Protein AF-0000000068092612 (afdb_homodimer)

Sequence (770 aa):
MIQERFPRGKTAIVACATYGIGESPGLSSLDLAVRASVQALDSVGLTPADVDGLFIGLPDDFVSGLSFTEYLGISPRLTDNNRTGGSSFLTHAIHAALALEAGLCDVALIAYGSNQRSGAGKLVSSMRPSPYEGAYKLARPVGAYALAASRYAAQYGLQKEQLGAVALAARQWAQKNPEAYMRAPLTMDECLASRLVCDPFSVRDCCLVTDGAAAVVMVRADRARDLAARPAYLLGGAAAAWHKDITNMPDLTVTAASLSGPRAMAQAGVTPADIDVLELYDAFTLNTILFLEDLGFCAKGEGGAFVEDGRIAPGGALPVNTNGGGLSCVHPGMYGLFTMVEAAQQLAGAAGERQVAQARLALAHGNGGELSSQATLILGTEETIMIQERFPRGKTAIVACATYGIGESPGLSSLDLAVRASVQALDSVGLTPADVDGLFIGLPDDFVSGLSFTEYLGISPRLTDNNRTGGSSFLTHAIHAALALEAGLCDVALIAYGSNQRSGAGKLVSSMRPSPYEGAYKLARPVGAYALAASRYAAQYGLQKEQLGAVALAARQWAQKNPEAYMRAPLTMDECLASRLVCDPFSVRDCCLVTDGAAAVVMVRADRARDLAARPAYLLGGAAAAWHKDITNMPDLTVTAASLSGPRAMAQAGVTPADIDVLELYDAFTLNTILFLEDLGFCAKGEGGAFVEDGRIAPGGALPVNTNGGGLSCVHPGMYGLFTMVEAAQQLAGAAGERQVAQARLALAHGNGGELSSQATLILGTEETI

pLDDT: mean 92.72, std 13.38, range [34.25, 98.94]

InterPro domains:
  IPR002155 Thiolase [PIRSF000429] (10-374)
  IPR016039 Thiolase-like [G3DSA:3.40.47.10] (7-381)
  IPR016039 Thiolase-like [SSF53901] (10-226)
  IPR016039 Thiolase-like [SSF53901] (232-370)
  IPR055140 Thiolase, C-terminal domain 2 [PF22691] (238-381)

Secondary structure (DSSP, 8-state):
-------TTSEEEEEEEEEEEE--TT--HHHHHHHHHHHHHHHTT--GGG--EEEEEBTTBTTHHHHHHHHHT---SEEE---BTBTHHHHHHHHHHHHHHHTS-SSEEEEEEE-IIIIISS----S---TTTGGGT--TTHHHHHHHHHHHHHHH---HHHHHHHHHHHHHHHTT-TT-S--S---HHHHHHSPEEETTEEGGGB----EEEEEEEEEEHHHHHHH-SS-EEEEEEEEEE--SSGGG-S-TT--THHHHHHHHHHHHT--GGG--EEEE--SBHHHHHHHHHHTTSS-TT-HHHHTGGGTTSTTSSS-B-TT-IIIII--SS--HHHHHHHHHHHHHT--GGGPPTT--EEEEEEEETTTTEEEEEEEE-GGG-/-------TTSEEEEEEEEEEEE--TT--HHHHHHHHHHHHHHHTT--GGG--EEEEEBTTBTTHHHHHHHHHT---SEEE---BTBTHHHHHHHHHHHHHHHTS-SSEEEEEEE-IIIIISS----SPP-TTTGGGT--TTHHHHHHHHHHHHHHH---HHHHHHHHHHHHHHHTT-TT-S--S---HHHHHHSPEEETTEEGGGB----EEEEEEEEEEHHHHHHH-SS-EEEEEEEEEE--SSGGG-S-TT--THHHHHHHHHHHHT--GGG--EEEE--SBHHHHHHHHHHTTSS-TT-HHHHTGGGTTSTTSSS-B-TT-IIIII--SS--HHHHHHHHHHHHHT--GGGPPTT--EEEEEEEETTTTEEEEEEEE-GGG-

Foldseek 3Di:
DPDDPQPFLFKFWQWKFKFFFFADAPAAFLRRFVVRQQVRQVLLPHAPQQAQAEEEEEQPDQVVQVVNCVVRVYHHLYYHHDDQFQQRQLVVVSVVSVCQVVVSHFKHKYKTWFNQCNPVVHQDDPDDPDPVCVVVVQPPPVSLLLVLVVVLCVVQNFDQLLLLLLLQQLLQLQLQAPQANFNPHDDSVCCCPADDDDPPDHLLQAFDAGTMMMMTMMGTSVCSVSRHVWIWGWRFKFKDFDDAGSVRPPHSLAFCLLVQLVRRCVSNVHALVLAAAEEFARRGSSRQLSNCCSNPVDHRSCSSVCSPPSQCHVVHVYPYNSNSHRSIGHDNRHRQVVLVNCQRCLRSVNRGSSRRPPGFKYKGKGAGHSSGMIMITIIGTPVSD/DDDDPQPFLFKFWQWKFKFFFFADAPAAFLRRFVVRQQVRQVLLPHGPQQAQAEEEEEQPDQVVQVVNCVVRVYHHLYYHHDDQFQQRQLVVVSVVSVCQVVVSHFKHKYKTWFNQCNPVVHQDDPDDPDPVCVVVVQPPPVSLLLVLVVVLCVVQNFDQLLLLLLLQQLLQLQLQAPQFNFNPHDDSVCCCPADDDDPPDHLLFAFDAGTMMMMTMMGTSVCSVSRHVWIWGWRFKFKDFDDAGSVRPPHSLAFCLLPQLVRRCVSNVHALVLAAAEEFARRGSSRQLSNCCSNPVDHRSCSSVCSPPSQCHVVHVYPYNSNSHRSIGHDNRHRQVVLVNCQRCLRSVNRGRSRRPPGFKYKGKGAGHSSGMIMITIIGTPVSD

Radius of gyration: 25.8 Å; Cα contacts (8 Å, |Δi|>4): 2133; chains: 2; bounding box: 49×80×62 Å

Organism: Bordetella pertussis (strain Tohama I / ATCC BAA-589 / NCTC 13251) (NCBI:txid257313)

Solvent-accessible surface area (backbone atoms only — not comparable to full-atom values): 36090 Å² total; per-residue (Å²): 128,78,71,65,49,62,69,53,40,46,21,18,39,45,33,50,28,67,27,52,54,33,69,38,75,93,45,49,30,66,52,31,16,48,53,5,37,52,54,15,33,47,74,45,76,43,52,69,80,60,37,21,20,38,28,31,50,41,80,87,38,75,44,34,39,30,50,49,27,39,73,68,68,25,59,24,33,36,67,35,29,39,39,45,56,16,12,23,47,48,50,43,50,45,52,44,45,49,35,35,72,24,36,60,27,66,26,31,40,39,35,27,14,20,24,31,33,56,66,67,66,42,93,81,74,82,68,76,78,51,81,80,56,53,77,68,68,61,56,77,68,61,43,57,54,19,52,27,47,51,52,36,26,73,74,52,60,58,48,71,65,34,39,33,33,45,38,40,22,17,27,56,17,3,55,39,26,93,68,24,57,41,43,71,87,70,51,66,67,55,42,73,66,34,60,78,72,43,76,82,36,24,57,61,34,35,36,43,77,12,4,22,17,26,14,38,33,33,31,35,38,93,54,25,67,83,48,16,95,46,32,23,22,38,24,19,57,28,32,20,34,53,18,46,51,53,90,62,44,92,43,71,71,58,52,40,33,51,54,6,28,55,50,7,29,55,58,46,69,52,54,58,87,64,51,48,35,38,20,55,45,25,59,28,34,62,39,49,33,47,46,40,19,34,46,54,70,38,55,82,68,38,27,48,70,58,34,40,92,46,24,33,11,84,91,33,86,42,43,39,20,52,52,1,31,19,55,18,14,43,17,28,84,51,45,17,54,54,21,46,41,50,40,39,30,36,41,45,71,65,39,68,77,42,45,56,83,86,38,44,28,25,35,26,29,15,43,2,74,58,67,14,24,18,15,23,36,30,33,20,26,77,88,67,98,129,77,71,63,50,64,67,53,40,47,24,20,39,44,31,50,29,67,28,51,54,32,70,39,75,93,45,51,30,66,52,32,15,49,51,5,37,52,53,14,32,47,76,46,76,43,53,70,79,61,39,21,21,39,28,30,50,42,81,87,38,76,46,34,38,30,49,49,26,36,72,68,67,25,59,25,34,37,68,35,29,38,38,45,54,16,13,24,49,49,50,43,49,45,52,44,44,49,35,34,71,24,38,61,27,68,26,29,37,40,34,27,15,21,25,31,34,55,68,66,68,42,92,81,73,79,69,76,77,51,79,80,57,53,78,68,67,60,56,77,69,61,42,55,54,19,51,26,47,50,51,35,26,73,75,53,60,59,49,72,65,33,40,35,32,43,37,40,21,18,27,56,17,2,55,38,26,94,66,23,57,40,41,71,87,71,52,67,67,55,42,74,66,35,57,77,71,43,76,83,33,24,57,62,33,35,36,45,77,12,5,22,16,27,14,38,34,35,32,36,39,92,54,25,66,82,47,15,96,45,32,22,22,38,24,20,58,28,32,20,33,54,16,47,52,53,89,63,43,91,44,70,72,59,52,40,32,52,53,6,28,55,50,7,30,56,57,45,71,52,55,58,88,64,52,50,35,38,19,53,45,24,58,30,33,60,39,47,32,46,46,40,20,34,48,55,71,39,55,83,70,38,27,47,70,57,35,38,93,44,24,33,12,83,90,33,87,42,41,40,19,51,52,1,31,19,54,16,15,42,17,27,84,52,45,18,53,55,20,46,39,51,38,39,28,35,41,45,69,64,38,69,79,43,47,57,84,85,39,45,28,24,34,25,30,14,44,3,73,59,68,15,24,17,13,22,36,30,33,21,26,79,87,67,101

Structure (mmCIF, N/CA/C/O backbone):
data_AF-0000000068092612-model_v1
#
loop_
_entity.id
_entity.type
_entity.pdbx_description
1 polymer Thiolase
#
loop_
_atom_site.group_PDB
_atom_site.id
_atom_site.type_symbol
_atom_site.label_atom_id
_atom_site.label_alt_id
_atom_site.label_comp_id
_atom_site.label_asym_id
_atom_site.label_entity_id
_atom_site.label_seq_id
_atom_site.pdbx_PDB_ins_code
_atom_site.Cartn_x
_atom_site.Cartn_y
_atom_site.Cartn_z
_atom_site.occupancy
_atom_site.B_iso_or_equiv
_atom_site.auth_seq_id
_atom_site.auth_comp_id
_atom_site.auth_asym_id
_atom_site.auth_atom_id
_atom_site.pdbx_PDB_model_num
ATOM 1 N N . MET A 1 1 ? 20.969 -9.711 14.039 1 36.19 1 MET A N 1
ATOM 2 C CA . MET A 1 1 ? 19.906 -9.812 13.031 1 36.19 1 MET A CA 1
ATOM 3 C C . MET A 1 1 ? 18.594 -10.227 13.656 1 36.19 1 MET A C 1
ATOM 5 O O . MET A 1 1 ? 18.5 -11.266 14.305 1 36.19 1 MET A O 1
ATOM 9 N N . ILE A 1 2 ? 17.766 -9.391 14.164 1 48.59 2 ILE A N 1
ATOM 10 C CA . ILE A 1 2 ? 16.594 -9.773 14.953 1 48.59 2 ILE A CA 1
ATOM 11 C C . ILE A 1 2 ? 15.734 -10.742 14.156 1 48.59 2 ILE A C 1
ATOM 13 O O . ILE A 1 2 ? 15.688 -10.672 12.922 1 48.59 2 ILE A O 1
ATOM 17 N N . GLN A 1 3 ? 15.461 -11.781 14.742 1 58.62 3 GLN A N 1
ATOM 18 C CA . GLN A 1 3 ? 14.648 -12.898 14.266 1 58.62 3 GLN A CA 1
ATOM 19 C C . GLN A 1 3 ? 13.305 -12.414 13.734 1 58.62 3 GLN A C 1
ATOM 21 O O . GLN A 1 3 ? 12.625 -11.617 14.383 1 58.62 3 GLN A O 1
ATOM 26 N N . GLU A 1 4 ? 13.055 -12.57 12.516 1 75.38 4 GLU A N 1
ATOM 27 C CA . GLU A 1 4 ? 11.758 -12.32 11.891 1 75.38 4 GLU A CA 1
ATOM 28 C C . GLU A 1 4 ? 10.625 -12.906 12.727 1 75.38 4 GLU A C 1
ATOM 30 O O . GLU A 1 4 ? 10.688 -14.07 13.148 1 75.38 4 GLU A O 1
ATOM 35 N N . ARG A 1 5 ? 9.844 -11.992 13.203 1 85.56 5 ARG A N 1
ATOM 36 C CA . ARG A 1 5 ? 8.695 -12.344 14.031 1 85.56 5 ARG A CA 1
ATOM 37 C C . ARG A 1 5 ? 7.395 -12.234 13.25 1 85.56 5 ARG A C 1
ATOM 39 O O . ARG A 1 5 ? 6.434 -11.617 13.719 1 85.56 5 ARG A O 1
ATOM 46 N N . PHE A 1 6 ? 7.41 -12.805 12.031 1 91.94 6 PHE A N 1
ATOM 47 C CA . PHE A 1 6 ? 6.152 -12.883 11.297 1 91.94 6 PHE A CA 1
ATOM 48 C C . PHE A 1 6 ? 5.078 -13.555 12.141 1 91.94 6 PHE A C 1
ATOM 50 O O . PHE A 1 6 ? 5.359 -14.508 12.875 1 91.94 6 PHE A O 1
ATOM 57 N N . PRO A 1 7 ? 3.855 -13.047 12.133 1 94.81 7 PRO A N 1
ATOM 58 C CA . PRO A 1 7 ? 2.799 -13.617 12.969 1 94.81 7 PRO A CA 1
ATOM 59 C C . PRO A 1 7 ? 2.271 -14.945 12.422 1 94.81 7 PRO A C 1
ATOM 61 O O . PRO A 1 7 ? 1.108 -15.039 12.023 1 94.81 7 PRO A O 1
ATOM 64 N N . ARG A 1 8 ? 3.066 -15.961 12.539 1 97.19 8 ARG A N 1
ATOM 65 C CA . ARG A 1 8 ? 2.801 -17.281 11.977 1 97.19 8 ARG A CA 1
ATOM 66 C C . ARG A 1 8 ? 1.505 -17.859 12.539 1 97.19 8 ARG A C 1
ATOM 68 O O . ARG A 1 8 ? 1.373 -18.047 13.75 1 97.19 8 ARG A O 1
ATOM 75 N N . GLY A 1 9 ? 0.597 -18.109 11.688 1 97.88 9 GLY A N 1
ATOM 76 C CA . GLY A 1 9 ? -0.622 -18.812 12.055 1 97.88 9 GLY A CA 1
ATOM 77 C C . GLY A 1 9 ? -1.578 -17.953 12.867 1 97.88 9 GLY A C 1
ATOM 78 O O . GLY A 1 9 ? -2.566 -18.469 13.406 1 97.88 9 GLY A O 1
ATOM 79 N N . LYS A 1 10 ? -1.34 -16.672 12.93 1 97.44 10 LYS A N 1
ATOM 80 C CA . LYS A 1 10 ? -2.16 -15.789 13.766 1 97.44 10 LYS A CA 1
ATOM 81 C C . LYS A 1 10 ? -3.324 -15.203 12.969 1 97.44 10 LYS A C 1
ATOM 83 O O . LYS A 1 10 ? -4.25 -14.625 13.539 1 97.44 10 LYS A O 1
ATOM 88 N N . THR A 1 11 ? -3.314 -15.352 11.672 1 98.5 11 THR A N 1
ATOM 89 C CA . THR A 1 11 ? -4.398 -14.93 10.797 1 98.5 11 THR A CA 1
ATOM 90 C C . THR A 1 11 ? -4.734 -16.016 9.781 1 98.5 11 THR A C 1
ATOM 92 O O . THR A 1 11 ? -3.955 -16.953 9.594 1 98.5 11 THR A O 1
ATOM 95 N N . ALA A 1 12 ? -5.934 -15.914 9.172 1 98.88 12 ALA A N 1
ATOM 96 C CA . ALA A 1 12 ? -6.359 -16.953 8.234 1 98.88 12 ALA A CA 1
ATOM 97 C C . ALA A 1 12 ? -7.309 -16.391 7.184 1 98.88 12 ALA A C 1
ATOM 99 O O . ALA A 1 12 ? -8.031 -15.422 7.445 1 98.88 12 ALA A O 1
ATOM 100 N N . ILE A 1 13 ? -7.203 -16.984 6.043 1 98.94 13 ILE A N 1
ATOM 101 C CA . ILE A 1 13 ? -8.242 -16.797 5.035 1 98.94 13 ILE A CA 1
ATOM 102 C C . ILE A 1 13 ? -9.461 -17.641 5.383 1 98.94 13 ILE A C 1
ATOM 104 O O . ILE A 1 13 ? -9.352 -18.859 5.516 1 98.94 13 ILE A O 1
ATOM 108 N N . VAL A 1 14 ? -10.625 -16.984 5.484 1 98.88 14 VAL A N 1
ATOM 109 C CA . VAL A 1 14 ? -11.805 -17.734 5.922 1 98.88 14 VAL A CA 1
ATOM 110 C C . VAL A 1 14 ? -12.797 -17.844 4.766 1 98.88 14 VAL A C 1
ATOM 112 O O . VAL A 1 14 ? -13.711 -18.672 4.809 1 98.88 14 VAL A O 1
ATOM 115 N N . ALA A 1 15 ? -12.57 -17.031 3.797 1 98.69 15 ALA A N 1
ATOM 116 C CA . ALA A 1 15 ? -13.445 -17.094 2.629 1 98.69 15 ALA A CA 1
ATOM 117 C C . ALA A 1 15 ? -12.734 -16.562 1.387 1 98.69 15 ALA A C 1
ATOM 119 O O . ALA A 1 15 ? -11.828 -15.734 1.49 1 98.69 15 ALA A O 1
ATOM 120 N N . CYS A 1 16 ? -13.117 -17.031 0.252 1 98.69 16 CYS A N 1
ATOM 121 C CA . CYS A 1 16 ? -12.656 -16.516 -1.035 1 98.69 16 CYS A CA 1
ATOM 122 C C . CYS A 1 16 ? -13.695 -16.766 -2.121 1 98.69 16 CYS A C 1
ATOM 124 O O . CYS A 1 16 ? -14.57 -17.609 -1.966 1 98.69 16 CYS A O 1
ATOM 126 N N . ALA A 1 17 ? -13.578 -15.984 -3.156 1 98.62 17 ALA A N 1
ATOM 127 C CA . ALA A 1 17 ? -14.477 -16.141 -4.297 1 98.62 17 ALA A CA 1
ATOM 128 C C . ALA A 1 17 ? -13.852 -15.594 -5.574 1 98.62 17 ALA A C 1
ATOM 130 O O . ALA A 1 17 ? -12.977 -14.727 -5.52 1 98.62 17 ALA A O 1
ATOM 131 N N . THR A 1 18 ? -14.234 -16.172 -6.645 1 98.62 18 THR A N 1
ATOM 132 C CA . THR A 1 18 ? -13.992 -15.602 -7.961 1 98.62 18 THR A CA 1
ATOM 133 C C . THR A 1 18 ? -15.305 -15.156 -8.609 1 98.62 18 THR A C 1
ATOM 135 O O . THR A 1 18 ? -16.391 -15.547 -8.156 1 98.62 18 THR A O 1
ATOM 138 N N . TYR A 1 19 ? -15.109 -14.297 -9.531 1 98.38 19 TYR A N 1
ATOM 139 C CA . TYR A 1 19 ? -16.297 -13.836 -10.242 1 98.38 19 TYR A CA 1
ATOM 140 C C . TYR A 1 19 ? -15.945 -13.383 -11.656 1 98.38 19 TYR A C 1
ATOM 142 O O . TYR A 1 19 ? -14.891 -12.781 -11.883 1 98.38 19 TYR A O 1
ATOM 150 N N . GLY A 1 20 ? -16.812 -13.727 -12.539 1 97.56 20 GLY A N 1
ATOM 151 C CA . GLY A 1 20 ? -16.766 -13.188 -13.883 1 97.56 20 GLY A CA 1
ATOM 152 C C . GLY A 1 20 ? -15.562 -13.68 -14.68 1 97.56 20 GLY A C 1
ATOM 153 O O . GLY A 1 20 ? -15.031 -12.961 -15.523 1 97.56 20 GLY A O 1
ATOM 154 N N . ILE A 1 21 ? -15.086 -14.867 -14.461 1 97.12 21 ILE A N 1
ATOM 155 C CA . ILE A 1 21 ? -13.945 -15.43 -15.172 1 97.12 21 ILE A CA 1
ATOM 156 C C . ILE A 1 21 ? -14.297 -15.641 -16.641 1 97.12 21 ILE A C 1
ATOM 158 O O . ILE A 1 21 ? -15.328 -16.234 -16.953 1 97.12 21 ILE A O 1
ATOM 162 N N . GLY A 1 22 ? -13.453 -15.203 -17.438 1 96.06 22 GLY A N 1
ATOM 163 C CA . GLY A 1 22 ? -13.688 -15.312 -18.875 1 96.06 22 GLY A CA 1
ATOM 164 C C . GLY A 1 22 ? -14.047 -13.992 -19.516 1 96.06 22 GLY A C 1
ATOM 165 O O . GLY A 1 22 ? -13.164 -13.195 -19.859 1 96.06 22 GLY A O 1
ATOM 166 N N . GLU A 1 23 ? -15.367 -13.758 -19.75 1 95.06 23 GLU A N 1
ATOM 167 C CA . GLU A 1 23 ? -15.875 -12.523 -20.344 1 95.06 23 GLU A CA 1
ATOM 168 C C . GLU A 1 23 ? -17.062 -11.977 -19.547 1 95.06 23 GLU A C 1
ATOM 170 O O . GLU A 1 23 ? -17.984 -12.719 -19.203 1 95.06 23 GLU A O 1
ATOM 175 N N . SER A 1 24 ? -16.906 -10.695 -19.188 1 95.12 24 SER A N 1
ATOM 176 C CA . SER A 1 24 ? -17.953 -10.047 -18.406 1 95.12 24 SER A CA 1
ATOM 177 C C . SER A 1 24 ? -18.328 -8.688 -19.016 1 95.12 24 SER A C 1
ATOM 179 O O . SER A 1 24 ? -18.172 -7.656 -18.344 1 95.12 24 SER A O 1
ATOM 181 N N . PRO A 1 25 ? -18.953 -8.734 -20.203 1 93.94 25 PRO A N 1
ATOM 182 C CA . PRO A 1 25 ? -19.297 -7.465 -20.844 1 93.94 25 PRO A CA 1
ATOM 183 C C . PRO A 1 25 ? -20.25 -6.629 -20 1 93.94 25 PRO A C 1
ATOM 185 O O . PRO A 1 25 ? -21.172 -7.172 -19.391 1 93.94 25 PRO A O 1
ATOM 188 N N . GLY A 1 26 ? -20.047 -5.352 -19.891 1 93.62 26 GLY A N 1
ATOM 189 C CA . GLY A 1 26 ? -20.938 -4.441 -19.203 1 93.62 26 GLY A CA 1
ATOM 190 C C . GLY A 1 26 ? -20.547 -4.191 -17.766 1 93.62 26 GLY A C 1
ATOM 191 O O . GLY A 1 26 ? -21.062 -3.27 -17.125 1 93.62 26 GLY A O 1
ATOM 192 N N . LEU A 1 27 ? -19.688 -4.938 -17.312 1 94.88 27 LEU A N 1
ATOM 193 C CA . LEU A 1 27 ? -19.234 -4.754 -15.945 1 94.88 27 LEU A CA 1
ATOM 194 C C . LEU A 1 27 ? -17.859 -4.102 -15.898 1 94.88 27 LEU A C 1
ATOM 196 O O . LEU A 1 27 ? -16.969 -4.449 -16.688 1 94.88 27 LEU A O 1
ATOM 200 N N . SER A 1 28 ? -17.703 -3.045 -15.039 1 94.44 28 SER A N 1
ATOM 201 C CA . SER A 1 28 ? -16.406 -2.414 -14.82 1 94.44 28 SER A CA 1
ATOM 202 C C . SER A 1 28 ? -15.516 -3.262 -13.906 1 94.44 28 SER A C 1
ATOM 204 O O . SER A 1 28 ? -15.992 -4.215 -13.289 1 94.44 28 SER A O 1
ATOM 206 N N . SER A 1 29 ? -14.219 -2.951 -13.953 1 95.69 29 SER A N 1
ATOM 207 C CA . SER A 1 29 ? -13.305 -3.6 -13.023 1 95.69 29 SER A CA 1
ATOM 208 C C . SER A 1 29 ? -13.812 -3.508 -11.586 1 95.69 29 SER A C 1
ATOM 210 O O . SER A 1 29 ? -13.734 -4.48 -10.828 1 95.69 29 SER A O 1
ATOM 212 N N . LEU A 1 30 ? -14.344 -2.359 -11.219 1 95.56 30 LEU A N 1
ATOM 213 C CA . LEU A 1 30 ? -14.875 -2.137 -9.875 1 95.56 30 LEU A CA 1
ATOM 214 C C . LEU A 1 30 ? -16.094 -3.018 -9.625 1 95.56 30 LEU A C 1
ATOM 216 O O . LEU A 1 30 ? -16.219 -3.619 -8.555 1 95.56 30 LEU A O 1
ATOM 220 N N . ASP A 1 31 ? -16.984 -3.129 -10.586 1 96.56 31 ASP A N 1
ATOM 221 C CA . ASP A 1 31 ? -18.156 -3.996 -10.461 1 96.56 31 ASP A CA 1
ATOM 222 C C . ASP A 1 31 ? -17.75 -5.441 -10.195 1 96.56 31 ASP A C 1
ATOM 224 O O . ASP A 1 31 ? -18.328 -6.105 -9.336 1 96.56 31 ASP A O 1
ATOM 228 N N . LEU A 1 32 ? -16.844 -5.859 -10.961 1 97.81 32 LEU A N 1
ATOM 229 C CA . LEU A 1 32 ? -16.375 -7.238 -10.844 1 97.81 32 LEU A CA 1
ATOM 230 C C . LEU A 1 32 ? -15.773 -7.496 -9.469 1 97.81 32 LEU A C 1
ATOM 232 O O . LEU A 1 32 ? -16.094 -8.5 -8.828 1 97.81 32 LEU A O 1
ATOM 236 N N . ALA A 1 33 ? -14.891 -6.586 -9.031 1 98 33 ALA A N 1
ATOM 237 C CA . ALA A 1 33 ? -14.25 -6.73 -7.723 1 98 33 ALA A CA 1
ATOM 238 C C . ALA A 1 33 ? -15.297 -6.758 -6.609 1 98 33 ALA A C 1
ATOM 240 O O . ALA A 1 33 ? -15.18 -7.539 -5.66 1 98 33 ALA A O 1
ATOM 241 N N . VAL A 1 34 ? -16.297 -5.934 -6.707 1 97.94 34 VAL A N 1
ATOM 242 C CA . VAL A 1 34 ? -17.344 -5.84 -5.691 1 97.94 34 VAL A CA 1
ATOM 243 C C . VAL A 1 34 ? -18.141 -7.137 -5.656 1 97.94 34 VAL A C 1
ATOM 245 O O . VAL A 1 34 ? -18.469 -7.648 -4.578 1 97.94 34 VAL A O 1
ATOM 248 N N . ARG A 1 35 ? -18.469 -7.645 -6.777 1 98.25 35 ARG A N 1
ATOM 249 C CA . ARG A 1 35 ? -19.266 -8.867 -6.836 1 98.25 35 ARG A CA 1
ATOM 250 C C . ARG A 1 35 ? -18.5 -10.031 -6.207 1 98.25 35 ARG A C 1
ATOM 252 O O . ARG A 1 35 ? -19.078 -10.805 -5.438 1 98.25 35 ARG A O 1
ATOM 259 N N . ALA A 1 36 ? -17.234 -10.188 -6.547 1 98.69 36 ALA A N 1
ATOM 260 C CA . ALA A 1 36 ? -16.422 -11.227 -5.918 1 98.69 36 ALA A CA 1
ATOM 261 C C . ALA A 1 36 ? -16.359 -11.039 -4.402 1 98.69 36 ALA A C 1
ATOM 263 O O . ALA A 1 36 ? -16.422 -12.008 -3.645 1 98.69 36 ALA A O 1
ATOM 264 N N . SER A 1 37 ? -16.25 -9.789 -3.953 1 98.75 37 SER A N 1
ATOM 265 C CA . SER A 1 37 ? -16.141 -9.453 -2.537 1 98.75 37 SER A CA 1
ATOM 266 C C . SER A 1 37 ? -17.406 -9.82 -1.779 1 98.75 37 SER A C 1
ATOM 268 O O . SER A 1 37 ? -17.344 -10.445 -0.719 1 98.75 37 SER A O 1
ATOM 270 N N . VAL A 1 38 ? -18.516 -9.422 -2.338 1 98.69 38 VAL A N 1
ATOM 271 C CA . VAL A 1 38 ? -19.797 -9.688 -1.692 1 98.69 38 VAL A CA 1
ATOM 272 C C . VAL A 1 38 ? -20.031 -11.195 -1.608 1 98.69 38 VAL A C 1
ATOM 274 O O . VAL A 1 38 ? -20.516 -11.695 -0.59 1 98.69 38 VAL A O 1
ATOM 277 N N . GLN A 1 39 ? -19.703 -11.883 -2.656 1 98.69 39 GLN A N 1
ATOM 278 C CA . GLN A 1 39 ? -19.859 -13.336 -2.666 1 98.69 39 GLN A CA 1
ATOM 279 C C . GLN A 1 39 ? -18.984 -13.992 -1.601 1 98.69 39 GLN A C 1
ATOM 281 O O . GLN A 1 39 ? -19.438 -14.891 -0.891 1 98.69 39 GLN A O 1
ATOM 286 N N . ALA A 1 40 ? -17.734 -13.57 -1.487 1 98.69 40 ALA A N 1
ATOM 287 C CA . ALA A 1 40 ? -16.828 -14.125 -0.481 1 98.69 40 ALA A CA 1
ATOM 288 C C . ALA A 1 40 ? -17.344 -13.852 0.929 1 98.69 40 ALA A C 1
ATOM 290 O O . ALA A 1 40 ? -17.391 -14.758 1.764 1 98.69 40 ALA A O 1
ATOM 291 N N . LEU A 1 41 ? -17.719 -12.617 1.189 1 98.75 41 LEU A N 1
ATOM 292 C CA . LEU A 1 41 ? -18.219 -12.242 2.508 1 98.75 41 LEU A CA 1
ATOM 293 C C . LEU A 1 41 ? -19.469 -13.031 2.861 1 98.75 41 LEU A C 1
ATOM 295 O O . LEU A 1 41 ? -19.578 -13.578 3.959 1 98.75 41 LEU A O 1
ATOM 299 N N . ASP A 1 42 ? -20.375 -13.141 1.918 1 98.5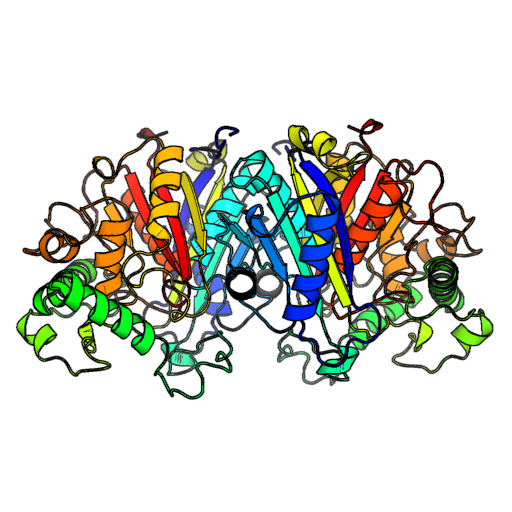6 42 ASP A N 1
ATOM 300 C CA . ASP A 1 42 ? -21.641 -13.828 2.133 1 98.56 42 ASP A CA 1
ATOM 301 C C . ASP A 1 42 ? -21.422 -15.297 2.469 1 98.56 42 ASP A C 1
ATOM 303 O O . ASP A 1 42 ? -22.188 -15.883 3.254 1 98.56 42 ASP A O 1
ATOM 307 N N . SER A 1 43 ? -20.484 -15.914 1.926 1 98.25 43 SER A N 1
ATOM 308 C CA . SER A 1 43 ? -20.234 -17.344 2.102 1 98.25 43 SER A CA 1
ATOM 309 C C . SER A 1 43 ? -19.922 -17.672 3.557 1 98.25 43 SER A C 1
ATOM 311 O O . SER A 1 43 ? -20.047 -18.828 3.979 1 98.25 43 SER A O 1
ATOM 313 N N . VAL A 1 44 ? -19.516 -16.672 4.316 1 98.19 44 VAL A N 1
ATOM 314 C CA . VAL A 1 44 ? -19.188 -16.938 5.715 1 98.19 44 VAL A CA 1
ATOM 315 C C . VAL A 1 44 ? -20.078 -16.078 6.617 1 98.19 44 VAL A C 1
ATOM 317 O O . VAL A 1 44 ? -19.719 -15.805 7.766 1 98.19 44 VAL A O 1
ATOM 320 N N . GLY A 1 45 ? -21.109 -15.5 6.082 1 98.06 45 GLY A N 1
ATOM 321 C CA . GLY A 1 45 ? -22.109 -14.789 6.859 1 98.06 45 GLY A CA 1
ATOM 322 C C . GLY A 1 45 ? -21.688 -13.367 7.203 1 98.06 45 GLY A C 1
ATOM 323 O O . GLY A 1 45 ? -22.203 -12.781 8.164 1 98.06 45 GLY A O 1
ATOM 324 N N . LEU A 1 46 ? -20.766 -12.852 6.555 1 98.38 46 LEU A N 1
ATOM 325 C CA . LEU A 1 46 ? -20.359 -11.461 6.742 1 98.38 46 LEU A CA 1
ATOM 326 C C . LEU A 1 46 ? -20.969 -10.562 5.664 1 98.38 46 LEU A C 1
ATOM 328 O O . LEU A 1 46 ? -21.453 -11.055 4.648 1 98.38 46 LEU A O 1
ATOM 332 N N . THR A 1 47 ? -21.031 -9.273 5.938 1 98.31 47 THR A N 1
ATOM 333 C CA . THR A 1 47 ? -21.469 -8.258 4.996 1 98.31 47 THR A CA 1
ATOM 334 C C . THR A 1 47 ? -20.391 -7.203 4.781 1 98.31 47 THR A C 1
ATOM 336 O O . THR A 1 47 ? -19.422 -7.145 5.539 1 98.31 47 THR A O 1
ATOM 339 N N . PRO A 1 48 ? -20.531 -6.445 3.734 1 98 48 PRO A N 1
ATOM 340 C CA . PRO A 1 48 ? -19.547 -5.375 3.529 1 98 48 PRO A CA 1
ATOM 341 C C . PRO A 1 48 ? -19.375 -4.488 4.762 1 98 48 PRO A C 1
ATOM 343 O O . PRO A 1 48 ? -18.281 -3.986 5.016 1 98 48 PRO A O 1
ATOM 346 N N . ALA A 1 49 ? -20.312 -4.289 5.551 1 97.25 49 ALA A N 1
ATOM 347 C CA . ALA A 1 49 ? -20.266 -3.436 6.734 1 97.25 49 ALA A CA 1
ATOM 348 C C . ALA A 1 49 ? -19.281 -3.973 7.762 1 97.25 49 ALA A C 1
ATOM 350 O O . ALA A 1 49 ? -18.797 -3.223 8.609 1 97.25 49 ALA A O 1
ATOM 351 N N . ASP A 1 50 ? -18.984 -5.254 7.691 1 98 50 ASP A N 1
ATOM 352 C CA . ASP A 1 50 ? -18.062 -5.875 8.633 1 98 50 ASP A CA 1
ATOM 353 C C . ASP A 1 50 ? -16.609 -5.586 8.242 1 98 50 ASP A C 1
ATOM 355 O O . ASP A 1 50 ? -15.703 -5.766 9.055 1 98 50 ASP A O 1
ATOM 359 N N . VAL A 1 51 ? -16.422 -5.172 7.008 1 98.44 51 VAL A N 1
ATOM 360 C CA . VAL A 1 51 ? -15.062 -4.965 6.5 1 98.44 51 VAL A CA 1
ATOM 361 C C . VAL A 1 51 ? -14.508 -3.65 7.039 1 98.44 51 VAL A C 1
ATOM 363 O O . VAL A 1 51 ? -15.07 -2.582 6.793 1 98.44 51 VAL A O 1
ATOM 366 N N . ASP A 1 52 ? -13.359 -3.734 7.766 1 98.06 52 ASP A N 1
ATOM 367 C CA . ASP A 1 52 ? -12.734 -2.52 8.281 1 98.06 52 ASP A CA 1
ATOM 368 C C . ASP A 1 52 ? -11.266 -2.445 7.883 1 98.06 52 ASP A C 1
ATOM 370 O O . ASP A 1 52 ? -10.57 -1.482 8.219 1 98.06 52 ASP A O 1
ATOM 374 N N . GLY A 1 53 ? -10.688 -3.428 7.297 1 98.25 53 GLY A N 1
ATOM 375 C CA . GLY A 1 53 ? -9.453 -3.41 6.523 1 98.25 53 GLY A CA 1
ATOM 376 C C . GLY A 1 53 ? -9.672 -3.717 5.055 1 98.25 53 GLY A C 1
ATOM 377 O O . GLY A 1 53 ? -10.109 -4.812 4.703 1 98.25 53 GLY A O 1
ATOM 378 N N . LEU A 1 54 ? -9.359 -2.752 4.164 1 98.38 54 LEU A N 1
ATOM 379 C CA . LEU A 1 54 ? -9.633 -2.912 2.74 1 98.38 54 LEU A CA 1
ATOM 380 C C . LEU A 1 54 ? -8.344 -2.857 1.932 1 98.38 54 LEU A C 1
ATOM 382 O O . LEU A 1 54 ? -7.637 -1.846 1.946 1 98.38 54 LEU A O 1
ATOM 386 N N . PHE A 1 55 ? -7.973 -3.93 1.291 1 98.12 55 PHE A N 1
ATOM 387 C CA . PHE A 1 55 ? -6.832 -4.078 0.397 1 98.12 55 PHE A CA 1
ATOM 388 C C . PHE A 1 55 ? -7.293 -4.355 -1.029 1 98.12 55 PHE A C 1
ATOM 390 O O . PHE A 1 55 ? -7.93 -5.375 -1.292 1 98.12 55 PHE A O 1
ATOM 397 N N . ILE A 1 56 ? -7 -3.439 -1.939 1 95.62 56 ILE A N 1
ATOM 398 C CA . ILE A 1 56 ? -7.641 -3.523 -3.248 1 95.62 56 ILE A CA 1
ATOM 399 C C . ILE A 1 56 ? -6.664 -3.072 -4.332 1 95.62 56 ILE A C 1
ATOM 401 O O . ILE A 1 56 ? -5.855 -2.17 -4.109 1 95.62 56 ILE A O 1
ATOM 405 N N . GLY A 1 57 ? -6.68 -3.77 -5.43 1 91.75 57 GLY A N 1
ATOM 406 C CA . GLY A 1 57 ? -5.957 -3.363 -6.625 1 91.75 57 GLY A CA 1
ATOM 407 C C . GLY A 1 57 ? -6.793 -3.461 -7.887 1 91.75 57 GLY A C 1
ATOM 408 O O . GLY A 1 57 ? -7.301 -4.531 -8.219 1 91.75 57 GLY A O 1
ATOM 409 N N . LEU A 1 58 ? -7.035 -2.336 -8.539 1 92.25 58 LEU A N 1
ATOM 410 C CA . LEU A 1 58 ? -7.703 -2.309 -9.836 1 92.25 58 LEU A CA 1
ATOM 411 C C . LEU A 1 58 ? -6.75 -1.829 -10.922 1 92.25 58 LEU A C 1
ATOM 413 O O . LEU A 1 58 ? -5.891 -0.98 -10.672 1 92.25 58 LEU A O 1
ATOM 417 N N . PRO A 1 59 ? -6.902 -2.393 -12.094 1 87.5 59 PRO A N 1
ATOM 418 C CA . PRO A 1 59 ? -5.957 -2.027 -13.148 1 87.5 59 PRO A CA 1
ATOM 419 C C . PRO A 1 59 ? -6.07 -0.562 -13.562 1 87.5 59 PRO A C 1
ATOM 421 O O . PRO A 1 59 ? -5.082 0.043 -13.984 1 87.5 59 PRO A O 1
ATOM 424 N N . ASP A 1 60 ? -7.176 0.084 -13.359 1 84.81 60 ASP A N 1
ATOM 425 C CA . ASP A 1 60 ? -7.43 1.383 -13.977 1 84.81 60 ASP A CA 1
ATOM 426 C C . ASP A 1 60 ? -7.723 2.445 -12.922 1 84.81 60 ASP A C 1
ATOM 428 O O . ASP A 1 60 ? -8.172 3.545 -13.242 1 84.81 60 ASP A O 1
ATOM 432 N N . ASP A 1 61 ? -7.578 2.115 -11.703 1 85.88 61 ASP A N 1
ATOM 433 C CA . ASP A 1 61 ? -7.922 3.037 -10.625 1 85.88 61 ASP A CA 1
ATOM 434 C C . ASP A 1 61 ? -6.836 3.051 -9.555 1 85.88 61 ASP A C 1
ATOM 436 O O . ASP A 1 61 ? -6.77 2.146 -8.719 1 85.88 61 ASP A O 1
ATOM 440 N N . PHE A 1 62 ? -6.191 4.172 -9.438 1 82.44 62 PHE A N 1
ATOM 441 C CA . PHE A 1 62 ? -5.02 4.262 -8.57 1 82.44 62 PHE A CA 1
ATOM 442 C C . PHE A 1 62 ? -5.434 4.609 -7.148 1 82.44 62 PHE A C 1
ATOM 444 O O . PHE A 1 62 ? -4.629 4.492 -6.219 1 82.44 62 PHE A O 1
ATOM 451 N N . VAL A 1 63 ? -6.586 5.031 -6.945 1 87.75 63 VAL A N 1
ATOM 452 C CA . VAL A 1 63 ? -7.105 5.297 -5.609 1 87.75 63 VAL A CA 1
ATOM 453 C C . VAL A 1 63 ? -8.281 4.367 -5.316 1 87.75 63 VAL A C 1
ATOM 455 O O . VAL A 1 63 ? -9.266 4.773 -4.695 1 87.75 63 VAL A O 1
ATOM 458 N N . SER A 1 64 ? -8.141 3.186 -5.746 1 90.31 64 SER A N 1
ATOM 459 C CA . SER A 1 64 ? -9.234 2.217 -5.66 1 90.31 64 SER A CA 1
ATOM 460 C C . SER A 1 64 ? -9.656 1.986 -4.215 1 90.31 64 SER A C 1
ATOM 462 O O . SER A 1 64 ? -10.805 1.624 -3.949 1 90.31 64 SER A O 1
ATOM 464 N N . GLY A 1 65 ? -8.773 2.193 -3.297 1 92.88 65 GLY A N 1
ATOM 465 C CA . GLY A 1 65 ? -9.164 2.092 -1.899 1 92.88 65 GLY A CA 1
ATOM 466 C C . GLY A 1 65 ? -10.305 3.029 -1.529 1 92.88 65 GLY A C 1
ATOM 467 O O . GLY A 1 65 ? -11.156 2.686 -0.707 1 92.88 65 GLY A O 1
ATOM 468 N N . LEU A 1 66 ? -10.305 4.219 -2.102 1 92.44 66 LEU A N 1
ATOM 469 C CA . LEU A 1 66 ? -11.359 5.191 -1.848 1 92.44 66 LEU A CA 1
ATOM 470 C C . LEU A 1 66 ? -12.602 4.879 -2.68 1 92.44 66 LEU A C 1
ATOM 472 O O . LEU A 1 66 ? -13.727 4.953 -2.18 1 92.44 66 LEU A O 1
ATOM 476 N N . SER A 1 67 ? -12.391 4.473 -3.945 1 92.44 67 SER A N 1
ATOM 477 C CA . SER A 1 67 ? -13.5 4.148 -4.836 1 92.44 67 SER A CA 1
ATOM 478 C C . SER A 1 67 ? -14.312 2.975 -4.305 1 92.44 67 SER A C 1
ATOM 480 O O . SER A 1 67 ? -15.547 3.002 -4.336 1 92.44 67 SER A O 1
ATOM 482 N N . PHE A 1 68 ? -13.594 2.004 -3.902 1 94.69 68 PHE A N 1
ATOM 483 C CA . PHE A 1 68 ? -14.25 0.806 -3.389 1 94.69 68 PHE A CA 1
ATOM 484 C C . PHE A 1 68 ? -14.977 1.104 -2.082 1 94.69 68 PHE A C 1
ATOM 486 O O . PHE A 1 68 ? -16.078 0.606 -1.853 1 94.69 68 PHE A O 1
ATOM 493 N N . THR A 1 69 ? -14.359 1.868 -1.168 1 94.44 69 THR A N 1
ATOM 494 C CA . THR A 1 69 ? -14.969 2.32 0.077 1 94.44 69 THR A CA 1
ATOM 495 C C . THR A 1 69 ? -16.312 3 -0.195 1 94.44 69 THR A C 1
ATOM 497 O O . THR A 1 69 ? -17.312 2.678 0.438 1 94.44 69 THR A O 1
ATOM 500 N N . GLU A 1 70 ? -16.297 3.887 -1.121 1 92.75 70 GLU A N 1
ATOM 501 C CA . GLU A 1 70 ? -17.5 4.617 -1.489 1 92.75 70 GLU A CA 1
ATOM 502 C C . GLU A 1 70 ? -18.547 3.686 -2.09 1 92.75 70 GLU A C 1
ATOM 504 O O . GLU A 1 70 ? -19.719 3.736 -1.714 1 92.75 70 GLU A O 1
ATOM 509 N N . TYR A 1 71 ? -18.078 2.828 -3.02 1 93.38 71 TYR A N 1
ATOM 510 C CA . TYR A 1 71 ? -18.984 1.923 -3.721 1 93.38 71 TYR A CA 1
ATOM 511 C C . TYR A 1 71 ? -19.703 0.996 -2.742 1 93.38 71 TYR A C 1
ATOM 513 O O . TYR A 1 71 ? -20.906 0.749 -2.873 1 93.38 71 TYR A O 1
ATOM 521 N N . LEU A 1 72 ? -18.938 0.486 -1.772 1 94.56 72 LEU A N 1
ATOM 522 C CA . LEU A 1 72 ? -19.5 -0.464 -0.817 1 94.56 72 LEU A CA 1
ATOM 523 C C . LEU A 1 72 ? -20.219 0.263 0.318 1 94.56 72 LEU A C 1
ATOM 525 O O . LEU A 1 72 ? -20.969 -0.351 1.077 1 94.56 72 LEU A O 1
ATOM 529 N N . GLY A 1 73 ? -19.984 1.537 0.478 1 93.38 73 GLY A N 1
ATOM 530 C CA . GLY A 1 73 ? -20.562 2.297 1.571 1 93.38 73 GLY A CA 1
ATOM 531 C C . GLY A 1 73 ? -19.984 1.933 2.926 1 93.38 73 GLY A C 1
ATOM 532 O O . GLY A 1 73 ? -20.719 1.822 3.91 1 93.38 73 GLY A O 1
ATOM 533 N N . ILE A 1 74 ? -18.688 1.671 2.916 1 95.31 74 ILE A N 1
ATOM 534 C CA . ILE A 1 74 ? -18.078 1.256 4.172 1 95.31 74 ILE A CA 1
ATOM 535 C C . ILE A 1 74 ? -17.078 2.316 4.629 1 95.31 74 ILE A C 1
ATOM 537 O O . ILE A 1 74 ? -16.797 3.277 3.902 1 95.31 74 ILE A O 1
ATOM 541 N N . SER A 1 75 ? -16.578 2.232 5.832 1 94.81 75 SER A N 1
ATOM 542 C CA . SER A 1 75 ? -15.602 3.127 6.43 1 94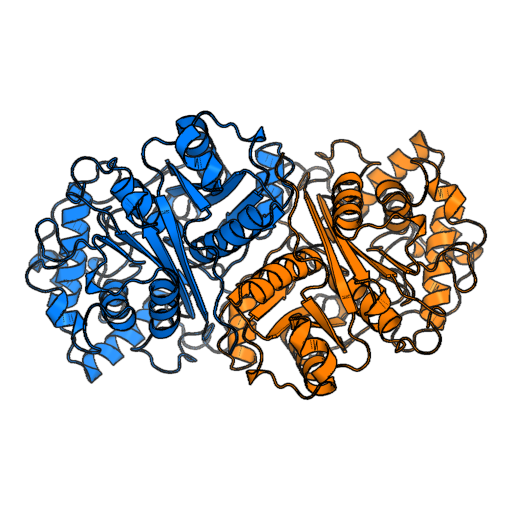.81 75 SER A CA 1
ATOM 543 C C . SER A 1 75 ? -14.414 2.348 6.988 1 94.81 75 SER A C 1
ATOM 545 O O . SER A 1 75 ? -14.258 2.24 8.211 1 94.81 75 SER A O 1
ATOM 547 N N . PRO A 1 76 ? -13.547 1.921 6.102 1 96.75 76 PRO A N 1
ATOM 548 C CA . PRO A 1 76 ? -12.422 1.116 6.586 1 96.75 76 PRO A CA 1
ATOM 549 C C . PRO A 1 76 ? -11.492 1.899 7.504 1 96.75 76 PRO A C 1
ATOM 551 O O . PRO A 1 76 ? -11.266 3.094 7.289 1 96.75 76 PRO A O 1
ATOM 554 N N . ARG A 1 77 ? -10.945 1.212 8.508 1 96.19 77 ARG A N 1
ATOM 555 C CA . ARG A 1 77 ? -9.945 1.757 9.422 1 96.19 77 ARG A CA 1
ATOM 556 C C . ARG A 1 77 ? -8.578 1.845 8.742 1 96.19 77 ARG A C 1
ATOM 558 O O . ARG A 1 77 ? -7.723 2.627 9.156 1 96.19 77 ARG A O 1
ATOM 565 N N . LEU A 1 78 ? -8.469 0.989 7.73 1 94.94 78 LEU A N 1
ATOM 566 C CA . LEU A 1 78 ? -7.23 0.931 6.965 1 94.94 78 LEU A CA 1
ATOM 567 C C . LEU A 1 78 ? -7.504 0.563 5.512 1 94.94 78 LEU A C 1
ATOM 569 O O . LEU A 1 78 ? -8.328 -0.313 5.234 1 94.94 78 LEU A O 1
ATOM 573 N N . THR A 1 79 ? -6.84 1.257 4.586 1 95.56 79 THR A N 1
ATOM 574 C CA . THR A 1 79 ? -6.879 0.888 3.176 1 95.56 79 THR A CA 1
ATOM 575 C C . THR A 1 79 ? -5.469 0.704 2.627 1 95.56 79 THR A C 1
ATOM 577 O O . THR A 1 79 ? -4.523 1.344 3.098 1 95.56 79 THR A O 1
ATOM 580 N N . ASP A 1 80 ? -5.305 -0.189 1.735 1 95.12 80 ASP A N 1
ATOM 581 C CA . ASP A 1 80 ? -4.043 -0.397 1.035 1 95.12 80 ASP A CA 1
ATOM 582 C C . ASP A 1 80 ? -4.277 -0.731 -0.436 1 95.12 80 ASP A C 1
ATOM 584 O O . ASP A 1 80 ? -5.059 -1.632 -0.757 1 95.12 80 ASP A O 1
ATOM 588 N N . ASN A 1 81 ? -3.637 0.04 -1.245 1 93.38 81 ASN A N 1
ATOM 589 C CA . ASN A 1 81 ? -3.707 -0.175 -2.688 1 93.38 81 ASN A CA 1
ATOM 590 C C . ASN A 1 81 ? -2.316 -0.291 -3.305 1 93.38 81 ASN A C 1
ATOM 592 O O . ASN A 1 81 ? -2.072 0.224 -4.395 1 93.38 81 ASN A O 1
ATOM 596 N N . ASN A 1 82 ? -1.419 -0.891 -2.568 1 91.06 82 ASN A N 1
ATOM 597 C CA . ASN A 1 82 ? -0.071 -1.115 -3.08 1 91.06 82 ASN A CA 1
ATOM 598 C C . ASN A 1 82 ? -0.096 -1.759 -4.465 1 91.06 82 ASN A C 1
ATOM 600 O O . ASN A 1 82 ? -0.929 -2.625 -4.734 1 91.06 82 ASN A O 1
ATOM 604 N N . ARG A 1 83 ? 0.919 -1.286 -5.285 1 90.44 83 ARG A N 1
ATOM 605 C CA . ARG A 1 83 ? 0.98 -1.777 -6.66 1 90.44 83 ARG A CA 1
ATOM 606 C C . ARG A 1 83 ? 2.393 -2.227 -7.016 1 90.44 83 ARG A C 1
ATOM 608 O O . ARG A 1 83 ? 3.285 -1.397 -7.199 1 90.44 83 ARG A O 1
ATOM 615 N N . THR A 1 84 ? 2.529 -3.48 -7.156 1 90.44 84 THR A N 1
ATOM 616 C CA . THR A 1 84 ? 3.766 -4.086 -7.637 1 90.44 84 THR A CA 1
ATOM 617 C C . THR A 1 84 ? 3.486 -5.027 -8.805 1 90.44 84 THR A C 1
ATOM 619 O O . THR A 1 84 ? 4.266 -5.945 -9.07 1 90.44 84 THR A O 1
ATOM 622 N N . GLY A 1 85 ? 2.332 -4.824 -9.453 1 89.5 85 GLY A N 1
ATOM 623 C CA . GLY A 1 85 ? 1.871 -5.77 -10.461 1 89.5 85 GLY A CA 1
ATOM 624 C C . GLY A 1 85 ? 1.137 -6.957 -9.867 1 89.5 85 GLY A C 1
ATOM 625 O O . GLY A 1 85 ? 0.36 -6.805 -8.922 1 89.5 85 GLY A O 1
ATOM 626 N N . GLY A 1 86 ? 1.327 -8.102 -10.453 1 92.25 86 GLY A N 1
ATOM 627 C CA . GLY A 1 86 ? 0.585 -9.273 -10.031 1 92.25 86 GLY A CA 1
ATOM 628 C C . GLY A 1 86 ? 0.944 -9.742 -8.633 1 92.25 86 GLY A C 1
ATOM 629 O O . GLY A 1 86 ? 0.201 -10.508 -8.023 1 92.25 86 GLY A O 1
ATOM 630 N N . SER A 1 87 ? 2.049 -9.32 -8.109 1 95.12 87 SER A N 1
ATOM 631 C CA . SER A 1 87 ? 2.467 -9.75 -6.777 1 95.12 87 SER A CA 1
ATOM 632 C C . SER A 1 87 ? 1.807 -8.914 -5.688 1 95.12 87 SER A C 1
ATOM 634 O O . SER A 1 87 ? 1.958 -9.203 -4.5 1 95.12 87 SER A O 1
ATOM 636 N N . SER A 1 88 ? 1.092 -7.918 -6.047 1 95.5 88 SER A N 1
ATOM 637 C CA . SER A 1 88 ? 0.512 -6.949 -5.121 1 95.5 88 SER A CA 1
ATOM 638 C C . SER A 1 88 ? -0.342 -7.641 -4.062 1 95.5 88 SER A C 1
ATOM 640 O O . SER A 1 88 ? -0.276 -7.297 -2.883 1 95.5 88 SER A O 1
ATOM 642 N N . PHE A 1 89 ? -1.063 -8.602 -4.422 1 97.88 89 PHE A N 1
ATOM 643 C CA . PHE A 1 89 ? -2.1 -9.156 -3.561 1 97.88 89 PHE A CA 1
ATOM 644 C C . PHE A 1 89 ? -1.486 -10.023 -2.469 1 97.88 89 PHE A C 1
ATOM 646 O O . PHE A 1 89 ? -2.014 -10.094 -1.356 1 97.88 89 PHE A O 1
ATOM 653 N N . LEU A 1 90 ? -0.404 -10.656 -2.822 1 98.56 90 LEU A N 1
ATOM 654 C CA . LEU A 1 90 ? 0.315 -11.391 -1.788 1 98.56 90 LEU A CA 1
ATOM 655 C C . LEU A 1 90 ? 0.914 -10.438 -0.759 1 98.56 90 LEU A C 1
ATOM 657 O O . LEU A 1 90 ? 0.891 -10.719 0.441 1 98.56 90 LEU A O 1
ATOM 661 N N . THR A 1 91 ? 1.434 -9.32 -1.238 1 97.44 91 THR A N 1
ATOM 662 C CA . THR A 1 91 ? 1.934 -8.312 -0.309 1 97.44 91 THR A CA 1
ATOM 663 C C . THR A 1 91 ? 0.793 -7.723 0.516 1 97.44 91 THR A C 1
ATOM 665 O O . THR A 1 91 ? 0.974 -7.395 1.69 1 97.44 91 THR A O 1
ATOM 668 N N . HIS A 1 92 ? -0.399 -7.555 -0.117 1 98.25 92 HIS A N 1
ATOM 669 C CA . HIS A 1 92 ? -1.582 -7.121 0.619 1 98.25 92 HIS A CA 1
ATOM 670 C C . HIS A 1 92 ? -1.896 -8.078 1.766 1 98.25 92 HIS A C 1
ATOM 672 O O . HIS A 1 92 ? -2.258 -7.641 2.861 1 98.25 92 HIS A O 1
ATOM 678 N N . ALA A 1 93 ? -1.771 -9.344 1.508 1 98.69 93 ALA A N 1
ATOM 679 C CA . ALA A 1 93 ? -2.047 -10.344 2.539 1 98.69 93 ALA A CA 1
ATOM 680 C C . ALA A 1 93 ? -1.056 -10.219 3.693 1 98.69 93 ALA A C 1
ATOM 682 O O . ALA A 1 93 ? -1.424 -10.406 4.855 1 98.69 93 ALA A O 1
ATOM 683 N N . ILE A 1 94 ? 0.21 -9.969 3.363 1 98.25 94 ILE A N 1
ATOM 684 C CA . ILE A 1 94 ? 1.229 -9.773 4.387 1 98.25 94 ILE A CA 1
ATOM 685 C C . ILE A 1 94 ? 0.856 -8.578 5.262 1 98.25 94 ILE A C 1
ATOM 687 O O . ILE A 1 94 ? 0.834 -8.68 6.488 1 98.25 94 ILE A O 1
ATOM 691 N N . HIS A 1 95 ? 0.499 -7.465 4.625 1 97.62 95 HIS A N 1
ATOM 692 C CA . HIS A 1 95 ? 0.107 -6.27 5.359 1 97.62 95 HIS A CA 1
ATOM 693 C C . HIS A 1 95 ? -1.162 -6.512 6.172 1 97.62 95 HIS A C 1
ATOM 695 O O . HIS A 1 95 ? -1.278 -6.043 7.305 1 97.62 95 HIS A O 1
ATOM 701 N N . ALA A 1 96 ? -2.094 -7.199 5.574 1 98.38 96 ALA A N 1
ATOM 702 C CA . ALA A 1 96 ? -3.336 -7.52 6.273 1 98.38 96 ALA A CA 1
ATOM 703 C C . ALA A 1 96 ? -3.062 -8.344 7.527 1 98.38 96 ALA A C 1
ATOM 705 O O . ALA A 1 96 ? -3.668 -8.117 8.578 1 98.38 96 ALA A O 1
ATOM 706 N N . ALA A 1 97 ? -2.158 -9.289 7.402 1 98.25 97 ALA A N 1
ATOM 707 C CA . ALA A 1 97 ? -1.824 -10.141 8.547 1 98.25 97 ALA A CA 1
ATOM 708 C C . ALA A 1 97 ? -1.249 -9.312 9.688 1 98.25 97 ALA A C 1
ATOM 710 O O . ALA A 1 97 ? -1.602 -9.523 10.852 1 98.25 97 ALA A O 1
ATOM 711 N N . LEU A 1 98 ? -0.381 -8.414 9.367 1 97.06 98 LEU A N 1
ATOM 712 C CA . LEU A 1 98 ? 0.219 -7.555 10.375 1 97.06 98 LEU A CA 1
ATOM 713 C C . LEU A 1 98 ? -0.833 -6.656 11.023 1 97.06 98 LEU A C 1
ATOM 715 O O . LEU A 1 98 ? -0.854 -6.496 12.242 1 97.06 98 LEU A O 1
ATOM 719 N N . ALA A 1 99 ? -1.676 -6.059 10.227 1 97 99 ALA A N 1
ATOM 720 C CA . ALA A 1 99 ? -2.711 -5.156 10.719 1 97 99 ALA A CA 1
ATOM 721 C C . ALA A 1 99 ? -3.703 -5.898 11.609 1 97 99 ALA A C 1
ATOM 723 O O . ALA A 1 99 ? -4.113 -5.383 12.656 1 97 99 ALA A O 1
ATOM 724 N N . LEU A 1 100 ? -4.102 -7.066 11.148 1 97.31 100 LEU A N 1
ATOM 725 C CA . LEU A 1 100 ? -5.016 -7.898 11.93 1 97.31 100 LEU A CA 1
ATOM 726 C C . LEU A 1 100 ? -4.402 -8.266 13.273 1 97.31 100 LEU A C 1
ATOM 728 O O . LEU A 1 100 ? -5.059 -8.156 14.312 1 97.31 100 LEU A O 1
ATOM 732 N N . GLU A 1 101 ? -3.172 -8.695 13.211 1 95.5 101 GLU A N 1
ATOM 733 C CA . GLU A 1 101 ? -2.494 -9.086 14.445 1 95.5 101 GLU A CA 1
ATOM 734 C C . GLU A 1 101 ? -2.381 -7.914 15.414 1 95.5 101 GLU A C 1
ATOM 736 O O . GLU A 1 101 ? -2.488 -8.094 16.625 1 95.5 101 GLU A O 1
ATOM 741 N N . ALA A 1 102 ? -2.164 -6.711 14.867 1 94.31 102 ALA A N 1
ATOM 742 C CA . ALA A 1 102 ? -2.002 -5.512 15.688 1 94.31 102 ALA A CA 1
ATOM 743 C C . ALA A 1 102 ? -3.354 -4.961 16.141 1 94.31 102 ALA A C 1
ATOM 745 O O . ALA A 1 102 ? -3.42 -4.039 16.953 1 94.31 102 ALA A O 1
ATOM 746 N N . GLY A 1 103 ? -4.438 -5.531 15.625 1 94.06 103 GLY A N 1
ATOM 747 C CA . GLY A 1 103 ? -5.773 -5.082 15.992 1 94.06 103 GLY A CA 1
ATOM 748 C C . GLY A 1 103 ? -6.176 -3.797 15.289 1 94.06 103 GLY A C 1
ATOM 749 O O . GLY A 1 103 ? -7.102 -3.109 15.727 1 94.06 103 GLY A O 1
ATOM 750 N N . LEU A 1 104 ? -5.5 -3.42 14.242 1 95.62 104 LEU A N 1
ATOM 751 C CA . LEU A 1 104 ? -5.812 -2.207 13.5 1 95.62 104 LEU A CA 1
ATOM 752 C C . LEU A 1 104 ? -7.039 -2.416 12.617 1 95.62 104 LEU A C 1
ATOM 754 O O . LEU A 1 104 ? -7.629 -1.449 12.125 1 95.62 104 LEU A O 1
ATOM 758 N N . CYS A 1 105 ? -7.41 -3.623 12.375 1 96.25 105 CYS A N 1
ATOM 759 C CA . CYS A 1 105 ? -8.672 -4.027 11.766 1 96.25 105 CYS A CA 1
ATOM 760 C C . CYS A 1 105 ? -9.094 -5.41 12.25 1 96.25 105 CYS A C 1
ATOM 762 O O . CYS A 1 105 ? -8.312 -6.113 12.891 1 96.25 105 CYS A O 1
ATOM 764 N N . ASP A 1 106 ? -10.352 -5.781 11.938 1 97.19 106 ASP A N 1
ATOM 765 C CA . ASP A 1 106 ? -10.891 -7.055 12.406 1 97.19 106 ASP A CA 1
ATOM 766 C C . ASP A 1 106 ? -11.234 -7.969 11.227 1 97.19 106 ASP A C 1
ATOM 768 O O . ASP A 1 106 ? -11.172 -9.195 11.352 1 97.19 106 ASP A O 1
ATOM 772 N N . VAL A 1 107 ? -11.68 -7.43 10.18 1 98.56 107 VAL A N 1
ATOM 773 C CA . VAL A 1 107 ? -12.008 -8.141 8.953 1 98.56 107 VAL A CA 1
ATOM 774 C C . VAL A 1 107 ? -11.312 -7.477 7.766 1 98.56 107 VAL A C 1
ATOM 776 O O . VAL A 1 107 ? -11.656 -6.355 7.387 1 98.56 107 VAL A O 1
ATOM 779 N N . ALA A 1 108 ? -10.344 -8.172 7.215 1 98.75 108 ALA A N 1
ATOM 780 C CA . ALA A 1 108 ? -9.617 -7.66 6.059 1 98.75 108 ALA A CA 1
ATOM 781 C C . ALA A 1 108 ? -10.148 -8.266 4.762 1 98.75 108 ALA A C 1
ATOM 783 O O . ALA A 1 108 ? -10.273 -9.484 4.645 1 98.75 108 ALA A O 1
ATOM 784 N N . LEU A 1 109 ? -10.492 -7.426 3.838 1 98.88 109 LEU A N 1
ATOM 785 C CA . LEU A 1 109 ? -10.914 -7.828 2.5 1 98.88 109 LEU A CA 1
ATOM 786 C C . LEU A 1 109 ? -9.844 -7.484 1.469 1 98.88 109 LEU A C 1
ATOM 788 O O . LEU A 1 109 ? -9.406 -6.332 1.382 1 98.88 109 LEU A O 1
ATOM 792 N N . ILE A 1 110 ? -9.312 -8.461 0.771 1 98.81 110 ILE A N 1
ATOM 793 C CA . ILE A 1 110 ? -8.414 -8.273 -0.36 1 98.81 110 ILE A CA 1
ATOM 794 C C . ILE A 1 110 ? -9.156 -8.555 -1.664 1 98.81 110 ILE A C 1
ATOM 796 O O . ILE A 1 110 ? -9.695 -9.648 -1.852 1 98.81 110 ILE A O 1
ATOM 800 N N . ALA A 1 111 ? -9.141 -7.574 -2.609 1 98.56 111 ALA A N 1
ATOM 801 C CA . ALA A 1 111 ? -10.008 -7.73 -3.771 1 98.56 111 ALA A CA 1
ATOM 802 C C . ALA A 1 111 ? -9.328 -7.227 -5.043 1 98.56 111 ALA A C 1
ATOM 804 O O . ALA A 1 111 ? -8.461 -6.352 -4.98 1 98.56 111 ALA A O 1
ATOM 805 N N . TYR A 1 112 ? -9.727 -7.82 -6.109 1 98.19 112 TYR A N 1
ATOM 806 C CA . TYR A 1 112 ? -9.273 -7.461 -7.445 1 98.19 112 TYR A CA 1
ATOM 807 C C . TYR A 1 112 ? -10.359 -7.719 -8.484 1 98.19 112 TYR A C 1
ATOM 809 O O . TYR A 1 112 ? -11.156 -8.656 -8.336 1 98.19 112 TYR A O 1
ATOM 817 N N . GLY A 1 113 ? -10.406 -6.879 -9.508 1 97.31 113 GLY A N 1
ATOM 818 C CA . GLY A 1 113 ? -11.273 -7.051 -10.664 1 97.31 113 GLY A CA 1
ATOM 819 C C . GLY A 1 113 ? -10.75 -6.371 -11.914 1 97.31 113 GLY A C 1
ATOM 820 O O . GLY A 1 113 ? -10.156 -5.293 -11.836 1 97.31 113 GLY A O 1
ATOM 821 N N . SER A 1 114 ? -11.008 -7.043 -13.016 1 96.38 114 SER A N 1
ATOM 822 C CA . SER A 1 114 ? -10.555 -6.492 -14.289 1 96.38 114 SER A CA 1
ATOM 823 C C . SER A 1 114 ? -11.445 -6.953 -15.438 1 96.38 114 SER A C 1
ATOM 825 O O . SER A 1 114 ? -11.875 -8.109 -15.469 1 96.38 114 SER A O 1
ATOM 827 N N . ASN A 1 115 ? -11.773 -6.043 -16.281 1 94.56 115 ASN A N 1
ATOM 828 C CA . ASN A 1 115 ? -12.5 -6.344 -17.516 1 94.56 115 ASN A CA 1
ATOM 829 C C . ASN A 1 115 ? -11.609 -6.195 -18.734 1 94.56 115 ASN A C 1
ATOM 831 O O . ASN A 1 115 ? -12.039 -5.637 -19.75 1 94.56 115 ASN A O 1
ATOM 835 N N . GLN A 1 116 ? -10.469 -6.633 -18.609 1 89 116 GLN A N 1
ATOM 836 C CA . GLN A 1 116 ? -9.445 -6.402 -19.625 1 89 116 GLN A CA 1
ATOM 837 C C . GLN A 1 116 ? -9.891 -6.93 -20.984 1 89 116 GLN A C 1
ATOM 839 O O . GLN A 1 116 ? -9.633 -6.305 -22.016 1 89 116 GLN A O 1
ATOM 844 N N . ARG A 1 117 ? -10.477 -8.07 -21.016 1 89.5 117 ARG A N 1
ATOM 845 C CA . ARG A 1 117 ? -10.898 -8.664 -22.281 1 89.5 117 ARG A CA 1
ATOM 846 C C . ARG A 1 117 ? -12.07 -7.895 -22.875 1 89.5 117 ARG A C 1
ATOM 848 O O . ARG A 1 117 ? -12.008 -7.469 -24.031 1 89.5 117 ARG A O 1
ATOM 855 N N . SER A 1 118 ? -13.094 -7.633 -22.109 1 88.06 118 SER A N 1
ATOM 856 C CA . SER A 1 118 ? -14.32 -7.035 -22.625 1 88.06 118 SER A CA 1
ATOM 857 C C . SER A 1 118 ? -14.211 -5.516 -22.688 1 88.06 118 SER A C 1
ATOM 859 O O . SER A 1 118 ? -14.93 -4.867 -23.453 1 88.06 118 SER A O 1
ATOM 861 N N . GLY A 1 119 ? -13.586 -4.984 -21.812 1 75.5 119 GLY A N 1
ATOM 862 C CA . GLY A 1 119 ? -13.453 -3.535 -21.75 1 75.5 119 GLY A CA 1
ATOM 863 C C . GLY A 1 119 ? -12.445 -2.99 -22.75 1 75.5 119 GLY A C 1
ATOM 864 O O . GLY A 1 119 ? -12.812 -2.287 -23.688 1 75.5 119 GLY A O 1
ATOM 865 N N . ALA A 1 120 ? -11.18 -3.254 -22.453 1 62.59 120 ALA A N 1
ATOM 866 C CA . ALA A 1 120 ? -10.102 -2.643 -23.219 1 62.59 120 ALA A CA 1
ATOM 867 C C . ALA A 1 120 ? -9.773 -3.469 -24.469 1 62.59 120 ALA A C 1
ATOM 869 O O . ALA A 1 120 ? -9.18 -2.957 -25.422 1 62.59 120 ALA A O 1
ATOM 870 N N . GLY A 1 121 ? -10.375 -4.633 -24.75 1 54.09 121 GLY A N 1
ATOM 871 C CA . GLY A 1 121 ? -10.148 -5.594 -25.828 1 54.09 121 GLY A CA 1
ATOM 872 C C . GLY A 1 121 ? -8.727 -6.137 -25.844 1 54.09 121 GLY A C 1
ATOM 873 O O . GLY A 1 121 ? -8.43 -7.074 -26.594 1 54.09 121 GLY A O 1
ATOM 874 N N . LYS A 1 122 ? -7.777 -5.262 -25.281 1 51.62 122 LYS A N 1
ATOM 875 C CA . LYS A 1 122 ? -6.379 -5.68 -25.266 1 51.62 122 LYS A CA 1
ATOM 876 C C . LYS A 1 122 ? -5.77 -5.52 -23.875 1 51.62 122 LYS A C 1
ATOM 878 O O . LYS A 1 122 ? -6.367 -4.891 -23 1 51.62 122 LYS A O 1
ATOM 883 N N . LEU A 1 123 ? -4.547 -6.242 -23.594 1 45.5 123 LEU A N 1
ATOM 884 C CA . LEU A 1 123 ? -3.814 -6.117 -22.344 1 45.5 123 LEU A CA 1
ATOM 885 C C . LEU A 1 123 ? -3.479 -4.66 -22.047 1 45.5 123 LEU A C 1
ATOM 887 O O . LEU A 1 123 ? -2.914 -3.965 -22.891 1 45.5 123 LEU A O 1
ATOM 891 N N . VAL A 1 124 ? -4.117 -3.889 -21.125 1 39.88 124 VAL A N 1
ATOM 892 C CA . VAL A 1 124 ? -3.82 -2.512 -20.734 1 39.88 124 VAL A CA 1
ATOM 893 C C . VAL A 1 124 ? -2.707 -2.49 -19.703 1 39.88 124 VAL A C 1
ATOM 895 O O . VAL A 1 124 ? -2.783 -3.193 -18.688 1 39.88 124 VAL A O 1
ATOM 898 N N . SER A 1 125 ? -1.415 -2.145 -20.109 1 41 125 SER A N 1
ATOM 899 C CA . SER A 1 125 ? -0.294 -2.051 -19.172 1 41 125 SER A CA 1
ATOM 900 C C . SER A 1 125 ? -0.271 -0.7 -18.469 1 41 125 SER A C 1
ATOM 902 O O . SER A 1 125 ? -0.463 0.34 -19.094 1 41 125 SER A O 1
ATOM 904 N N . SER A 1 126 ? -0.41 -0.673 -17.156 1 41.88 126 SER A N 1
ATOM 905 C CA . SER A 1 126 ? -0.347 0.549 -16.359 1 41.88 126 SER A CA 1
ATOM 906 C C . SER A 1 126 ? 1.069 1.113 -16.328 1 41.88 126 SER A C 1
ATOM 908 O O . SER A 1 126 ? 1.3 2.191 -15.773 1 41.88 126 SER A O 1
ATOM 910 N N . MET A 1 127 ? 2.133 0.417 -16.781 1 42.16 127 MET A N 1
ATOM 911 C CA . MET A 1 127 ? 3.512 0.891 -16.703 1 42.16 127 MET A CA 1
ATOM 912 C C . MET A 1 127 ? 3.795 1.933 -17.781 1 42.16 127 MET A C 1
ATOM 914 O O . MET A 1 127 ? 3.494 1.713 -18.953 1 42.16 127 MET A O 1
ATOM 918 N N . ARG A 1 128 ? 4.086 3.191 -17.219 1 40.75 128 ARG A N 1
ATOM 919 C CA . ARG A 1 128 ? 4.578 4.145 -18.219 1 40.75 128 ARG A CA 1
ATOM 920 C C . ARG A 1 128 ? 5.758 3.57 -18.984 1 40.75 128 ARG A C 1
ATOM 922 O O . ARG A 1 128 ? 6.645 2.943 -18.406 1 40.75 128 ARG A O 1
ATOM 929 N N . PRO A 1 129 ? 5.727 3.633 -20.375 1 35.5 129 PRO A N 1
ATOM 930 C CA . PRO A 1 129 ? 6.887 3.176 -21.141 1 35.5 129 PRO A CA 1
ATOM 931 C C . PRO A 1 129 ? 8.18 3.875 -20.719 1 35.5 129 PRO A C 1
ATOM 933 O O . PRO A 1 129 ? 8.164 5.059 -20.375 1 35.5 129 PRO A O 1
ATOM 936 N N . SER A 1 130 ? 9.203 3.148 -20.188 1 39.38 130 SER A N 1
ATOM 937 C CA . SER A 1 130 ? 10.523 3.705 -19.922 1 39.38 130 SER A CA 1
ATOM 938 C C . SER A 1 130 ? 11.016 4.543 -21.109 1 39.38 130 SER A C 1
ATOM 940 O O . SER A 1 130 ? 10.867 4.145 -22.266 1 39.38 130 SER A O 1
ATOM 942 N N . PRO A 1 131 ? 11.273 5.773 -20.984 1 34.38 131 PRO A N 1
ATOM 943 C CA . PRO A 1 131 ? 11.852 6.496 -22.125 1 34.38 131 PRO A CA 1
ATOM 944 C C . PRO A 1 131 ? 12.992 5.738 -22.781 1 34.38 131 PRO A C 1
ATOM 946 O O . PRO A 1 131 ? 13.242 5.918 -23.984 1 34.38 131 PRO A O 1
ATOM 949 N N . TYR A 1 132 ? 13.75 5 -22.094 1 35.97 132 TYR A N 1
ATOM 950 C CA . TYR A 1 132 ? 14.938 4.371 -22.672 1 35.97 132 TYR A CA 1
ATOM 951 C C . TYR A 1 132 ? 14.562 3.133 -23.469 1 35.97 132 TYR A C 1
ATOM 953 O O . TYR A 1 132 ? 15.289 2.74 -24.391 1 35.97 132 TYR A O 1
ATOM 961 N N . GLU A 1 133 ? 13.586 2.426 -23.094 1 40.94 133 GLU A N 1
ATOM 962 C CA . GLU A 1 133 ? 13.234 1.207 -23.828 1 40.94 133 GLU A CA 1
ATOM 963 C C . GLU A 1 133 ? 12.289 1.506 -24.984 1 40.94 133 GLU A C 1
ATOM 965 O O . GLU A 1 133 ? 12.07 0.657 -25.859 1 40.94 133 GLU A O 1
ATOM 970 N N . GLY A 1 134 ? 11.711 2.623 -24.922 1 37.75 134 GLY A N 1
ATOM 971 C CA . GLY A 1 134 ? 10.773 3.064 -25.938 1 37.75 134 GLY A CA 1
ATOM 972 C C . GLY A 1 134 ? 11.32 2.959 -27.344 1 37.75 134 GLY A C 1
ATOM 973 O O . GLY A 1 134 ? 10.609 2.561 -28.266 1 37.75 134 GLY A O 1
ATOM 974 N N . ALA A 1 135 ? 12.523 3.219 -27.422 1 36.75 135 ALA A N 1
ATOM 975 C CA . ALA A 1 135 ? 13.117 3.264 -28.75 1 36.75 135 ALA A CA 1
ATOM 976 C C . ALA A 1 135 ? 13.18 1.87 -29.375 1 36.75 135 ALA A C 1
ATOM 978 O O . ALA A 1 135 ? 13.219 1.729 -30.594 1 36.75 135 ALA A O 1
ATOM 979 N N . TYR A 1 136 ? 13.297 0.835 -28.625 1 37.09 136 TYR A N 1
ATOM 980 C CA . TYR A 1 136 ? 13.539 -0.494 -29.188 1 37.09 136 TYR A CA 1
ATOM 981 C C . TYR A 1 136 ? 12.227 -1.218 -29.453 1 37.09 136 TYR A C 1
ATOM 983 O O . TYR A 1 136 ? 12.227 -2.35 -29.938 1 37.09 136 TYR A O 1
ATOM 991 N N . LYS A 1 137 ? 11.109 -0.574 -29.469 1 42.97 137 LYS A N 1
ATOM 992 C CA . LYS A 1 137 ? 9.789 -1.063 -29.859 1 42.97 137 LYS A CA 1
ATOM 993 C C . LYS A 1 137 ? 9.547 -2.471 -29.328 1 42.97 137 LYS A C 1
ATOM 995 O O . LYS A 1 137 ? 9.016 -3.328 -30.031 1 42.97 137 LYS A O 1
ATOM 1000 N N . LEU A 1 138 ? 10.156 -2.951 -28.219 1 40.97 138 LEU A N 1
ATOM 1001 C CA . LEU A 1 138 ? 9.891 -4.258 -27.625 1 40.97 138 LEU A CA 1
ATOM 1002 C C . LEU A 1 138 ? 8.414 -4.406 -27.281 1 40.97 138 LEU A C 1
ATOM 1004 O O . LEU A 1 138 ? 7.832 -3.529 -26.641 1 40.97 138 LEU A O 1
ATOM 1008 N N . ALA A 1 139 ? 7.82 -5.328 -27.938 1 48.69 139 ALA A N 1
ATOM 1009 C CA . ALA A 1 139 ? 6.438 -5.613 -27.562 1 48.69 139 ALA A CA 1
ATOM 1010 C C . ALA A 1 139 ? 6.324 -5.98 -26.094 1 48.69 139 ALA A C 1
ATOM 1012 O O . ALA A 1 139 ? 6.922 -6.965 -25.641 1 48.69 139 ALA A O 1
ATOM 1013 N N . ARG A 1 140 ? 6.004 -5.086 -25.312 1 59.5 140 ARG A N 1
ATOM 1014 C CA . ARG A 1 140 ? 5.863 -5.348 -23.891 1 59.5 140 ARG A CA 1
ATOM 1015 C C . ARG A 1 140 ? 4.477 -5.898 -23.562 1 59.5 140 ARG A C 1
ATOM 1017 O O . ARG A 1 140 ? 3.504 -5.582 -24.25 1 59.5 140 ARG A O 1
ATOM 1024 N N . PRO A 1 141 ? 4.379 -6.941 -22.672 1 70.31 141 PRO A N 1
ATOM 1025 C CA . PRO A 1 141 ? 5.422 -7.504 -21.812 1 70.31 141 PRO A CA 1
ATOM 1026 C C . PRO A 1 141 ? 6.074 -8.75 -22.406 1 70.31 141 PRO A C 1
ATOM 1028 O O . PRO A 1 141 ? 7.133 -9.18 -21.953 1 70.31 141 PRO A O 1
ATOM 1031 N N . VAL A 1 142 ? 5.641 -9.305 -23.469 1 76.81 142 VAL A N 1
ATOM 1032 C CA . VAL A 1 142 ? 6.035 -10.609 -24 1 76.81 142 VAL A CA 1
ATOM 1033 C C . VAL A 1 142 ? 7.508 -10.578 -24.406 1 76.81 142 VAL A C 1
ATOM 1035 O O . VAL A 1 142 ? 8.234 -11.555 -24.203 1 76.81 142 VAL A O 1
ATOM 1038 N N . GLY A 1 143 ? 7.945 -9.523 -24.859 1 78.75 143 GLY A N 1
ATOM 1039 C CA . GLY A 1 143 ? 9.336 -9.406 -25.266 1 78.75 143 GLY A CA 1
ATOM 1040 C C . GLY A 1 143 ? 10.305 -9.57 -24.109 1 78.75 143 GLY A C 1
ATOM 1041 O O . GLY A 1 143 ? 11.375 -10.172 -24.266 1 78.75 143 GLY A O 1
ATOM 1042 N N . ALA A 1 144 ? 9.953 -9.039 -23.031 1 84 144 ALA A N 1
ATOM 1043 C CA . ALA A 1 144 ? 10.797 -9.133 -21.844 1 84 144 ALA A CA 1
ATOM 1044 C C . ALA A 1 144 ? 10.938 -10.586 -21.391 1 84 144 ALA A C 1
ATOM 1046 O O . ALA A 1 144 ? 12.039 -11.055 -21.094 1 84 144 ALA A O 1
ATOM 1047 N N . TYR A 1 145 ? 9.914 -11.273 -21.406 1 89.38 145 TYR A N 1
ATOM 1048 C CA . TYR A 1 145 ? 9.93 -12.664 -20.953 1 89.38 145 TYR A CA 1
ATOM 1049 C C . TYR A 1 145 ? 10.602 -13.555 -22 1 89.38 145 TYR A C 1
ATOM 1051 O O . TYR A 1 145 ? 11.242 -14.555 -21.641 1 89.38 145 TYR A O 1
ATOM 1059 N N . ALA A 1 146 ? 10.391 -13.18 -23.219 1 90.31 146 ALA A N 1
ATOM 1060 C CA . ALA A 1 146 ? 11.078 -13.906 -24.297 1 90.31 146 ALA A CA 1
ATOM 1061 C C . ALA A 1 146 ? 12.594 -13.805 -24.156 1 90.31 146 ALA A C 1
ATOM 1063 O O . ALA A 1 146 ? 13.312 -14.758 -24.422 1 90.31 146 ALA A O 1
ATOM 1064 N N . LEU A 1 147 ? 13.016 -12.648 -23.75 1 90.19 147 LEU A N 1
ATOM 1065 C CA . LEU A 1 147 ? 14.438 -12.469 -23.5 1 90.19 147 LEU A CA 1
ATOM 1066 C C . LEU A 1 147 ? 14.922 -13.414 -22.406 1 90.19 147 LEU A C 1
ATOM 1068 O O . LEU A 1 147 ? 15.992 -14.008 -22.516 1 90.19 147 LEU A O 1
ATOM 1072 N N . ALA A 1 148 ? 14.18 -13.508 -21.391 1 93.12 148 ALA A N 1
ATOM 1073 C CA . ALA A 1 148 ? 14.516 -14.406 -20.297 1 93.12 148 ALA A CA 1
ATOM 1074 C C . ALA A 1 148 ? 14.531 -15.859 -20.766 1 93.12 148 ALA A C 1
ATOM 1076 O O . ALA A 1 148 ? 15.406 -16.641 -20.375 1 93.12 148 ALA A O 1
ATOM 1077 N N . ALA A 1 149 ? 13.602 -16.188 -21.562 1 93.75 149 ALA A N 1
ATOM 1078 C CA . ALA A 1 149 ? 13.523 -17.547 -22.078 1 93.75 149 ALA A CA 1
ATOM 1079 C C . ALA A 1 149 ? 14.719 -17.875 -22.969 1 93.75 149 ALA A C 1
ATOM 1081 O O . ALA A 1 149 ? 15.266 -18.969 -22.906 1 93.75 149 ALA A O 1
ATOM 1082 N N . SER A 1 150 ? 15.062 -16.953 -23.781 1 94.25 150 SER A N 1
ATOM 1083 C CA . SER A 1 150 ? 16.219 -17.141 -24.656 1 94.25 150 SER A CA 1
ATOM 1084 C C . SER A 1 150 ? 17.5 -17.328 -23.844 1 94.25 150 SER A C 1
ATOM 1086 O O . SER A 1 150 ? 18.312 -18.188 -24.156 1 94.25 150 SER A O 1
ATOM 1088 N N . ARG A 1 151 ? 17.609 -16.484 -22.859 1 95.31 151 ARG A N 1
ATOM 1089 C CA . ARG A 1 151 ? 18.781 -16.609 -22 1 95.31 151 ARG A CA 1
ATOM 1090 C C . ARG A 1 151 ? 18.797 -17.953 -21.281 1 95.31 151 ARG A C 1
ATOM 1092 O O . ARG A 1 151 ? 19.828 -18.609 -21.172 1 95.31 151 ARG A O 1
ATOM 1099 N N . TYR A 1 152 ? 17.672 -18.344 -20.812 1 96.56 152 TYR A N 1
ATOM 1100 C CA . TYR A 1 152 ? 17.531 -19.625 -20.125 1 96.56 152 TYR A CA 1
ATOM 1101 C C . TYR A 1 152 ? 17.875 -20.781 -21.062 1 96.56 152 TYR A C 1
ATOM 1103 O O . TYR A 1 152 ? 18.562 -21.719 -20.656 1 96.56 152 TYR A O 1
ATOM 1111 N N . ALA A 1 153 ? 17.391 -20.766 -22.219 1 96.12 153 ALA A N 1
ATOM 1112 C CA . ALA A 1 153 ? 17.672 -21.797 -23.219 1 96.12 153 ALA A CA 1
ATOM 1113 C C . ALA A 1 153 ? 19.156 -21.891 -23.516 1 96.12 153 ALA A C 1
ATOM 1115 O O . ALA A 1 153 ? 19.719 -22.984 -23.625 1 96.12 153 ALA A O 1
ATOM 1116 N N . ALA A 1 154 ? 19.734 -20.781 -23.688 1 96.5 154 ALA A N 1
ATOM 1117 C CA . ALA A 1 154 ? 21.172 -20.719 -23.984 1 96.5 154 ALA A CA 1
ATOM 1118 C C . ALA A 1 154 ? 22 -21.297 -22.844 1 96.5 154 ALA A C 1
ATOM 1120 O O . ALA A 1 154 ? 23 -21.984 -23.078 1 96.5 154 ALA A O 1
ATOM 1121 N N . GLN A 1 155 ? 21.547 -21.016 -21.672 1 97.06 155 GLN A N 1
ATOM 1122 C CA . GLN A 1 155 ? 22.359 -21.328 -20.5 1 97.06 155 GLN A CA 1
ATOM 1123 C C . GLN A 1 155 ? 22.094 -22.75 -20.016 1 97.06 155 GLN A C 1
ATOM 1125 O O . GLN A 1 155 ? 23.016 -23.438 -19.562 1 97.06 155 GLN A O 1
ATOM 1130 N N . TYR A 1 156 ? 20.828 -23.172 -20.125 1 97.19 156 TYR A N 1
ATOM 1131 C CA . TYR A 1 156 ? 20.484 -24.438 -19.484 1 97.19 156 TYR A CA 1
ATOM 1132 C C . TYR A 1 156 ? 19.891 -25.422 -20.484 1 97.19 156 TYR A C 1
ATOM 1134 O O . TYR A 1 156 ? 19.609 -26.578 -20.141 1 97.19 156 TYR A O 1
ATOM 1142 N N . GLY A 1 157 ? 19.672 -25.031 -21.703 1 95.88 157 GLY A N 1
ATOM 1143 C CA . GLY A 1 157 ? 19.203 -25.922 -22.734 1 95.88 157 GLY A CA 1
ATOM 1144 C C . GLY A 1 157 ? 17.703 -26.156 -22.688 1 95.88 157 GLY A C 1
ATOM 1145 O O . GLY A 1 157 ? 17.234 -27.266 -22.906 1 95.88 157 GLY A O 1
ATOM 1146 N N . LEU A 1 158 ? 16.938 -25.172 -22.453 1 95.75 158 LEU A N 1
ATOM 1147 C CA . LEU A 1 158 ? 15.477 -25.234 -22.406 1 95.75 158 LEU A CA 1
ATOM 1148 C C . LEU A 1 158 ? 14.914 -25.688 -23.75 1 95.75 158 LEU A C 1
ATOM 1150 O O . LEU A 1 158 ? 15.266 -25.141 -24.797 1 95.75 158 LEU A O 1
ATOM 1154 N N . GLN A 1 159 ? 14.133 -26.719 -23.688 1 96.06 159 GLN A N 1
ATOM 1155 C CA . GLN A 1 159 ? 13.492 -27.219 -24.891 1 96.06 159 GLN A CA 1
ATOM 1156 C C . GLN A 1 159 ? 12.047 -26.734 -25 1 96.06 159 GLN A C 1
ATOM 1158 O O . GLN A 1 159 ? 11.383 -26.516 -23.984 1 96.06 159 GLN A O 1
ATOM 1163 N N . LYS A 1 160 ? 11.602 -26.641 -26.234 1 96.12 160 LYS A N 1
ATOM 1164 C CA . LYS A 1 160 ? 10.234 -26.188 -26.469 1 96.12 160 LYS A CA 1
ATOM 1165 C C . LYS A 1 160 ? 9.227 -27.156 -25.859 1 96.12 160 LYS A C 1
ATOM 1167 O O . LYS A 1 160 ? 8.156 -26.75 -25.391 1 96.12 160 LYS A O 1
ATOM 1172 N N . GLU A 1 161 ? 9.539 -28.406 -25.891 1 97.44 161 GLU A N 1
ATOM 1173 C CA . GLU A 1 161 ? 8.664 -29.422 -25.344 1 97.44 161 GLU A CA 1
ATOM 1174 C C . GLU A 1 161 ? 8.469 -29.234 -23.828 1 97.44 161 GLU A C 1
ATOM 1176 O O . GLU A 1 161 ? 7.398 -29.547 -23.297 1 97.44 161 GLU A O 1
ATOM 1181 N N . GLN A 1 162 ? 9.484 -28.75 -23.203 1 98.06 162 GLN A N 1
ATOM 1182 C CA . GLN A 1 162 ? 9.391 -28.5 -21.766 1 98.06 162 GLN A CA 1
ATOM 1183 C C . GLN A 1 162 ? 8.438 -27.359 -21.469 1 98.06 162 GLN A C 1
ATOM 1185 O O . GLN A 1 162 ? 7.66 -27.422 -20.516 1 98.06 162 GLN A O 1
ATOM 1190 N N . LEU A 1 163 ? 8.484 -26.312 -22.281 1 97.94 163 LEU A N 1
ATOM 1191 C CA . LEU A 1 163 ? 7.496 -25.25 -22.188 1 97.94 163 LEU A CA 1
ATOM 1192 C C . LEU A 1 163 ? 6.094 -25.781 -22.469 1 97.94 163 LEU A C 1
ATOM 1194 O O . LEU A 1 163 ? 5.145 -25.438 -21.766 1 97.94 163 LEU A O 1
ATOM 1198 N N . GLY A 1 164 ? 6.012 -26.594 -23.484 1 98.06 164 GLY A N 1
ATOM 1199 C CA . GLY A 1 164 ? 4.742 -27.234 -23.797 1 98.06 164 GLY A CA 1
ATOM 1200 C C . GLY A 1 164 ? 4.191 -28.062 -22.641 1 98.06 164 GLY A C 1
ATOM 1201 O O . GLY A 1 164 ? 2.98 -28.109 -22.438 1 98.06 164 GLY A O 1
ATOM 1202 N N . ALA A 1 165 ? 5.109 -28.766 -21.922 1 98.56 165 ALA A N 1
ATOM 1203 C CA . ALA A 1 165 ? 4.695 -29.578 -20.781 1 98.56 165 ALA A CA 1
ATOM 1204 C C . ALA A 1 165 ? 3.992 -28.734 -19.719 1 98.56 165 ALA A C 1
ATOM 1206 O O . ALA A 1 165 ? 3.037 -29.188 -19.094 1 98.56 165 ALA A O 1
ATOM 1207 N N . VAL A 1 166 ? 4.457 -27.547 -19.531 1 98.69 166 VAL A N 1
ATOM 1208 C CA . VAL A 1 166 ? 3.836 -26.625 -18.594 1 98.69 166 VAL A CA 1
ATOM 1209 C C . VAL A 1 166 ? 2.43 -26.266 -19.062 1 98.69 166 VAL A C 1
ATOM 1211 O O . VAL A 1 166 ? 1.477 -26.297 -18.281 1 98.69 166 VAL A O 1
ATOM 1214 N N . ALA A 1 167 ? 2.295 -25.922 -20.312 1 98.56 167 ALA A N 1
ATOM 1215 C CA . ALA A 1 167 ? 1.003 -25.562 -20.891 1 98.56 167 ALA A CA 1
ATOM 1216 C C . ALA A 1 167 ? 0.02 -26.734 -20.797 1 98.56 167 ALA A C 1
ATOM 1218 O O . ALA A 1 167 ? -1.156 -26.531 -20.484 1 98.56 167 ALA A O 1
ATOM 1219 N N . LEU A 1 168 ? 0.498 -27.922 -21.109 1 98.56 168 LEU A N 1
ATOM 1220 C CA . LEU A 1 168 ? -0.35 -29.109 -21.062 1 98.56 168 LEU A CA 1
ATOM 1221 C C . LEU A 1 168 ? -0.851 -29.375 -19.656 1 98.56 168 LEU A C 1
ATOM 1223 O O . LEU A 1 168 ? -2.025 -29.688 -19.453 1 98.56 168 LEU A O 1
ATOM 1227 N N . ALA A 1 169 ? 0.051 -29.312 -18.719 1 98.69 169 ALA A N 1
ATOM 1228 C CA . ALA A 1 169 ? -0.34 -29.531 -17.328 1 98.69 169 ALA A CA 1
ATOM 1229 C C . ALA A 1 169 ? -1.425 -28.547 -16.906 1 98.69 169 ALA A C 1
ATOM 1231 O O . ALA A 1 169 ? -2.418 -28.938 -16.297 1 98.69 169 ALA A O 1
ATOM 1232 N N . ALA A 1 170 ? -1.217 -27.266 -17.203 1 98.75 170 ALA A N 1
ATOM 1233 C CA . ALA A 1 170 ? -2.199 -26.234 -16.875 1 98.75 170 ALA A CA 1
ATOM 1234 C C . ALA A 1 170 ? -3.557 -26.547 -17.5 1 98.75 170 ALA A C 1
ATOM 1236 O O . ALA A 1 170 ? -4.594 -26.391 -16.844 1 98.75 170 ALA A O 1
ATOM 1237 N N . ARG A 1 171 ? -3.529 -26.984 -18.75 1 98.75 171 ARG A N 1
ATOM 1238 C CA . ARG A 1 171 ? -4.762 -27.312 -19.453 1 98.75 171 ARG A CA 1
ATOM 1239 C C . ARG A 1 171 ? -5.449 -28.516 -18.828 1 98.75 171 ARG A C 1
ATOM 1241 O O . ARG A 1 171 ? -6.676 -28.547 -18.703 1 98.75 171 ARG A O 1
ATOM 1248 N N . GLN A 1 172 ? -4.707 -29.484 -18.484 1 98.75 172 GLN A N 1
ATOM 1249 C CA . GLN A 1 172 ? -5.273 -30.672 -17.844 1 98.75 172 GLN A CA 1
ATOM 1250 C C . GLN A 1 172 ? -5.938 -30.328 -16.516 1 98.75 172 GLN A C 1
ATOM 1252 O O . GLN A 1 172 ? -7.016 -30.844 -16.203 1 98.75 172 GLN A O 1
ATOM 1257 N N . TRP A 1 173 ? -5.332 -29.5 -15.75 1 98.88 173 TRP A N 1
ATOM 1258 C CA . TRP A 1 173 ? -5.953 -29.016 -14.523 1 98.88 173 TRP A CA 1
ATOM 1259 C C . TRP A 1 173 ? -7.215 -28.219 -14.828 1 98.88 173 TRP A C 1
ATOM 1261 O O . TRP A 1 173 ? -8.242 -28.375 -14.164 1 98.88 173 TRP A O 1
ATOM 1271 N N . ALA A 1 174 ? -7.125 -27.344 -15.805 1 98.75 174 ALA A N 1
ATOM 1272 C CA . ALA A 1 174 ? -8.266 -26.531 -16.203 1 98.75 174 ALA A CA 1
ATOM 1273 C C . ALA A 1 174 ? -9.477 -27.391 -16.547 1 98.75 174 ALA A C 1
ATOM 1275 O O . ALA A 1 174 ? -10.617 -27 -16.297 1 98.75 174 ALA A O 1
ATOM 1276 N N . GLN A 1 175 ? -9.219 -28.531 -17.125 1 98.56 175 GLN A N 1
ATOM 1277 C CA . GLN A 1 175 ? -10.289 -29.438 -17.516 1 98.56 175 GLN A CA 1
ATOM 1278 C C . GLN A 1 175 ? -11.062 -29.922 -16.281 1 98.56 175 GLN A C 1
ATOM 1280 O O . GLN A 1 175 ? -12.227 -30.312 -16.391 1 98.56 175 GLN A O 1
ATOM 1285 N N . LYS A 1 176 ? -10.461 -29.859 -15.133 1 98.69 176 LYS A N 1
ATOM 1286 C CA . LYS A 1 176 ? -11.102 -30.281 -13.898 1 98.69 176 LYS A CA 1
ATOM 1287 C C . LYS A 1 176 ? -11.719 -29.094 -13.156 1 98.69 176 LYS A C 1
ATOM 1289 O O . LYS A 1 176 ? -12.258 -29.266 -12.062 1 98.69 176 LYS A O 1
ATOM 1294 N N . ASN A 1 177 ? -11.648 -27.922 -13.633 1 98.5 177 ASN A N 1
ATOM 1295 C CA . ASN A 1 177 ? -12.172 -26.688 -13.062 1 98.5 177 ASN A CA 1
ATOM 1296 C C . ASN A 1 177 ? -13.297 -26.109 -13.914 1 98.5 177 ASN A C 1
ATOM 1298 O O . ASN A 1 177 ? -13.039 -25.5 -14.961 1 98.5 177 ASN A O 1
ATOM 1302 N N . PRO A 1 178 ? -14.5 -26.219 -13.5 1 97.62 178 PRO A N 1
ATOM 1303 C CA . PRO A 1 178 ? -15.617 -25.75 -14.32 1 97.62 178 PRO A CA 1
ATOM 1304 C C . PRO A 1 178 ? -15.562 -24.25 -14.586 1 97.62 178 PRO A C 1
ATOM 1306 O O . PRO A 1 178 ? -16.188 -23.766 -15.531 1 97.62 178 PRO A O 1
ATOM 1309 N N . GLU A 1 179 ? -14.766 -23.484 -13.852 1 97.12 179 GLU A N 1
ATOM 1310 C CA . GLU A 1 179 ? -14.695 -22.031 -14.031 1 97.12 179 GLU A CA 1
ATOM 1311 C C . GLU A 1 179 ? -13.625 -21.656 -15.047 1 97.12 179 GLU A C 1
ATOM 1313 O O . GLU A 1 179 ? -13.578 -20.5 -15.508 1 97.12 179 GLU A O 1
ATOM 1318 N N . ALA A 1 180 ? -12.773 -22.594 -15.391 1 98.5 180 ALA A N 1
ATOM 1319 C CA . ALA A 1 180 ? -11.641 -22.266 -16.25 1 98.5 180 ALA A CA 1
ATOM 1320 C C . ALA A 1 180 ? -12.117 -21.844 -17.641 1 98.5 180 ALA A C 1
ATOM 1322 O O . ALA A 1 180 ? -13.062 -22.422 -18.188 1 98.5 180 ALA A O 1
ATOM 1323 N N . TYR A 1 181 ? -11.422 -20.891 -18.203 1 98 181 TYR A N 1
ATOM 1324 C CA . TYR A 1 181 ? -11.812 -20.297 -19.469 1 98 181 TYR A CA 1
ATOM 1325 C C . TYR A 1 181 ? -11.523 -21.25 -20.625 1 98 181 TYR A C 1
ATOM 1327 O O . TYR A 1 181 ? -12.32 -21.359 -21.562 1 98 181 TYR A O 1
ATOM 1335 N N . MET A 1 182 ? -10.391 -21.859 -20.672 1 97.69 182 MET A N 1
ATOM 1336 C CA . MET A 1 182 ? -10.008 -22.828 -21.703 1 97.69 182 MET A CA 1
ATOM 1337 C C . MET A 1 182 ? -9.906 -24.234 -21.109 1 97.69 182 MET A C 1
ATOM 1339 O O . MET A 1 182 ? -9.023 -24.5 -20.297 1 97.69 182 MET A O 1
ATOM 1343 N N . ARG A 1 183 ? -10.75 -25.141 -21.609 1 97.88 183 ARG A N 1
ATOM 1344 C CA . ARG A 1 183 ? -10.781 -26.484 -21.047 1 97.88 183 ARG A CA 1
ATOM 1345 C C . ARG A 1 183 ? -10.617 -27.547 -22.125 1 97.88 183 ARG A C 1
ATOM 1347 O O . ARG A 1 183 ? -10.383 -28.719 -21.828 1 97.88 183 ARG A O 1
ATOM 1354 N N . ALA A 1 184 ? -10.711 -27.094 -23.359 1 97.75 184 ALA A N 1
ATOM 1355 C CA . ALA A 1 184 ? -10.539 -28.047 -24.438 1 97.75 184 ALA A CA 1
ATOM 1356 C C . ALA A 1 184 ? -9.18 -28.75 -24.344 1 97.75 184 ALA A C 1
ATOM 1358 O O . ALA A 1 184 ? -8.172 -28.109 -24.031 1 97.75 184 ALA A O 1
ATOM 1359 N N . PRO A 1 185 ? -9.18 -30 -24.625 1 97.5 185 PRO A N 1
ATOM 1360 C CA . PRO A 1 185 ? -7.898 -30.703 -24.531 1 97.5 185 PRO A CA 1
ATOM 1361 C C . PRO A 1 185 ? -6.812 -30.094 -25.406 1 97.5 185 PRO A C 1
ATOM 1363 O O . PRO A 1 185 ? -7.113 -29.531 -26.469 1 97.5 185 PRO A O 1
ATOM 1366 N N . LEU A 1 186 ? -5.66 -30.203 -24.969 1 97.44 186 LEU A N 1
ATOM 1367 C CA . LEU A 1 186 ? -4.469 -29.688 -25.641 1 97.44 186 LEU A CA 1
ATOM 1368 C C . LEU A 1 186 ? -3.398 -30.766 -25.75 1 97.44 186 LEU A C 1
ATOM 1370 O O . LEU A 1 186 ? -3.127 -31.484 -24.781 1 97.44 186 LEU A O 1
ATOM 1374 N N . THR A 1 187 ? -2.84 -30.922 -26.953 1 97.56 187 THR A N 1
ATOM 1375 C CA . THR A 1 187 ? -1.772 -31.891 -27.141 1 97.56 187 THR A CA 1
ATOM 1376 C C . THR A 1 187 ? -0.426 -31.203 -27.312 1 97.56 187 THR A C 1
ATOM 1378 O O . THR A 1 187 ? -0.374 -30 -27.594 1 97.56 187 THR A O 1
ATOM 1381 N N . MET A 1 188 ? 0.624 -32 -27.125 1 97.62 188 MET A N 1
ATOM 1382 C CA . MET A 1 188 ? 1.968 -31.469 -27.312 1 97.62 188 MET A CA 1
ATOM 1383 C C . MET A 1 188 ? 2.156 -30.984 -28.75 1 97.62 188 MET A C 1
ATOM 1385 O O . MET A 1 188 ? 2.746 -29.922 -28.969 1 97.62 188 MET A O 1
ATOM 1389 N N . ASP A 1 189 ? 1.661 -31.703 -29.703 1 97.69 189 ASP A N 1
ATOM 1390 C CA . ASP A 1 189 ? 1.762 -31.312 -31.109 1 97.69 189 ASP A CA 1
ATOM 1391 C C . ASP A 1 189 ? 1.084 -29.953 -31.359 1 97.69 189 ASP A C 1
ATOM 1393 O O . ASP A 1 189 ? 1.607 -29.125 -32.094 1 97.69 189 ASP A O 1
ATOM 1397 N N . GLU A 1 190 ? -0.05 -29.781 -30.766 1 96.44 190 GLU A N 1
ATOM 1398 C CA . GLU A 1 190 ? -0.771 -28.516 -30.906 1 96.44 190 GLU A CA 1
ATOM 1399 C C . GLU A 1 190 ? 0.014 -27.359 -30.281 1 96.44 190 GLU A C 1
ATOM 1401 O O . GLU A 1 190 ? 0.008 -26.25 -30.812 1 96.44 190 GLU A O 1
ATOM 1406 N N . CYS A 1 191 ? 0.627 -27.656 -29.125 1 96.12 191 CYS A N 1
ATOM 1407 C CA . CYS A 1 191 ? 1.452 -26.625 -28.484 1 96.12 191 CYS A CA 1
ATOM 1408 C C . CYS A 1 191 ? 2.611 -26.219 -29.391 1 96.12 191 CYS A C 1
ATOM 1410 O O . CYS A 1 191 ? 2.855 -25.031 -29.594 1 96.12 191 CYS A O 1
ATOM 1412 N N . LEU A 1 192 ? 3.287 -27.172 -29.938 1 95.69 192 LEU A N 1
ATOM 1413 C CA . LEU A 1 192 ? 4.484 -26.922 -30.734 1 95.69 192 LEU A CA 1
ATOM 1414 C C . LEU A 1 192 ? 4.129 -26.25 -32.062 1 95.69 192 LEU A C 1
ATOM 1416 O O . LEU A 1 192 ? 4.934 -25.5 -32.625 1 95.69 192 LEU A O 1
ATOM 1420 N N . ALA A 1 193 ? 2.924 -26.5 -32.531 1 95.12 193 ALA A N 1
ATOM 1421 C CA . ALA A 1 193 ? 2.5 -25.984 -33.844 1 95.12 193 ALA A CA 1
ATOM 1422 C C . ALA A 1 193 ? 1.821 -24.625 -33.688 1 95.12 193 ALA A C 1
ATOM 1424 O O . ALA A 1 193 ? 1.505 -23.969 -34.688 1 95.12 193 ALA A O 1
ATOM 1425 N N . SER A 1 194 ? 1.654 -24.297 -32.469 1 94.44 194 SER A N 1
ATOM 1426 C CA . SER A 1 194 ? 0.901 -23.062 -32.25 1 94.44 194 SER A CA 1
ATOM 1427 C C . SER A 1 194 ? 1.651 -21.859 -32.781 1 94.44 194 SER A C 1
ATOM 1429 O O . SER A 1 194 ? 2.879 -21.875 -32.906 1 94.44 194 SER A O 1
ATOM 1431 N N . ARG A 1 195 ? 0.923 -20.828 -33.125 1 94.25 195 ARG A N 1
ATOM 1432 C CA . ARG A 1 195 ? 1.46 -19.609 -33.75 1 94.25 195 ARG A CA 1
ATOM 1433 C C . ARG A 1 195 ? 2.479 -18.938 -32.812 1 94.25 195 ARG A C 1
ATOM 1435 O O . ARG A 1 195 ? 2.211 -18.719 -31.641 1 94.25 195 ARG A O 1
ATOM 1442 N N . LEU A 1 196 ? 3.586 -18.5 -33.406 1 91.12 196 LEU A N 1
ATOM 1443 C CA . LEU A 1 196 ? 4.641 -17.781 -32.688 1 91.12 196 LEU A CA 1
ATOM 1444 C C . LEU A 1 196 ? 4.203 -16.359 -32.344 1 91.12 196 LEU A C 1
ATOM 1446 O O . LEU A 1 196 ? 3.604 -15.68 -33.188 1 91.12 196 LEU A O 1
ATOM 1450 N N . VAL A 1 197 ? 4.48 -15.961 -31.172 1 88.81 197 VAL A N 1
ATOM 1451 C CA . VAL A 1 197 ? 4.223 -14.594 -30.719 1 88.81 197 VAL A CA 1
ATOM 1452 C C . VAL A 1 197 ? 5.539 -13.828 -30.641 1 88.81 197 VAL A C 1
ATOM 1454 O O . VAL A 1 197 ? 5.688 -12.773 -31.281 1 88.81 197 VAL A O 1
ATOM 1457 N N . CYS A 1 198 ? 6.395 -14.211 -29.938 1 87.31 198 CYS A N 1
ATOM 1458 C CA . CYS A 1 198 ? 7.746 -13.695 -29.766 1 87.31 198 CYS A CA 1
ATOM 1459 C C . CYS A 1 198 ? 8.727 -14.812 -29.438 1 87.31 198 CYS A C 1
ATOM 1461 O O . CYS A 1 198 ? 8.68 -15.375 -28.328 1 87.31 198 CYS A O 1
ATOM 1463 N N . ASP A 1 199 ? 9.57 -15.039 -30.266 1 87.44 199 ASP A N 1
ATOM 1464 C CA . ASP A 1 199 ? 10.453 -16.188 -30.094 1 87.44 199 ASP A CA 1
ATOM 1465 C C . ASP A 1 199 ? 11.102 -16.188 -28.719 1 87.44 199 ASP A C 1
ATOM 1467 O O . ASP A 1 199 ? 11.672 -15.18 -28.297 1 87.44 199 ASP A O 1
ATOM 1471 N N . PRO A 1 200 ? 10.906 -17.312 -28.016 1 92.12 200 PRO A N 1
ATOM 1472 C CA . PRO A 1 200 ? 10.461 -18.656 -28.375 1 92.12 200 PRO A CA 1
ATOM 1473 C C . PRO A 1 200 ? 9 -18.906 -28 1 92.12 200 PRO A C 1
ATOM 1475 O O . PRO A 1 200 ? 8.523 -20.047 -28.078 1 92.12 200 PRO A O 1
ATOM 1478 N N . PHE A 1 201 ? 8.32 -17.922 -27.609 1 93.38 201 PHE A N 1
ATOM 1479 C CA . PHE A 1 201 ? 6.969 -18.109 -27.094 1 93.38 201 PHE A CA 1
ATOM 1480 C C . PHE A 1 201 ? 5.949 -18.172 -28.219 1 93.38 201 PHE A C 1
ATOM 1482 O O . PHE A 1 201 ? 5.926 -17.297 -29.078 1 93.38 201 PHE A O 1
ATOM 1489 N N . SER A 1 202 ? 5.199 -19.203 -28.219 1 94.88 202 SER A N 1
ATOM 1490 C CA . SER A 1 202 ? 3.979 -19.25 -29.016 1 94.88 202 SER A CA 1
ATOM 1491 C C . SER A 1 202 ? 2.758 -18.859 -28.188 1 94.88 202 SER A C 1
ATOM 1493 O O . SER A 1 202 ? 2.875 -18.594 -27 1 94.88 202 SER A O 1
ATOM 1495 N N . VAL A 1 203 ? 1.6 -18.781 -28.828 1 94.75 203 VAL A N 1
ATOM 1496 C CA . VAL A 1 203 ? 0.382 -18.328 -28.172 1 94.75 203 VAL A CA 1
ATOM 1497 C C . VAL A 1 203 ? 0.079 -19.234 -26.969 1 94.75 203 VAL A C 1
ATOM 1499 O O . VAL A 1 203 ? -0.426 -18.781 -25.953 1 94.75 203 VAL A O 1
ATOM 1502 N N . ARG A 1 204 ? 0.457 -20.516 -27.016 1 95.81 204 ARG A N 1
ATOM 1503 C CA . ARG A 1 204 ? 0.164 -21.469 -25.938 1 95.81 204 ARG A CA 1
ATOM 1504 C C . ARG A 1 204 ? 1.124 -21.281 -24.781 1 95.81 204 ARG A C 1
ATOM 1506 O O . ARG A 1 204 ? 0.888 -21.812 -23.688 1 95.81 204 ARG A O 1
ATOM 1513 N N . ASP A 1 205 ? 2.199 -20.438 -24.984 1 96.12 205 ASP A N 1
ATOM 1514 C CA . ASP A 1 205 ? 3.148 -20.125 -23.922 1 96.12 205 ASP A CA 1
ATOM 1515 C C . ASP A 1 205 ? 2.711 -18.875 -23.156 1 96.12 205 ASP A C 1
ATOM 1517 O O . ASP A 1 205 ? 3.311 -18.531 -22.141 1 96.12 205 ASP A O 1
ATOM 1521 N N . CYS A 1 206 ? 1.704 -18.234 -23.656 1 95.25 206 CYS A N 1
ATOM 1522 C CA . CYS A 1 206 ? 1.279 -16.953 -23.109 1 95.25 206 CYS A CA 1
ATOM 1523 C C . CYS A 1 206 ? -0.009 -17.094 -22.312 1 95.25 206 CYS A C 1
ATOM 1525 O O . CYS A 1 206 ? -0.869 -17.906 -22.656 1 95.25 206 CYS A O 1
ATOM 1527 N N . CYS A 1 207 ? -0.044 -16.297 -21.297 1 93.75 207 CYS A N 1
ATOM 1528 C CA . CYS A 1 207 ? -1.262 -16.297 -20.5 1 93.75 207 CYS A CA 1
ATOM 1529 C C . CYS A 1 207 ? -2.463 -15.852 -21.328 1 93.75 207 CYS A C 1
ATOM 1531 O O . CYS A 1 207 ? -2.303 -15.195 -22.359 1 93.75 207 CYS A O 1
ATOM 1533 N N . LEU A 1 208 ? -3.611 -16.203 -20.797 1 93.12 208 LEU A N 1
ATOM 1534 C CA . LEU A 1 208 ? -4.863 -15.742 -21.391 1 93.12 208 LEU A CA 1
ATOM 1535 C C . LEU A 1 208 ? -5.059 -14.242 -21.188 1 93.12 208 LEU A C 1
ATOM 1537 O O . LEU A 1 208 ? -4.391 -13.641 -20.328 1 93.12 208 LEU A O 1
ATOM 1541 N N . VAL A 1 209 ? -5.84 -13.656 -21.984 1 93.44 209 VAL A N 1
ATOM 1542 C CA . VAL A 1 209 ? -6.434 -12.352 -21.719 1 93.44 209 VAL A CA 1
ATOM 1543 C C . VAL A 1 209 ? -7.926 -12.508 -21.438 1 93.44 209 VAL A C 1
ATOM 1545 O O . VAL A 1 209 ? -8.711 -12.781 -22.359 1 93.44 209 VAL A O 1
ATOM 1548 N N . THR A 1 210 ? -8.234 -12.359 -20.172 1 96.75 210 THR A N 1
ATOM 1549 C CA . THR A 1 210 ? -9.617 -12.578 -19.781 1 96.75 210 THR A CA 1
ATOM 1550 C C . THR A 1 210 ? -10.086 -11.469 -18.844 1 96.75 210 THR A C 1
ATOM 1552 O O . THR A 1 210 ? -9.289 -10.641 -18.406 1 96.75 210 THR A O 1
ATOM 1555 N N . ASP A 1 211 ? -11.406 -11.406 -18.656 1 96.81 211 ASP A N 1
ATOM 1556 C CA . ASP A 1 211 ? -11.977 -10.742 -17.484 1 96.81 211 ASP A CA 1
ATOM 1557 C C . ASP A 1 211 ? -11.922 -11.648 -16.25 1 96.81 211 ASP A C 1
ATOM 1559 O O . ASP A 1 211 ? -11.688 -12.852 -16.375 1 96.81 211 ASP A O 1
ATOM 1563 N N . GLY A 1 212 ? -12.109 -11.008 -15.109 1 98 212 GLY A N 1
ATOM 1564 C CA . GLY A 1 212 ? -12.188 -11.797 -13.891 1 98 212 GLY A CA 1
ATOM 1565 C C . GLY A 1 212 ? -11.977 -10.984 -12.633 1 98 212 GLY A C 1
ATOM 1566 O O . GLY A 1 212 ? -11.422 -9.883 -12.688 1 98 212 GLY A O 1
ATOM 1567 N N . ALA A 1 213 ? -12.453 -11.516 -11.578 1 98.44 213 ALA A N 1
ATOM 1568 C CA . ALA A 1 213 ? -12.297 -10.906 -10.266 1 98.44 213 ALA A CA 1
ATOM 1569 C C . ALA A 1 213 ? -12.109 -11.977 -9.188 1 98.44 213 ALA A C 1
ATOM 1571 O O . ALA A 1 213 ? -12.492 -13.133 -9.375 1 98.44 213 ALA A O 1
ATOM 1572 N N . ALA A 1 214 ? -11.508 -11.602 -8.172 1 98.75 214 ALA A N 1
ATOM 1573 C CA . ALA A 1 214 ? -11.32 -12.461 -7.008 1 98.75 214 ALA A CA 1
ATOM 1574 C C . ALA A 1 214 ? -11.328 -11.648 -5.715 1 98.75 214 ALA A C 1
ATOM 1576 O O . ALA A 1 214 ? -11.086 -10.438 -5.734 1 98.75 214 ALA A O 1
ATOM 1577 N N . ALA A 1 215 ? -11.648 -12.242 -4.645 1 98.81 215 ALA A N 1
ATOM 1578 C CA . ALA A 1 215 ? -11.609 -11.648 -3.309 1 98.81 215 ALA A CA 1
ATOM 1579 C C . ALA A 1 215 ? -11.266 -12.695 -2.254 1 98.81 215 ALA A C 1
ATOM 1581 O O . ALA A 1 215 ? -11.633 -13.867 -2.387 1 98.81 215 ALA A O 1
ATOM 1582 N N . VAL A 1 216 ? -10.555 -12.281 -1.294 1 98.81 216 VAL A N 1
ATOM 1583 C CA . VAL A 1 216 ? -10.234 -13.102 -0.13 1 98.81 216 VAL A CA 1
ATOM 1584 C C . VAL A 1 216 ? -10.547 -12.336 1.148 1 98.81 216 VAL A C 1
ATOM 1586 O O . VAL A 1 216 ? -10.344 -11.117 1.218 1 98.81 216 VAL A O 1
ATOM 1589 N N . VAL A 1 217 ? -11.109 -13.023 2.145 1 98.94 217 VAL A N 1
ATOM 1590 C CA . VAL A 1 217 ? -11.414 -12.453 3.451 1 98.94 217 VAL A CA 1
ATOM 1591 C C . VAL A 1 217 ? -10.484 -13.055 4.504 1 98.94 217 VAL A C 1
ATOM 1593 O O . VAL A 1 217 ? -10.414 -14.273 4.656 1 98.94 217 VAL A O 1
ATOM 1596 N N . MET A 1 218 ? -9.766 -12.219 5.188 1 98.88 218 MET A N 1
ATOM 1597 C CA . MET A 1 218 ? -8.859 -12.648 6.25 1 98.88 218 MET A CA 1
ATOM 1598 C C . MET A 1 218 ? -9.312 -12.117 7.605 1 98.88 218 MET A C 1
ATOM 1600 O O . MET A 1 218 ? -9.797 -10.984 7.699 1 98.88 218 MET A O 1
ATOM 1604 N N . VAL A 1 219 ? -9.18 -12.891 8.633 1 98.69 219 VAL A N 1
ATOM 1605 C CA . VAL A 1 219 ? -9.438 -12.508 10.023 1 98.69 219 VAL A CA 1
ATOM 1606 C C . VAL A 1 219 ? -8.352 -13.078 10.93 1 98.69 219 VAL A C 1
ATOM 1608 O O . VAL A 1 219 ? -7.465 -13.797 10.461 1 98.69 219 VAL A O 1
ATOM 1611 N N . ARG A 1 220 ? -8.367 -12.672 12.188 1 97.94 220 ARG A N 1
ATOM 1612 C CA . ARG A 1 220 ? -7.477 -13.289 13.172 1 97.94 220 ARG A CA 1
ATOM 1613 C C . ARG A 1 220 ? -7.84 -14.75 13.391 1 97.94 220 ARG A C 1
ATOM 1615 O O . ARG A 1 220 ? -9.008 -15.133 13.273 1 97.94 220 ARG A O 1
ATOM 1622 N N . ALA A 1 221 ? -6.852 -15.523 13.734 1 97.31 221 ALA A N 1
ATOM 1623 C CA . ALA A 1 221 ? -6.996 -16.969 13.883 1 97.31 221 ALA A CA 1
ATOM 1624 C C . ALA A 1 221 ? -8.039 -17.312 14.938 1 97.31 221 ALA A C 1
ATOM 1626 O O . ALA A 1 221 ? -8.758 -18.312 14.812 1 97.31 221 ALA A O 1
ATOM 1627 N N . ASP A 1 222 ? -8.117 -16.531 16 1 95 222 ASP A N 1
ATOM 1628 C CA . ASP A 1 222 ? -9.031 -16.828 17.094 1 95 222 ASP A CA 1
ATOM 1629 C C . ASP A 1 222 ? -10.484 -16.703 16.656 1 95 222 ASP A C 1
ATOM 1631 O O . ASP A 1 222 ? -11.383 -17.297 17.266 1 95 222 ASP A O 1
ATOM 1635 N N . ARG A 1 223 ? -10.695 -16.016 15.562 1 95.69 223 ARG A N 1
ATOM 1636 C CA . ARG A 1 223 ? -12.047 -15.852 15.039 1 95.69 223 ARG A CA 1
ATOM 1637 C C . ARG A 1 223 ? -12.273 -16.75 13.82 1 95.69 223 ARG A C 1
ATOM 1639 O O . ARG A 1 223 ? -13.422 -16.938 13.406 1 95.69 223 ARG A O 1
ATOM 1646 N N . ALA A 1 224 ? -11.328 -17.297 13.289 1 97.25 224 ALA A N 1
ATOM 1647 C CA . ALA A 1 224 ? -11.375 -17.953 11.984 1 97.25 224 ALA A CA 1
ATOM 1648 C C . ALA A 1 224 ? -12.297 -19.172 12.023 1 97.25 224 ALA A C 1
ATOM 1650 O O . ALA A 1 224 ? -13.094 -19.391 11.109 1 97.25 224 ALA A O 1
ATOM 1651 N N . ARG A 1 225 ? -12.273 -19.953 13.102 1 93.56 225 ARG A N 1
ATOM 1652 C CA . ARG A 1 225 ? -13.023 -21.203 13.188 1 93.56 225 ARG A CA 1
ATOM 1653 C C . ARG A 1 225 ? -14.516 -20.938 13.297 1 93.56 225 ARG A C 1
ATOM 1655 O O . ARG A 1 225 ? -15.336 -21.781 12.93 1 93.56 225 ARG A O 1
ATOM 1662 N N . ASP A 1 226 ? -14.82 -19.766 13.805 1 96.44 226 ASP A N 1
ATOM 1663 C CA . ASP A 1 226 ? -16.234 -19.406 13.938 1 96.44 226 ASP A CA 1
ATOM 1664 C C . ASP A 1 226 ? -16.844 -19.078 12.57 1 96.44 226 ASP A C 1
ATOM 1666 O O . ASP A 1 226 ? -18.062 -19.109 12.406 1 96.44 226 ASP A O 1
ATOM 1670 N N . LEU A 1 227 ? -15.984 -18.797 11.648 1 97.19 227 LEU A N 1
ATOM 1671 C CA . LEU A 1 227 ? -16.469 -18.312 10.367 1 97.19 227 LEU A CA 1
ATOM 1672 C C . LEU A 1 227 ? -16.375 -19.391 9.297 1 97.19 227 LEU A C 1
ATOM 1674 O O . LEU A 1 227 ? -17.188 -19.438 8.375 1 97.19 227 LEU A O 1
ATOM 1678 N N . ALA A 1 228 ? -15.359 -20.188 9.367 1 96.62 228 ALA A N 1
ATOM 1679 C CA . ALA A 1 228 ? -15.102 -21.203 8.344 1 96.62 228 ALA A CA 1
ATOM 1680 C C . ALA A 1 228 ? -14.75 -22.547 8.977 1 96.62 228 ALA A C 1
ATOM 1682 O O . ALA A 1 228 ? -14.031 -22.594 9.977 1 96.62 228 ALA A O 1
ATOM 1683 N N . ALA A 1 229 ? -15.188 -23.641 8.352 1 95.38 229 ALA A N 1
ATOM 1684 C CA . ALA A 1 229 ? -14.906 -24.969 8.859 1 95.38 229 ALA A CA 1
ATOM 1685 C C . ALA A 1 229 ? -13.43 -25.328 8.711 1 95.38 229 ALA A C 1
ATOM 1687 O O . ALA A 1 229 ? -12.859 -26.016 9.555 1 95.38 229 ALA A O 1
ATOM 1688 N N . ARG A 1 230 ? -12.852 -24.891 7.645 1 97.19 230 ARG A N 1
ATOM 1689 C CA . ARG A 1 230 ? -11.453 -25.172 7.375 1 97.19 230 ARG A CA 1
ATOM 1690 C C . ARG A 1 230 ? -10.719 -23.938 6.883 1 97.19 230 ARG A C 1
ATOM 1692 O O . ARG A 1 230 ? -10.375 -23.828 5.703 1 97.19 230 ARG A O 1
ATOM 1699 N N . PRO A 1 231 ? -10.383 -23.047 7.809 1 98.5 231 PRO A N 1
ATOM 1700 C CA . PRO A 1 231 ? -9.641 -21.844 7.418 1 98.5 231 PRO A CA 1
ATOM 1701 C C . PRO A 1 231 ? -8.25 -22.156 6.879 1 98.5 231 PRO A C 1
ATOM 1703 O O . PRO A 1 231 ? -7.656 -23.172 7.246 1 98.5 231 PRO A O 1
ATOM 1706 N N . ALA A 1 232 ? -7.754 -21.359 5.945 1 98.81 232 ALA A N 1
ATOM 1707 C CA . ALA A 1 232 ? -6.363 -21.422 5.5 1 98.81 232 ALA A CA 1
ATOM 1708 C C . ALA A 1 232 ? -5.5 -20.438 6.273 1 98.81 232 ALA A C 1
ATOM 1710 O O . ALA A 1 232 ? -5.508 -19.234 5.988 1 98.81 232 ALA A O 1
ATOM 1711 N N . TYR A 1 233 ? -4.719 -20.938 7.168 1 98.88 233 TYR A N 1
ATOM 1712 C CA . TYR A 1 233 ? -3.914 -20.094 8.039 1 98.88 233 TYR A CA 1
ATOM 1713 C C . TYR A 1 233 ? -2.672 -19.578 7.316 1 98.88 233 TYR A C 1
ATOM 1715 O O . TYR A 1 233 ? -2.039 -20.328 6.562 1 98.88 233 TYR A O 1
ATOM 1723 N N . LEU A 1 234 ? -2.402 -18.297 7.449 1 98.88 234 LEU A N 1
ATOM 1724 C CA . LEU A 1 234 ? -1.179 -17.734 6.883 1 98.88 234 LEU A CA 1
ATOM 1725 C C . LEU A 1 234 ? 0.018 -18.016 7.785 1 98.88 234 LEU A C 1
ATOM 1727 O O . LEU A 1 234 ? 0.133 -17.453 8.875 1 98.88 234 LEU A O 1
ATOM 1731 N N . LEU A 1 235 ? 0.937 -18.859 7.266 1 98.69 235 LEU A N 1
ATOM 1732 C CA . LEU A 1 235 ? 2.055 -19.344 8.07 1 98.69 235 LEU A CA 1
ATOM 1733 C C . LEU A 1 235 ? 3.316 -18.531 7.789 1 98.69 235 LEU A C 1
ATOM 1735 O O . LEU A 1 235 ? 4.207 -18.453 8.633 1 98.69 235 LEU A O 1
ATOM 1739 N N . GLY A 1 236 ? 3.42 -18.016 6.676 1 98.31 236 GLY A N 1
ATOM 1740 C CA . GLY A 1 236 ? 4.543 -17.172 6.266 1 98.31 236 GLY A CA 1
ATOM 1741 C C . GLY A 1 236 ? 4.25 -16.359 5.027 1 98.31 236 GLY A C 1
ATOM 1742 O O . GLY A 1 236 ? 3.387 -16.703 4.227 1 98.31 236 GLY A O 1
ATOM 1743 N N . GLY A 1 237 ? 4.84 -15.234 4.883 1 98.25 237 GLY A N 1
ATOM 1744 C CA . GLY A 1 237 ? 4.73 -14.336 3.75 1 98.25 237 GLY A CA 1
ATOM 1745 C C . GLY A 1 237 ? 5.93 -13.414 3.6 1 98.25 237 GLY A C 1
ATOM 1746 O O . GLY A 1 237 ? 6.355 -12.781 4.566 1 98.25 237 GLY A O 1
ATOM 1747 N N . ALA A 1 238 ? 6.473 -13.367 2.365 1 97.88 238 ALA A N 1
ATOM 1748 C CA . ALA A 1 238 ? 7.621 -12.508 2.092 1 97.88 238 ALA A CA 1
ATOM 1749 C C . ALA A 1 238 ? 7.594 -11.992 0.653 1 97.88 238 ALA A C 1
ATOM 1751 O O . ALA A 1 238 ? 7.008 -12.633 -0.226 1 97.88 238 ALA A O 1
ATOM 1752 N N . ALA A 1 239 ? 8.156 -10.859 0.451 1 97.69 239 ALA A N 1
ATOM 1753 C CA . ALA A 1 239 ? 8.266 -10.25 -0.872 1 97.69 239 ALA A CA 1
ATOM 1754 C C . ALA A 1 239 ? 9.688 -9.766 -1.136 1 97.69 239 ALA A C 1
ATOM 1756 O O . ALA A 1 239 ? 10.508 -9.695 -0.217 1 97.69 239 ALA A O 1
ATOM 1757 N N . ALA A 1 240 ? 9.984 -9.516 -2.346 1 97.25 240 ALA A N 1
ATOM 1758 C CA . ALA A 1 240 ? 11.242 -8.914 -2.777 1 97.25 240 ALA A CA 1
ATOM 1759 C C . ALA A 1 240 ? 11.086 -8.25 -4.141 1 97.25 240 ALA A C 1
ATOM 1761 O O . ALA A 1 240 ? 10.344 -8.734 -4.996 1 97.25 240 ALA A O 1
ATOM 1762 N N . ALA A 1 241 ? 11.758 -7.168 -4.328 1 95.69 241 ALA A N 1
ATOM 1763 C CA . ALA A 1 241 ? 11.773 -6.449 -5.598 1 95.69 241 ALA A CA 1
ATOM 1764 C C . ALA A 1 241 ? 13.203 -6.105 -6.02 1 95.69 241 ALA A C 1
ATOM 1766 O O . ALA A 1 241 ? 14.039 -5.781 -5.18 1 95.69 241 ALA A O 1
ATOM 1767 N N . TRP A 1 242 ? 13.477 -6.129 -7.352 1 93.5 242 TRP A N 1
ATOM 1768 C CA . TRP A 1 242 ? 14.844 -5.895 -7.812 1 93.5 242 TRP A CA 1
ATOM 1769 C C . TRP A 1 242 ? 14.883 -4.742 -8.812 1 93.5 242 TRP A C 1
ATOM 1771 O O . TRP A 1 242 ? 15.875 -4.008 -8.875 1 93.5 242 TRP A O 1
ATOM 1781 N N . HIS A 1 243 ? 13.852 -4.625 -9.57 1 89.62 243 HIS A N 1
ATOM 1782 C CA . HIS A 1 243 ? 13.922 -3.705 -10.703 1 89.62 243 HIS A CA 1
ATOM 1783 C C . HIS A 1 243 ? 12.523 -3.383 -11.234 1 89.62 243 HIS A C 1
ATOM 1785 O O . HIS A 1 243 ? 11.539 -3.998 -10.82 1 89.62 243 HIS A O 1
ATOM 1791 N N . LYS A 1 244 ? 12.57 -2.391 -12.125 1 87 244 LYS A N 1
ATOM 1792 C CA . LYS A 1 244 ? 11.352 -2.092 -12.867 1 87 244 LYS A CA 1
ATOM 1793 C C . LYS A 1 244 ? 11.414 -2.676 -14.281 1 87 244 LYS A C 1
ATOM 1795 O O . LYS A 1 244 ? 10.523 -3.416 -14.695 1 87 244 LYS A O 1
ATOM 1800 N N . ASP A 1 245 ? 12.484 -2.373 -14.922 1 83.56 245 ASP A N 1
ATOM 1801 C CA . ASP A 1 245 ? 12.664 -2.818 -16.297 1 83.56 245 ASP A CA 1
ATOM 1802 C C . ASP A 1 245 ? 13.539 -4.066 -16.359 1 83.56 245 ASP A C 1
ATOM 1804 O O . ASP A 1 245 ? 14.578 -4.141 -15.695 1 83.56 245 ASP A O 1
ATOM 1808 N N . ILE A 1 246 ? 13.18 -4.961 -17.188 1 83.5 246 ILE A N 1
ATOM 1809 C CA . ILE A 1 246 ? 13.852 -6.258 -17.266 1 83.5 246 ILE A CA 1
ATOM 1810 C C . ILE A 1 246 ? 15.312 -6.059 -17.672 1 83.5 246 ILE A C 1
ATOM 1812 O O . ILE A 1 246 ? 16.172 -6.852 -17.297 1 83.5 246 ILE A O 1
ATOM 1816 N N . THR A 1 247 ? 15.586 -4.996 -18.359 1 80.06 247 THR A N 1
ATOM 1817 C CA . THR A 1 247 ? 16.953 -4.73 -18.797 1 80.06 247 THR A CA 1
ATOM 1818 C C . THR A 1 247 ? 17.875 -4.48 -17.609 1 80.06 247 THR A C 1
ATOM 1820 O O . THR A 1 247 ? 19.094 -4.578 -17.719 1 80.06 247 THR A O 1
ATOM 1823 N N . ASN A 1 248 ? 17.25 -4.215 -16.484 1 81.75 248 ASN A N 1
ATOM 1824 C CA . ASN A 1 248 ? 18.031 -3.947 -15.289 1 81.75 248 ASN A CA 1
ATOM 1825 C C . ASN A 1 248 ? 18.031 -5.141 -14.336 1 81.75 248 ASN A C 1
ATOM 1827 O O . ASN A 1 248 ? 18.516 -5.047 -13.211 1 81.75 248 ASN A O 1
ATOM 1831 N N . MET A 1 249 ? 17.5 -6.227 -14.875 1 87.44 249 MET A N 1
ATOM 1832 C CA . MET A 1 249 ? 17.516 -7.453 -14.078 1 87.44 249 MET A CA 1
ATOM 1833 C C . MET A 1 249 ? 18.922 -7.996 -13.945 1 87.44 249 MET A C 1
ATOM 1835 O O . MET A 1 249 ? 19.641 -8.117 -14.938 1 87.44 249 MET A O 1
ATOM 1839 N N . PRO A 1 250 ? 19.312 -8.25 -12.734 1 85.5 250 PRO A N 1
ATOM 1840 C CA . PRO A 1 250 ? 20.703 -8.688 -12.531 1 85.5 250 PRO A CA 1
ATOM 1841 C C . PRO A 1 250 ? 21.016 -9.977 -13.289 1 85.5 250 PRO A C 1
ATOM 1843 O O . PRO A 1 250 ? 22.125 -10.133 -13.805 1 85.5 250 PRO A O 1
ATOM 1846 N N . ASP A 1 251 ? 20.172 -10.93 -13.242 1 90.69 251 ASP A N 1
ATOM 1847 C CA . ASP A 1 251 ? 20.234 -12.227 -13.922 1 90.69 251 ASP A CA 1
ATOM 1848 C C . ASP A 1 251 ? 18.875 -12.609 -14.5 1 90.69 251 ASP A C 1
ATOM 1850 O O . ASP A 1 251 ? 17.906 -12.812 -13.758 1 90.69 251 ASP A O 1
ATOM 1854 N N . LEU A 1 252 ? 18.844 -12.766 -15.758 1 92.75 252 LEU A N 1
ATOM 1855 C CA . LEU A 1 252 ? 17.562 -12.984 -16.438 1 92.75 252 LEU A CA 1
ATOM 1856 C C . LEU A 1 252 ? 16.984 -14.344 -16.078 1 92.75 252 LEU A C 1
ATOM 1858 O O . LEU A 1 252 ? 15.812 -14.609 -16.359 1 92.75 252 LEU A O 1
ATOM 1862 N N . THR A 1 253 ? 17.797 -15.227 -15.484 1 95.31 253 THR A N 1
ATOM 1863 C CA . THR A 1 253 ? 17.312 -16.578 -15.219 1 95.31 253 THR A CA 1
ATOM 1864 C C . THR A 1 253 ? 17.031 -16.766 -13.727 1 95.31 253 THR A C 1
ATOM 1866 O O . THR A 1 253 ? 16.625 -17.844 -13.305 1 95.31 253 THR A O 1
ATOM 1869 N N . VAL A 1 254 ? 17.328 -15.812 -12.922 1 96.88 254 VAL A N 1
ATOM 1870 C CA . VAL A 1 254 ? 17.062 -15.867 -11.484 1 96.88 254 VAL A CA 1
ATOM 1871 C C . VAL A 1 254 ? 16.125 -14.727 -11.086 1 96.88 254 VAL A C 1
ATOM 1873 O O . VAL A 1 254 ? 16.391 -13.562 -11.406 1 96.88 254 VAL A O 1
ATOM 1876 N N . THR A 1 255 ? 15.039 -15.078 -10.461 1 97.06 255 THR A N 1
ATOM 1877 C CA . THR A 1 255 ? 14.078 -14.062 -10.047 1 97.06 255 THR A CA 1
ATOM 1878 C C . THR A 1 255 ? 14.18 -13.797 -8.547 1 97.06 255 THR A C 1
ATOM 1880 O O . THR A 1 255 ? 14.82 -14.562 -7.816 1 97.06 255 THR A O 1
ATOM 1883 N N . ALA A 1 256 ? 13.516 -12.734 -8.086 1 97 256 ALA A N 1
ATOM 1884 C CA . ALA A 1 256 ? 13.492 -12.359 -6.676 1 97 256 ALA A CA 1
ATOM 1885 C C . ALA A 1 256 ? 12.727 -13.383 -5.848 1 97 256 ALA A C 1
ATOM 1887 O O . ALA A 1 256 ? 12.773 -13.352 -4.613 1 97 256 ALA A O 1
ATOM 1888 N N . ALA A 1 257 ? 12.117 -14.375 -6.492 1 98.19 257 ALA A N 1
ATOM 1889 C CA . ALA A 1 257 ? 11.523 -15.5 -5.77 1 98.19 257 ALA A CA 1
ATOM 1890 C C . ALA A 1 257 ? 12.578 -16.266 -4.977 1 98.19 257 ALA A C 1
ATOM 1892 O O . ALA A 1 257 ? 12.266 -16.891 -3.961 1 98.19 257 ALA A O 1
ATOM 1893 N N . SER A 1 258 ? 13.82 -16.188 -5.406 1 98.12 258 SER A N 1
ATOM 1894 C CA . SER A 1 258 ? 14.938 -16.812 -4.707 1 98.12 258 SER A CA 1
ATOM 1895 C C . SER A 1 258 ? 15.148 -16.188 -3.334 1 98.12 258 SER A C 1
ATOM 1897 O O . SER A 1 258 ? 15.828 -16.766 -2.477 1 98.12 258 SER A O 1
ATOM 1899 N N . LEU A 1 259 ? 14.586 -15.031 -3.117 1 97.31 259 LEU A N 1
ATOM 1900 C CA . LEU A 1 259 ? 14.648 -14.367 -1.82 1 97.31 259 LEU A CA 1
ATOM 1901 C C . LEU A 1 259 ? 13.328 -14.531 -1.066 1 97.31 259 LEU A C 1
ATOM 1903 O O . LEU A 1 259 ? 13.32 -14.938 0.099 1 97.31 259 LEU A O 1
ATOM 1907 N N . SER A 1 260 ? 12.188 -14.266 -1.723 1 97.62 260 SER A N 1
ATOM 1908 C CA . SER A 1 260 ? 10.898 -14.289 -1.051 1 97.62 260 SER A CA 1
ATOM 1909 C C . SER A 1 260 ? 10.531 -15.695 -0.604 1 97.62 260 SER A C 1
ATOM 1911 O O . SER A 1 260 ? 9.984 -15.891 0.485 1 97.62 260 SER A O 1
ATOM 1913 N N . GLY A 1 261 ? 10.797 -16.703 -1.453 1 98.12 261 GLY A N 1
ATOM 1914 C CA . GLY A 1 261 ? 10.445 -18.094 -1.173 1 98.12 261 GLY A CA 1
ATOM 1915 C C . GLY A 1 261 ? 11.07 -18.625 0.102 1 98.12 261 GLY A C 1
ATOM 1916 O O . GLY A 1 261 ? 10.359 -18.969 1.047 1 98.12 261 GLY A O 1
ATOM 1917 N N . PRO A 1 262 ? 12.438 -18.656 0.122 1 97.62 262 PRO A N 1
ATOM 1918 C CA . PRO A 1 262 ? 13.109 -19.141 1.322 1 97.62 262 PRO A CA 1
ATOM 1919 C C . PRO A 1 262 ? 12.703 -18.391 2.586 1 97.62 262 PRO A C 1
ATOM 1921 O O . PRO A 1 262 ? 12.539 -19 3.646 1 97.62 262 PRO A O 1
ATOM 1924 N N . ARG A 1 263 ? 12.477 -17.109 2.49 1 97 263 ARG A N 1
ATOM 1925 C CA . ARG A 1 263 ? 12.078 -16.328 3.66 1 97 263 ARG A CA 1
ATOM 1926 C C . ARG A 1 263 ? 10.688 -16.734 4.141 1 97 263 ARG A C 1
ATOM 1928 O O . ARG A 1 263 ? 10.469 -16.906 5.34 1 97 263 ARG A O 1
ATOM 1935 N N . ALA A 1 264 ? 9.758 -16.844 3.213 1 98.06 264 ALA A N 1
ATOM 1936 C CA . ALA A 1 264 ? 8.398 -17.25 3.572 1 98.06 264 ALA A CA 1
ATOM 1937 C C . ALA A 1 264 ? 8.383 -18.641 4.188 1 98.06 264 ALA A C 1
ATOM 1939 O O . ALA A 1 264 ? 7.695 -18.891 5.18 1 98.06 264 ALA A O 1
ATOM 1940 N N . MET A 1 265 ? 9.125 -19.562 3.605 1 98.31 265 MET A N 1
ATOM 1941 C CA . MET A 1 265 ? 9.164 -20.938 4.098 1 98.31 265 MET A CA 1
ATOM 1942 C C . MET A 1 265 ? 9.844 -21.016 5.461 1 98.31 265 MET A C 1
ATOM 1944 O O . MET A 1 265 ? 9.43 -21.781 6.328 1 98.31 265 MET A O 1
ATOM 1948 N N . ALA A 1 266 ? 10.875 -20.203 5.637 1 97.25 266 ALA A N 1
ATOM 1949 C CA . ALA A 1 266 ? 11.531 -20.141 6.941 1 97.25 266 ALA A CA 1
ATOM 1950 C C . ALA A 1 266 ? 10.562 -19.672 8.016 1 97.25 266 ALA A C 1
ATOM 1952 O O . ALA A 1 266 ? 10.523 -20.219 9.117 1 97.25 266 ALA A O 1
ATOM 1953 N N . GLN A 1 267 ? 9.781 -18.641 7.723 1 97 267 GLN A N 1
ATOM 1954 C CA . GLN A 1 267 ? 8.766 -18.156 8.648 1 97 267 GLN A CA 1
ATOM 1955 C C . GLN A 1 267 ? 7.77 -19.25 9 1 97 267 GLN A C 1
ATOM 1957 O O . GLN A 1 267 ? 7.367 -19.375 10.164 1 97 267 GLN A O 1
ATOM 1962 N N . ALA A 1 268 ? 7.41 -19.984 7.988 1 97.88 268 ALA A N 1
ATOM 1963 C CA . ALA A 1 268 ? 6.402 -21.016 8.148 1 97.88 268 ALA A CA 1
ATOM 1964 C C . ALA A 1 268 ? 6.996 -22.266 8.82 1 97.88 268 ALA A C 1
ATOM 1966 O O . ALA A 1 268 ? 6.262 -23.109 9.32 1 97.88 268 ALA A O 1
ATOM 1967 N N . GLY A 1 269 ? 8.328 -22.422 8.812 1 97.44 269 GLY A N 1
ATOM 1968 C CA . GLY A 1 269 ? 8.992 -23.594 9.352 1 97.44 269 GLY A CA 1
ATOM 1969 C C . GLY A 1 269 ? 8.875 -24.812 8.461 1 97.44 269 GLY A C 1
ATOM 1970 O O . GLY A 1 269 ? 8.688 -25.922 8.953 1 97.44 269 GLY A O 1
ATOM 1971 N N . VAL A 1 270 ? 8.883 -24.594 7.156 1 98.25 270 VAL A N 1
ATOM 1972 C CA . VAL A 1 270 ? 8.711 -25.703 6.227 1 98.25 270 VAL A CA 1
ATOM 1973 C C . VAL A 1 270 ? 9.789 -25.641 5.152 1 98.25 270 VAL A C 1
ATOM 1975 O O . VAL A 1 270 ? 10.547 -24.672 5.066 1 98.25 270 VAL A O 1
ATOM 1978 N N . THR A 1 271 ? 9.953 -26.719 4.449 1 98.38 271 THR A N 1
ATOM 1979 C CA . THR A 1 271 ? 10.805 -26.828 3.273 1 98.38 271 THR A CA 1
ATOM 1980 C C . THR A 1 271 ? 9.977 -27.141 2.029 1 98.38 271 THR A C 1
ATOM 1982 O O . THR A 1 271 ? 8.789 -27.453 2.129 1 98.38 271 THR A O 1
ATOM 1985 N N . PRO A 1 272 ? 10.562 -26.984 0.831 1 98.38 272 PRO A N 1
ATOM 1986 C CA . PRO A 1 272 ? 9.812 -27.312 -0.387 1 98.38 272 PRO A CA 1
ATOM 1987 C C . PRO A 1 272 ? 9.227 -28.719 -0.364 1 98.38 272 PRO A C 1
ATOM 1989 O O . PRO A 1 272 ? 8.125 -28.938 -0.874 1 98.38 272 PRO A O 1
ATOM 1992 N N . ALA A 1 273 ? 9.844 -29.641 0.278 1 98 273 ALA A N 1
ATOM 1993 C CA . ALA A 1 273 ? 9.406 -31.031 0.32 1 98 273 ALA A CA 1
ATOM 1994 C C . ALA A 1 273 ? 8.102 -31.172 1.108 1 98 273 ALA A C 1
ATOM 1996 O O . ALA A 1 273 ? 7.387 -32.156 0.957 1 98 273 ALA A O 1
ATOM 1997 N N . ASP A 1 274 ? 7.797 -30.188 1.914 1 98.25 274 ASP A N 1
ATOM 1998 C CA . ASP A 1 274 ? 6.621 -30.25 2.775 1 98.25 274 ASP A CA 1
ATOM 1999 C C . ASP A 1 274 ? 5.383 -29.734 2.049 1 98.25 274 ASP A C 1
ATOM 2001 O O . ASP A 1 274 ? 4.254 -29.953 2.488 1 98.25 274 ASP A O 1
ATOM 2005 N N . ILE A 1 275 ? 5.543 -29 0.934 1 98.62 275 ILE A N 1
ATOM 2006 C CA . ILE A 1 275 ? 4.441 -28.312 0.275 1 98.62 275 ILE A CA 1
ATOM 2007 C C . ILE A 1 275 ? 3.643 -29.297 -0.575 1 98.62 275 ILE A C 1
ATOM 2009 O O . ILE A 1 275 ? 4.207 -30.016 -1.405 1 98.62 275 ILE A O 1
ATOM 2013 N N . ASP A 1 276 ? 2.322 -29.281 -0.439 1 98.62 276 ASP A N 1
ATOM 2014 C CA . ASP A 1 276 ? 1.46 -30.25 -1.101 1 98.62 276 ASP A CA 1
ATOM 2015 C C . ASP A 1 276 ? 0.964 -29.719 -2.445 1 98.62 276 ASP A C 1
ATOM 2017 O O . ASP A 1 276 ? 0.714 -30.5 -3.369 1 98.62 276 ASP A O 1
ATOM 2021 N N . VAL A 1 277 ? 0.74 -28.484 -2.531 1 98.69 277 VAL A N 1
ATOM 2022 C CA . VAL A 1 277 ? 0.185 -27.906 -3.75 1 98.69 277 VAL A CA 1
ATOM 2023 C C . VAL A 1 277 ? 0.758 -26.516 -3.971 1 98.69 277 VAL A C 1
ATOM 2025 O O . VAL A 1 277 ? 0.955 -25.75 -3.014 1 98.69 277 VAL A O 1
ATOM 2028 N N . LEU A 1 278 ? 1.099 -26.172 -5.254 1 98.69 278 LEU A N 1
ATOM 2029 C CA . LEU A 1 278 ? 1.702 -24.906 -5.633 1 98.69 278 LEU A CA 1
ATOM 2030 C C . LEU A 1 278 ? 0.779 -24.109 -6.559 1 98.69 278 LEU A C 1
ATOM 2032 O O . LEU A 1 278 ? 0.249 -24.672 -7.523 1 98.69 278 LEU A O 1
ATOM 2036 N N . GLU A 1 279 ? 0.543 -22.906 -6.188 1 98.88 279 GLU A N 1
ATOM 2037 C CA . GLU A 1 279 ? -0.091 -21.953 -7.094 1 98.88 279 GLU A CA 1
ATOM 2038 C C . GLU A 1 279 ? 0.88 -20.844 -7.5 1 98.88 279 GLU A C 1
ATOM 2040 O O . GLU A 1 279 ? 1.19 -19.953 -6.703 1 98.88 279 GLU A O 1
ATOM 2045 N N . LEU A 1 280 ? 1.338 -20.906 -8.742 1 98.81 280 LEU A N 1
ATOM 2046 C CA . LEU A 1 280 ? 2.379 -20.016 -9.242 1 98.81 280 LEU A CA 1
ATOM 2047 C C . LEU A 1 280 ? 1.826 -19.062 -10.305 1 98.81 280 LEU A C 1
ATOM 2049 O O . LEU A 1 280 ? 0.999 -19.469 -11.125 1 98.81 280 LEU A O 1
ATOM 2053 N N . TYR A 1 281 ? 2.287 -17.859 -10.211 1 98.44 281 TYR A N 1
ATOM 2054 C CA . TYR A 1 281 ? 1.964 -16.906 -11.266 1 98.44 281 TYR A CA 1
ATOM 2055 C C . TYR A 1 281 ? 2.559 -17.344 -12.602 1 98.44 281 TYR A C 1
ATOM 2057 O O . TYR A 1 281 ? 3.775 -17.297 -12.789 1 98.44 281 TYR A O 1
ATOM 2065 N N . ASP A 1 282 ? 1.701 -17.688 -13.523 1 97.31 282 ASP A N 1
ATOM 2066 C CA . ASP A 1 282 ? 2.193 -18.25 -14.781 1 97.31 282 ASP A CA 1
ATOM 2067 C C . ASP A 1 282 ? 1.734 -17.422 -15.977 1 97.31 282 ASP A C 1
ATOM 2069 O O . ASP A 1 282 ? 1.096 -17.938 -16.891 1 97.31 282 ASP A O 1
ATOM 2073 N N . ALA A 1 283 ? 2.279 -16.219 -16.047 1 95.19 283 ALA A N 1
ATOM 2074 C CA . ALA A 1 283 ? 2.008 -15.367 -17.203 1 95.19 283 ALA A CA 1
ATOM 2075 C C . ALA A 1 283 ? 2.533 -16.016 -18.484 1 95.19 283 ALA A C 1
ATOM 2077 O O . ALA A 1 283 ? 1.938 -15.852 -19.562 1 95.19 283 ALA A O 1
ATOM 2078 N N . PHE A 1 284 ? 3.635 -16.656 -18.391 1 96.56 284 PHE A N 1
ATOM 2079 C CA . PHE A 1 284 ? 4.254 -17.438 -19.453 1 96.56 284 PHE A CA 1
ATOM 2080 C C . PHE A 1 284 ? 4.695 -18.812 -18.938 1 96.56 284 PHE A C 1
ATOM 2082 O O . PHE A 1 284 ? 4.953 -18.969 -17.734 1 96.56 284 PHE A O 1
ATOM 2089 N N . THR A 1 285 ? 4.785 -19.75 -19.828 1 97.94 285 THR A N 1
ATOM 2090 C CA . THR A 1 285 ? 5.211 -21.078 -19.438 1 97.94 285 THR A CA 1
ATOM 2091 C C . THR A 1 285 ? 6.562 -21.031 -18.719 1 97.94 285 THR A C 1
ATOM 2093 O O . THR A 1 285 ? 6.793 -21.797 -17.781 1 97.94 285 THR A O 1
ATOM 2096 N N . LEU A 1 286 ? 7.398 -20.109 -19.141 1 97.38 286 LEU A N 1
ATOM 2097 C CA . LEU A 1 286 ? 8.719 -19.984 -18.531 1 97.38 286 LEU A CA 1
ATOM 2098 C C . LEU A 1 286 ? 8.617 -19.641 -17.062 1 97.38 286 LEU A C 1
ATOM 2100 O O . LEU A 1 286 ? 9.445 -20.078 -16.25 1 97.38 286 LEU A O 1
ATOM 2104 N N . ASN A 1 287 ? 7.609 -18.844 -16.688 1 97.94 287 ASN A N 1
ATOM 2105 C CA . ASN A 1 287 ? 7.445 -18.438 -15.297 1 97.94 287 ASN A CA 1
ATOM 2106 C C . ASN A 1 287 ? 7.41 -19.641 -14.359 1 97.94 287 ASN A C 1
ATOM 2108 O O . ASN A 1 287 ? 8.07 -19.641 -13.32 1 97.94 287 ASN A O 1
ATOM 2112 N N . THR A 1 288 ? 6.629 -20.609 -14.742 1 98.69 288 THR A N 1
ATOM 2113 C CA . THR A 1 288 ? 6.48 -21.812 -13.922 1 98.69 288 THR A CA 1
ATOM 2114 C C . THR A 1 288 ? 7.836 -22.469 -13.688 1 98.69 288 THR A C 1
ATOM 2116 O O . THR A 1 288 ? 8.164 -22.844 -12.555 1 98.69 288 THR A O 1
ATOM 2119 N N . ILE A 1 289 ? 8.594 -22.547 -14.703 1 98.56 289 ILE A N 1
ATOM 2120 C CA . ILE A 1 289 ? 9.906 -23.188 -14.633 1 98.56 289 ILE A CA 1
ATOM 2121 C C . ILE A 1 289 ? 10.828 -22.375 -13.734 1 98.56 289 ILE A C 1
ATOM 2123 O O . ILE A 1 289 ? 11.461 -22.922 -12.828 1 98.56 289 ILE A O 1
ATOM 2127 N N . LEU A 1 290 ? 10.891 -21.062 -13.969 1 98.38 290 LEU A N 1
ATOM 2128 C CA . LEU A 1 290 ? 11.734 -20.188 -13.164 1 98.38 290 LEU A CA 1
ATOM 2129 C C . LEU A 1 290 ? 11.352 -20.266 -11.695 1 98.38 290 LEU A C 1
ATOM 2131 O O . LEU A 1 290 ? 12.227 -20.328 -10.828 1 98.38 290 LEU A O 1
ATOM 2135 N N . PHE A 1 291 ? 10.086 -20.281 -11.414 1 98.69 291 PHE A N 1
ATOM 2136 C CA . PHE A 1 291 ? 9.633 -20.219 -10.031 1 98.69 291 PHE A CA 1
ATOM 2137 C C . PHE A 1 291 ? 9.836 -21.547 -9.336 1 98.69 291 PHE A C 1
ATOM 2139 O O . PHE A 1 291 ? 10.164 -21.594 -8.148 1 98.69 291 PHE A O 1
ATOM 2146 N N . LEU A 1 292 ? 9.648 -22.641 -10.031 1 98.81 292 LEU A N 1
ATOM 2147 C CA . LEU A 1 292 ? 9.961 -23.938 -9.438 1 98.81 292 LEU A CA 1
ATOM 2148 C C . LEU A 1 292 ? 11.422 -23.984 -8.992 1 98.81 292 LEU A C 1
ATOM 2150 O O . LEU A 1 292 ? 11.727 -24.531 -7.922 1 98.81 292 LEU A O 1
ATOM 2154 N N . GLU A 1 293 ? 12.289 -23.453 -9.781 1 98.69 293 GLU A N 1
ATOM 2155 C CA . GLU A 1 293 ? 13.711 -23.422 -9.453 1 98.69 293 GLU A CA 1
ATOM 2156 C C . GLU A 1 293 ? 13.992 -22.453 -8.312 1 98.69 293 GLU A C 1
ATOM 2158 O O . GLU A 1 293 ? 14.594 -22.828 -7.305 1 98.69 293 GLU A O 1
ATOM 2163 N N . ASP A 1 294 ? 13.508 -21.234 -8.438 1 98.69 294 ASP A N 1
ATOM 2164 C CA . ASP A 1 294 ? 13.898 -20.172 -7.531 1 98.69 294 ASP A CA 1
ATOM 2165 C C . ASP A 1 294 ? 13.234 -20.344 -6.164 1 98.69 294 ASP A C 1
ATOM 2167 O O . ASP A 1 294 ? 13.758 -19.859 -5.152 1 98.69 294 ASP A O 1
ATOM 2171 N N . LEU A 1 295 ? 12.109 -21.031 -6.121 1 98.75 295 LEU A N 1
ATOM 2172 C CA . LEU A 1 295 ? 11.445 -21.328 -4.852 1 98.75 295 LEU A CA 1
ATOM 2173 C C . LEU A 1 295 ? 12.008 -22.594 -4.215 1 98.75 295 LEU A C 1
ATOM 2175 O O . LEU A 1 295 ? 11.641 -22.938 -3.09 1 98.75 295 LEU A O 1
ATOM 2179 N N . GLY A 1 296 ? 12.828 -23.328 -4.91 1 98.5 296 GLY A N 1
ATOM 2180 C CA . GLY A 1 296 ? 13.617 -24.391 -4.289 1 98.5 296 GLY A CA 1
ATOM 2181 C C . GLY A 1 296 ? 13.055 -25.766 -4.531 1 98.5 296 GLY A C 1
ATOM 2182 O O . GLY A 1 296 ? 13.43 -26.734 -3.854 1 98.5 296 GLY A O 1
ATOM 2183 N N . PHE A 1 297 ? 12.172 -25.938 -5.469 1 98.56 297 PHE A N 1
ATOM 2184 C CA . PHE A 1 297 ? 11.562 -27.25 -5.699 1 98.56 297 PHE A CA 1
ATOM 2185 C C . PHE A 1 297 ? 12.445 -28.094 -6.609 1 98.56 297 PHE A C 1
ATOM 2187 O O . PHE A 1 297 ? 12.305 -29.328 -6.645 1 98.56 297 PHE A O 1
ATOM 2194 N N . CYS A 1 298 ? 13.312 -27.547 -7.328 1 97.94 298 CYS A N 1
ATOM 2195 C CA . CYS A 1 298 ? 14.383 -28.188 -8.086 1 97.94 298 CYS A CA 1
ATOM 2196 C C . CYS A 1 298 ? 15.57 -27.234 -8.25 1 97.94 298 CYS A C 1
ATOM 2198 O O . CYS A 1 298 ? 15.477 -26.047 -7.93 1 97.94 298 CYS A O 1
ATOM 2200 N N . ALA A 1 299 ? 16.688 -27.75 -8.633 1 98 299 ALA A N 1
ATOM 2201 C CA . ALA A 1 299 ? 17.906 -26.938 -8.781 1 98 299 ALA A CA 1
ATOM 2202 C C . ALA A 1 299 ? 17.812 -26.047 -10.016 1 98 299 ALA A C 1
ATOM 2204 O O . ALA A 1 299 ? 17.094 -26.359 -10.969 1 98 299 ALA A O 1
ATOM 2205 N N . LYS A 1 300 ? 18.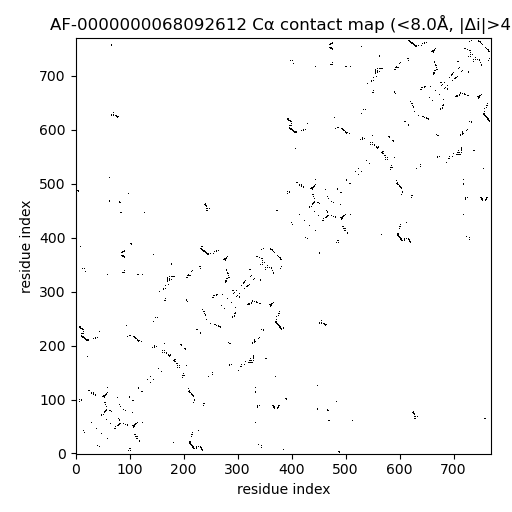578 -24.938 -9.922 1 97.56 300 LYS A N 1
ATOM 2206 C CA . LYS A 1 300 ? 18.656 -24.047 -11.086 1 97.56 300 LYS A CA 1
ATOM 2207 C C . LYS A 1 300 ? 19.109 -24.812 -12.328 1 97.56 300 LYS A C 1
ATOM 2209 O O . LYS A 1 300 ? 20.078 -25.578 -12.266 1 97.56 300 LYS A O 1
ATOM 2214 N N . GLY A 1 301 ? 18.375 -24.594 -13.414 1 97.56 301 GLY A N 1
ATOM 2215 C CA . GLY A 1 301 ? 18.703 -25.281 -14.656 1 97.56 301 GLY A CA 1
ATOM 2216 C C . GLY A 1 301 ? 18 -26.609 -14.805 1 97.56 301 GLY A C 1
ATOM 2217 O O . GLY A 1 301 ? 18 -27.203 -15.891 1 97.56 301 GLY A O 1
ATOM 2218 N N . GLU A 1 302 ? 17.328 -27.031 -13.758 1 98.12 302 GLU A N 1
ATOM 2219 C CA . GLU A 1 302 ? 16.703 -28.344 -13.797 1 98.12 302 GLU A CA 1
ATOM 2220 C C . GLU A 1 302 ? 15.188 -28.219 -13.969 1 98.12 302 GLU A C 1
ATOM 2222 O O . GLU A 1 302 ? 14.484 -29.219 -14.062 1 98.12 302 GLU A O 1
ATOM 2227 N N . GLY A 1 303 ? 14.703 -27.047 -14.047 1 98.06 303 GLY A N 1
ATOM 2228 C CA . GLY A 1 303 ? 13.266 -26.828 -14.109 1 98.06 303 GLY A CA 1
ATOM 2229 C C . GLY A 1 303 ? 12.617 -27.422 -15.344 1 98.06 303 GLY A C 1
ATOM 2230 O O . GLY A 1 303 ? 11.5 -27.938 -15.273 1 98.06 303 GLY A O 1
ATOM 2231 N N . GLY A 1 304 ? 13.328 -27.312 -16.453 1 97.62 304 GLY A N 1
ATOM 2232 C CA . GLY A 1 304 ? 12.812 -27.922 -17.672 1 97.62 304 GLY A CA 1
ATOM 2233 C C . GLY A 1 304 ? 12.555 -29.406 -17.531 1 97.62 304 GLY A C 1
ATOM 2234 O O . GLY A 1 304 ? 11.453 -29.875 -17.797 1 97.62 304 GLY A O 1
ATOM 2235 N N . ALA A 1 305 ? 13.562 -30.094 -17.109 1 98.06 305 ALA A N 1
ATOM 2236 C CA . ALA A 1 305 ? 13.445 -31.531 -16.922 1 98.06 305 ALA A CA 1
ATOM 2237 C C . ALA A 1 305 ? 12.422 -31.859 -15.836 1 98.06 305 ALA A C 1
ATOM 2239 O O . ALA A 1 305 ? 11.719 -32.875 -15.922 1 98.06 305 ALA A O 1
ATOM 2240 N N . PHE A 1 306 ? 12.297 -31.062 -14.914 1 98.31 306 PHE A N 1
ATOM 2241 C CA . PHE A 1 306 ? 11.422 -31.266 -13.766 1 98.31 306 PHE A CA 1
ATOM 2242 C C . PHE A 1 306 ? 9.961 -31.344 -14.195 1 98.31 306 PHE A C 1
ATOM 2244 O O . PHE A 1 306 ? 9.18 -32.094 -13.617 1 98.31 306 PHE A O 1
ATOM 2251 N N . VAL A 1 307 ? 9.555 -30.562 -15.18 1 98.38 307 VAL A N 1
ATOM 2252 C CA . VAL A 1 307 ? 8.141 -30.438 -15.516 1 98.38 307 VAL A CA 1
ATOM 2253 C C . VAL A 1 307 ? 7.762 -31.484 -16.562 1 98.38 307 VAL A C 1
ATOM 2255 O O . VAL A 1 307 ? 6.598 -31.578 -16.969 1 98.38 307 VAL A O 1
ATOM 2258 N N . GLU A 1 308 ? 8.711 -32.281 -16.969 1 97.69 308 GLU A N 1
ATOM 2259 C CA . GLU A 1 308 ? 8.438 -33.312 -17.969 1 97.69 308 GLU A CA 1
ATOM 2260 C C . GLU A 1 308 ? 7.598 -34.438 -17.391 1 97.69 308 GLU A C 1
ATOM 2262 O O . GLU A 1 308 ? 7.43 -34.531 -16.172 1 97.69 308 GLU A O 1
ATOM 2267 N N . ASP A 1 309 ? 7.02 -35.156 -18.25 1 96.25 309 ASP A N 1
ATOM 2268 C CA . ASP A 1 309 ? 6.328 -36.406 -17.953 1 96.25 309 ASP A CA 1
ATOM 2269 C C . ASP A 1 309 ? 5.145 -36.188 -17.016 1 96.25 309 ASP A C 1
ATOM 2271 O O . ASP A 1 309 ? 4.859 -37 -16.141 1 96.25 309 ASP A O 1
ATOM 2275 N N . GLY A 1 310 ? 4.551 -35.031 -17.078 1 97.31 310 GLY A N 1
ATOM 2276 C CA . GLY A 1 310 ? 3.32 -34.719 -16.359 1 97.31 310 GLY A CA 1
ATOM 2277 C C . GLY A 1 310 ? 3.527 -34.562 -14.859 1 97.31 310 GLY A C 1
ATOM 2278 O O . GLY A 1 310 ? 2.596 -34.781 -14.07 1 97.31 310 GLY A O 1
ATOM 2279 N N . ARG A 1 311 ? 4.695 -34.281 -14.383 1 98 311 ARG A N 1
ATOM 2280 C CA . ARG A 1 311 ? 5.031 -34.219 -12.961 1 98 311 ARG A CA 1
ATOM 2281 C C . ARG A 1 311 ? 4.18 -33.188 -12.227 1 98 311 ARG A C 1
ATOM 2283 O O . ARG A 1 311 ? 3.834 -33.406 -11.062 1 98 311 ARG A O 1
ATOM 2290 N N . ILE A 1 312 ? 3.828 -32.094 -12.953 1 98.62 312 ILE A N 1
ATOM 2291 C CA . ILE A 1 312 ? 3.113 -31.031 -12.266 1 98.62 312 ILE A CA 1
ATOM 2292 C C . ILE A 1 312 ? 1.639 -31.062 -12.664 1 98.62 312 ILE A C 1
ATOM 2294 O O . ILE A 1 312 ? 0.88 -30.156 -12.312 1 98.62 312 ILE A O 1
ATOM 2298 N N . ALA A 1 313 ? 1.181 -32.094 -13.453 1 98.5 313 ALA A N 1
ATOM 2299 C CA . ALA A 1 313 ? -0.184 -32.281 -13.938 1 98.5 313 ALA A CA 1
ATOM 2300 C C . ALA A 1 313 ? -1.004 -33.125 -12.961 1 98.5 313 ALA A C 1
ATOM 2302 O O . ALA A 1 313 ? -0.476 -33.594 -11.969 1 98.5 313 ALA A O 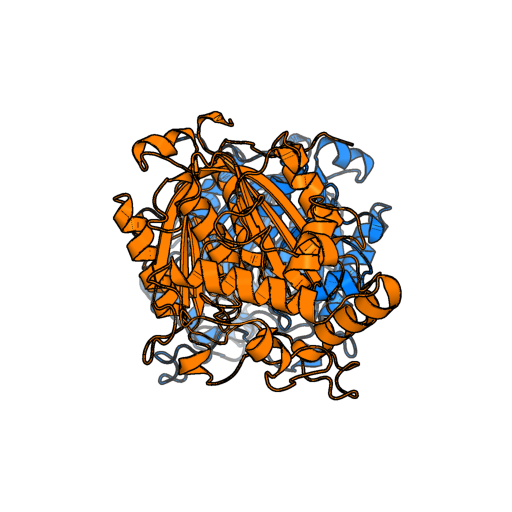1
ATOM 2303 N N . PRO A 1 314 ? -2.352 -33.156 -13.188 1 98.38 314 PRO A N 1
ATOM 2304 C CA . PRO A 1 314 ? -3.135 -34.062 -12.336 1 98.38 314 PRO A CA 1
ATOM 2305 C C . PRO A 1 314 ? -2.566 -35.469 -12.305 1 98.38 314 PRO A C 1
ATOM 2307 O O . PRO A 1 314 ? -2.268 -36.062 -13.352 1 98.38 314 PRO A O 1
ATOM 2310 N N . GLY A 1 315 ? -2.404 -35.938 -11.102 1 96.31 315 GLY A N 1
ATOM 2311 C CA . GLY A 1 315 ? -1.839 -37.281 -10.945 1 96.31 315 GLY A CA 1
ATOM 2312 C C . GLY A 1 315 ? -0.327 -37.281 -10.828 1 96.31 315 GLY A C 1
ATOM 2313 O O . GLY A 1 315 ? 0.278 -38.312 -10.492 1 96.31 315 GLY A O 1
ATOM 2314 N N . GLY A 1 316 ? 0.334 -36.188 -11.094 1 97.06 316 GLY A N 1
ATOM 2315 C CA . GLY A 1 316 ? 1.779 -36.094 -10.984 1 97.06 316 GLY A CA 1
ATOM 2316 C C . GLY A 1 316 ? 2.256 -35.938 -9.547 1 97.06 316 GLY A C 1
ATOM 2317 O O . GLY A 1 316 ? 1.452 -35.969 -8.617 1 97.06 316 GLY A O 1
ATOM 2318 N N . ALA A 1 317 ? 3.551 -35.781 -9.352 1 96.81 317 ALA A N 1
ATOM 2319 C CA . ALA A 1 317 ? 4.199 -35.781 -8.039 1 96.81 317 ALA A CA 1
ATOM 2320 C C . ALA A 1 317 ? 3.979 -34.469 -7.32 1 96.81 317 ALA A C 1
ATOM 2322 O O . ALA A 1 317 ? 3.979 -34.406 -6.09 1 96.81 317 ALA A O 1
ATOM 2323 N N . LEU A 1 318 ? 3.801 -33.375 -8.07 1 97.81 318 LEU A N 1
ATOM 2324 C CA . LEU A 1 318 ? 3.643 -32.031 -7.477 1 97.81 318 LEU A CA 1
ATOM 2325 C C . LEU A 1 318 ? 2.564 -31.25 -8.203 1 97.81 318 LEU A C 1
ATOM 2327 O O . LEU A 1 318 ? 2.828 -30.656 -9.25 1 97.81 318 LEU A O 1
ATOM 2331 N N . PRO A 1 319 ? 1.374 -31.188 -7.594 1 98.75 319 PRO A N 1
ATOM 2332 C CA . PRO A 1 319 ? 0.316 -30.391 -8.219 1 98.75 319 PRO A CA 1
ATOM 2333 C C . PRO A 1 319 ? 0.669 -28.906 -8.32 1 98.75 319 PRO A C 1
ATOM 2335 O O . PRO A 1 319 ? 0.944 -28.266 -7.301 1 98.75 319 PRO A O 1
ATOM 2338 N N . VAL A 1 320 ? 0.698 -28.359 -9.555 1 98.81 320 VAL A N 1
ATOM 2339 C CA . VAL A 1 320 ? 0.995 -26.953 -9.797 1 98.81 320 VAL A CA 1
ATOM 2340 C C . VAL A 1 320 ? -0.138 -26.312 -10.594 1 98.81 320 VAL A C 1
ATOM 2342 O O . VAL A 1 320 ? -0.534 -26.828 -11.641 1 98.81 320 VAL A O 1
ATOM 2345 N N . ASN A 1 321 ? -0.634 -25.156 -10.078 1 98.81 321 ASN A N 1
ATOM 2346 C CA . ASN A 1 321 ? -1.668 -24.359 -10.734 1 98.81 321 ASN A CA 1
ATOM 2347 C C . ASN A 1 321 ? -2.906 -25.203 -11.039 1 98.81 321 ASN A C 1
ATOM 2349 O O . ASN A 1 321 ? -3.338 -25.281 -12.188 1 98.81 321 ASN A O 1
ATOM 2353 N N . THR A 1 322 ? -3.512 -25.641 -9.93 1 98.88 322 THR A N 1
ATOM 2354 C CA . THR A 1 322 ? -4.551 -26.656 -9.984 1 98.88 322 THR A CA 1
ATOM 2355 C C . THR A 1 322 ? -5.863 -26.078 -10.5 1 98.88 322 THR A C 1
ATOM 2357 O O . THR A 1 322 ? -6.789 -26.812 -10.844 1 98.88 322 THR A O 1
ATOM 2360 N N . ASN A 1 323 ? -5.973 -24.781 -10.602 1 98.69 323 ASN A N 1
ATOM 2361 C CA . ASN A 1 323 ? -7.148 -24.172 -11.227 1 98.69 323 ASN A CA 1
ATOM 2362 C C . ASN A 1 323 ? -6.973 -24.031 -12.734 1 98.69 323 ASN A C 1
ATOM 2364 O O . ASN A 1 323 ? -7.906 -23.656 -13.438 1 98.69 323 ASN A O 1
ATOM 2368 N N . GLY A 1 324 ? -5.828 -24.297 -13.203 1 98.69 324 GLY A N 1
ATOM 2369 C CA . GLY A 1 324 ? -5.5 -24.125 -14.609 1 98.69 324 GLY A CA 1
ATOM 2370 C C . GLY A 1 324 ? -4.598 -22.938 -14.867 1 98.69 324 GLY A C 1
ATOM 2371 O O . GLY A 1 324 ? -4.164 -22.703 -16 1 98.69 324 GLY A O 1
ATOM 2372 N N . GLY A 1 325 ? -4.383 -22.141 -13.852 1 98.44 325 GLY A N 1
ATOM 2373 C CA . GLY A 1 325 ? -3.439 -21.031 -13.922 1 98.44 325 GLY A CA 1
ATOM 2374 C C . GLY A 1 325 ? -3.863 -19.953 -14.898 1 98.44 325 GLY A C 1
ATOM 2375 O O . GLY A 1 325 ? -5.031 -19.875 -15.281 1 98.44 325 GLY A O 1
ATOM 2376 N N . GLY A 1 326 ? -2.918 -19.047 -15.109 1 97.94 326 GLY A N 1
ATOM 2377 C CA . GLY A 1 326 ? -3.137 -18 -16.094 1 97.94 326 GLY A CA 1
ATOM 2378 C C . GLY A 1 326 ? -3.139 -18.516 -17.516 1 97.94 326 GLY A C 1
ATOM 2379 O O . GLY A 1 326 ? -3.674 -17.859 -18.422 1 97.94 326 GLY A O 1
ATOM 2380 N N . LEU A 1 327 ? -2.586 -19.656 -17.719 1 98.12 327 LEU A N 1
ATOM 2381 C CA . LEU A 1 327 ? -2.402 -20.203 -19.062 1 98.12 327 LEU A CA 1
ATOM 2382 C C . LEU A 1 327 ? -3.707 -20.797 -19.594 1 98.12 327 LEU A C 1
ATOM 2384 O O . LEU A 1 327 ? -3.904 -20.891 -20.797 1 98.12 327 LEU A O 1
ATOM 2388 N N . SER A 1 328 ? -4.562 -21.203 -18.594 1 98.5 328 SER A N 1
ATOM 2389 C CA . SER A 1 328 ? -5.762 -21.859 -19.094 1 98.5 328 SER A CA 1
ATOM 2390 C C . SER A 1 328 ? -7 -21.422 -18.328 1 98.5 328 SER A C 1
ATOM 2392 O O . SER A 1 328 ? -8.117 -21.469 -18.844 1 98.5 328 SER A O 1
ATOM 2394 N N . CYS A 1 329 ? -6.883 -21.016 -17.109 1 98.44 329 CYS A N 1
ATOM 2395 C CA . CYS A 1 329 ? -8.039 -20.703 -16.266 1 98.44 329 CYS A CA 1
ATOM 2396 C C . CYS A 1 329 ? -8.43 -19.234 -16.406 1 98.44 329 CYS A C 1
ATOM 2398 O O . CYS A 1 329 ? -9.555 -18.938 -16.812 1 98.44 329 CYS A O 1
ATOM 2400 N N . VAL A 1 330 ? -7.57 -18.375 -15.969 1 98.06 330 VAL A N 1
ATOM 2401 C CA . VAL A 1 330 ? -7.926 -16.953 -15.93 1 98.06 330 VAL A CA 1
ATOM 2402 C C . VAL A 1 330 ? -6.656 -16.109 -15.875 1 98.06 330 VAL A C 1
ATOM 2404 O O . VAL A 1 330 ? -5.688 -16.484 -15.203 1 98.06 330 VAL A O 1
ATOM 2407 N N . HIS A 1 331 ? -6.648 -14.992 -16.641 1 96.88 331 HIS A N 1
ATOM 2408 C CA . HIS A 1 331 ? -5.629 -13.961 -16.484 1 96.88 331 HIS A CA 1
ATOM 2409 C C . HIS A 1 331 ? -6.176 -12.586 -16.844 1 96.88 331 HIS A C 1
ATOM 2411 O O . HIS A 1 331 ? -5.953 -12.109 -17.969 1 96.88 331 HIS A O 1
ATOM 2417 N N . PRO A 1 332 ? -6.695 -11.938 -15.836 1 95.75 332 PRO A N 1
ATOM 2418 C CA . PRO A 1 332 ? -7.312 -10.633 -16.094 1 95.75 332 PRO A CA 1
ATOM 2419 C C . PRO A 1 332 ? -6.344 -9.469 -15.883 1 95.75 332 PRO A C 1
ATOM 2421 O O . PRO A 1 332 ? -6.723 -8.438 -15.328 1 95.75 332 PRO A O 1
ATOM 2424 N N . GLY A 1 333 ? -5.137 -9.633 -16.234 1 92.62 333 GLY A N 1
ATOM 2425 C CA . GLY A 1 333 ? -4.117 -8.617 -16.047 1 92.62 333 GLY A CA 1
ATOM 2426 C C . GLY A 1 333 ? -3.164 -8.93 -14.906 1 92.62 333 GLY A C 1
ATOM 2427 O O . GLY A 1 333 ? -1.944 -8.883 -15.086 1 92.62 333 GLY A O 1
ATOM 2428 N N . MET A 1 334 ? -3.707 -9.156 -13.812 1 94.69 334 MET A N 1
ATOM 2429 C CA . MET A 1 334 ? -2.957 -9.586 -12.633 1 94.69 334 MET A CA 1
ATOM 2430 C C . MET A 1 334 ? -3.529 -10.883 -12.062 1 94.69 334 MET A C 1
ATOM 2432 O O . MET A 1 334 ? -4.703 -10.938 -11.703 1 94.69 334 MET A O 1
ATOM 2436 N N . TYR A 1 335 ? -2.656 -11.836 -11.945 1 97.06 335 TYR A N 1
ATOM 2437 C CA . TYR A 1 335 ? -3.123 -13.18 -11.609 1 97.06 335 TYR A CA 1
ATOM 2438 C C . TYR A 1 335 ? -2.912 -13.477 -10.125 1 97.06 335 TYR A C 1
ATOM 2440 O O . TYR A 1 335 ? -3.494 -14.422 -9.586 1 97.06 335 TYR A O 1
ATOM 2448 N N . GLY A 1 336 ? -2.189 -12.688 -9.383 1 97.88 336 GLY A N 1
ATOM 2449 C CA . GLY A 1 336 ? -1.661 -13 -8.062 1 97.88 336 GLY A CA 1
ATOM 2450 C C . GLY A 1 336 ? -2.734 -13.406 -7.074 1 97.88 336 GLY A C 1
ATOM 2451 O O . GLY A 1 336 ? -2.553 -14.359 -6.309 1 97.88 336 GLY A O 1
ATOM 2452 N N . LEU A 1 337 ? -3.836 -12.734 -7.082 1 98.62 337 LEU A N 1
ATOM 2453 C CA . LEU A 1 337 ? -4.883 -13.008 -6.105 1 98.62 337 LEU A CA 1
ATOM 2454 C C . LEU A 1 337 ? -5.527 -14.359 -6.363 1 98.62 337 LEU A C 1
ATOM 2456 O O . LEU A 1 337 ? -5.965 -15.039 -5.426 1 98.62 337 LEU A O 1
ATOM 2460 N N . PHE A 1 338 ? -5.57 -14.812 -7.578 1 98.75 338 PHE A N 1
ATOM 2461 C CA . PHE A 1 338 ? -6.18 -16.094 -7.934 1 98.75 338 PHE A CA 1
ATOM 2462 C C . PHE A 1 338 ? -5.336 -17.25 -7.422 1 98.75 338 PHE A C 1
ATOM 2464 O O . PHE A 1 338 ? -5.867 -18.328 -7.121 1 98.75 338 PHE A O 1
ATOM 2471 N N . THR A 1 339 ? -4.012 -17.016 -7.293 1 98.81 339 THR A N 1
ATOM 2472 C CA . THR A 1 339 ? -3.186 -18.031 -6.652 1 98.81 339 THR A CA 1
ATOM 2473 C C . THR A 1 339 ? -3.605 -18.234 -5.199 1 98.81 339 THR A C 1
ATOM 2475 O O . THR A 1 339 ? -3.668 -19.359 -4.719 1 98.81 339 THR A O 1
ATOM 2478 N N . MET A 1 340 ? -3.918 -17.172 -4.531 1 98.88 340 MET A N 1
ATOM 2479 C CA . MET A 1 340 ? -4.359 -17.234 -3.143 1 98.88 340 MET A CA 1
ATOM 2480 C C . MET A 1 340 ? -5.707 -17.938 -3.031 1 98.88 340 MET A C 1
ATOM 2482 O O . MET A 1 340 ? -5.906 -18.766 -2.141 1 98.88 340 MET A O 1
ATOM 2486 N N . VAL A 1 341 ? -6.602 -17.578 -3.918 1 98.88 341 VAL A N 1
ATOM 2487 C CA . VAL A 1 341 ? -7.938 -18.172 -3.898 1 98.88 341 VAL A CA 1
ATOM 2488 C C . VAL A 1 341 ? -7.84 -19.688 -4.078 1 98.88 341 VAL A C 1
ATOM 2490 O O . VAL A 1 341 ? -8.445 -20.453 -3.322 1 98.88 341 VAL A O 1
ATOM 2493 N N . GLU A 1 342 ? -7.078 -20.094 -5.082 1 98.88 342 GLU A N 1
ATOM 2494 C CA . GLU A 1 342 ? -6.973 -21.531 -5.344 1 98.88 342 GLU A CA 1
ATOM 2495 C C . GLU A 1 342 ? -6.305 -22.25 -4.176 1 98.88 342 GLU A C 1
ATOM 2497 O O . GLU A 1 342 ? -6.723 -23.344 -3.801 1 98.88 342 GLU A O 1
ATOM 2502 N N . ALA A 1 343 ? -5.25 -21.656 -3.633 1 98.88 343 ALA A N 1
ATOM 2503 C CA . ALA A 1 343 ? -4.598 -22.25 -2.467 1 98.88 343 ALA A CA 1
ATOM 2504 C C . ALA A 1 343 ? -5.582 -22.422 -1.317 1 98.88 343 ALA A C 1
ATOM 2506 O O . ALA A 1 343 ? -5.625 -23.484 -0.687 1 98.88 343 ALA A O 1
ATOM 2507 N N . ALA A 1 344 ? -6.355 -21.422 -1.073 1 98.81 344 ALA A N 1
ATOM 2508 C CA . ALA A 1 344 ? -7.332 -21.469 0.013 1 98.81 344 ALA A CA 1
ATOM 2509 C C . ALA A 1 344 ? -8.398 -22.516 -0.257 1 98.81 344 ALA A C 1
ATOM 2511 O O . ALA A 1 344 ? -8.82 -23.234 0.656 1 98.81 344 ALA A O 1
ATOM 2512 N N . GLN A 1 345 ? -8.875 -22.609 -1.477 1 98.62 345 GLN A N 1
ATOM 2513 C CA . GLN A 1 345 ? -9.891 -23.594 -1.833 1 98.62 345 GLN A CA 1
ATOM 2514 C C . GLN A 1 345 ? -9.367 -25.016 -1.645 1 98.62 345 GLN A C 1
ATOM 2516 O O . GLN A 1 345 ? -10.086 -25.891 -1.147 1 98.62 345 GLN A O 1
ATOM 2521 N N . GLN A 1 346 ? -8.141 -25.25 -2.076 1 98.81 346 GLN A N 1
ATOM 2522 C CA . GLN A 1 346 ? -7.527 -26.562 -1.891 1 98.81 346 GLN A CA 1
ATOM 2523 C C . GLN A 1 346 ? -7.457 -26.938 -0.412 1 98.81 346 GLN A C 1
ATOM 2525 O O . GLN A 1 346 ? -7.801 -28.062 -0.031 1 98.81 346 GLN A O 1
ATOM 2530 N N . LEU A 1 347 ? -7.031 -26.016 0.403 1 98.69 347 LEU A N 1
ATOM 2531 C CA . LEU A 1 347 ? -6.852 -26.281 1.825 1 98.69 347 LEU A CA 1
ATOM 2532 C C . LEU A 1 347 ? -8.203 -26.453 2.52 1 98.69 347 LEU A C 1
ATOM 2534 O O . LEU A 1 347 ? -8.305 -27.156 3.52 1 98.69 347 LEU A O 1
ATOM 2538 N N . ALA A 1 348 ? -9.227 -25.812 1.975 1 97.75 348 ALA A N 1
ATOM 2539 C CA . ALA A 1 348 ? -10.578 -25.922 2.527 1 97.75 348 ALA A CA 1
ATOM 2540 C C . ALA A 1 348 ? -11.258 -27.219 2.076 1 97.75 348 ALA A C 1
ATOM 2542 O O . ALA A 1 348 ? -12.328 -27.562 2.576 1 97.75 348 ALA A O 1
ATOM 2543 N N . GLY A 1 349 ? -10.68 -27.891 1.142 1 97.69 349 GLY A N 1
ATOM 2544 C CA . GLY A 1 349 ? -11.312 -29.062 0.574 1 97.69 349 GLY A CA 1
ATOM 2545 C C . GLY A 1 349 ? -12.484 -28.734 -0.329 1 97.69 349 GLY A C 1
ATOM 2546 O O . GLY A 1 349 ? -13.422 -29.531 -0.448 1 97.69 349 GLY A O 1
ATOM 2547 N N . ALA A 1 350 ? -12.406 -27.609 -0.964 1 97.06 350 ALA A N 1
ATOM 2548 C CA . ALA A 1 350 ? -13.547 -27.109 -1.721 1 97.06 350 ALA A CA 1
ATOM 2549 C C . ALA A 1 350 ? -13.203 -26.953 -3.199 1 97.06 350 ALA A C 1
ATOM 2551 O O . ALA A 1 350 ? -13.812 -26.141 -3.906 1 97.06 350 ALA A O 1
ATOM 2552 N N . ALA A 1 351 ? -12.227 -27.703 -3.775 1 98 351 ALA A N 1
ATOM 2553 C CA . ALA A 1 351 ? -11.727 -27.5 -5.133 1 98 351 ALA A CA 1
ATOM 2554 C C . ALA A 1 351 ? -12.375 -28.469 -6.113 1 98 351 ALA A C 1
ATOM 2556 O O . ALA A 1 351 ? -11.969 -28.562 -7.273 1 98 351 ALA A O 1
ATOM 2557 N N . GLY A 1 352 ? -13.422 -29.203 -5.66 1 97.56 352 GLY A N 1
ATOM 2558 C CA . GLY A 1 352 ? -14.156 -30.094 -6.547 1 97.56 352 GLY A CA 1
ATOM 2559 C C . GLY A 1 352 ? -13.289 -31.188 -7.152 1 97.56 352 GLY A C 1
ATOM 2560 O O . GLY A 1 352 ? -12.57 -31.875 -6.438 1 97.56 352 GLY A O 1
ATOM 2561 N N . GLU A 1 353 ? -13.328 -31.328 -8.5 1 98.25 353 GLU A N 1
ATOM 2562 C CA . GLU A 1 353 ? -12.648 -32.406 -9.203 1 98.25 353 GLU A CA 1
ATOM 2563 C C . GLU A 1 353 ? -11.133 -32.219 -9.188 1 98.25 353 GLU A C 1
ATOM 2565 O O . GLU A 1 353 ? -10.375 -33.156 -9.367 1 98.25 353 GLU A O 1
ATOM 2570 N N . ARG A 1 354 ? -10.742 -31.031 -8.93 1 98.25 354 ARG A N 1
ATOM 2571 C CA . ARG A 1 354 ? -9.312 -30.781 -8.945 1 98.25 354 ARG A CA 1
ATOM 2572 C C . ARG A 1 354 ? -8.734 -30.812 -7.535 1 98.25 354 ARG A C 1
ATOM 2574 O O . ARG A 1 354 ? -7.566 -30.469 -7.328 1 98.25 354 ARG A O 1
ATOM 2581 N N . GLN A 1 355 ? -9.508 -31.281 -6.594 1 98.62 355 GLN A N 1
ATOM 2582 C CA . GLN A 1 355 ? -9.047 -31.328 -5.207 1 98.62 355 GLN A CA 1
ATOM 2583 C C . GLN A 1 355 ? -7.824 -32.219 -5.066 1 98.62 355 GLN A C 1
ATOM 2585 O O . GLN A 1 355 ? -7.836 -33.375 -5.527 1 98.62 355 GLN A O 1
ATOM 2590 N N . VAL A 1 356 ? -6.715 -31.688 -4.559 1 98.38 356 VAL A N 1
ATOM 2591 C CA . VAL A 1 356 ? -5.539 -32.469 -4.195 1 98.38 356 VAL A CA 1
ATOM 2592 C C . VAL A 1 356 ? -5.785 -33.188 -2.873 1 98.38 356 VAL A C 1
ATOM 2594 O O . VAL A 1 356 ? -6.121 -32.562 -1.868 1 98.38 356 VAL A O 1
ATOM 2597 N N . ALA A 1 357 ? -5.566 -34.469 -2.857 1 95.75 357 ALA A N 1
ATOM 2598 C CA . ALA A 1 357 ? -5.871 -35.281 -1.685 1 95.75 357 ALA A CA 1
ATOM 2599 C C . ALA A 1 357 ? -4.992 -34.875 -0.499 1 95.75 357 ALA A C 1
ATOM 2601 O O . ALA A 1 357 ? -3.773 -34.75 -0.636 1 95.75 357 ALA A O 1
ATOM 2602 N N . GLN A 1 358 ? -5.602 -34.594 0.654 1 92.75 358 GLN A N 1
ATOM 2603 C CA . GLN A 1 358 ? -4.977 -34.344 1.952 1 92.75 358 GLN A CA 1
ATOM 2604 C C . GLN A 1 358 ? -4.035 -33.156 1.91 1 92.75 358 GLN A C 1
ATOM 2606 O O . GLN A 1 358 ? -2.992 -33.156 2.57 1 92.75 358 GLN A O 1
ATOM 2611 N N . ALA A 1 359 ? -4.348 -32.25 1.031 1 97.69 359 ALA A N 1
ATOM 2612 C CA . ALA A 1 359 ? -3.525 -31.047 1.019 1 97.69 359 ALA A CA 1
ATOM 2613 C C . ALA A 1 359 ? -3.578 -30.328 2.367 1 97.69 359 ALA A C 1
ATOM 2615 O O . ALA A 1 359 ? -4.66 -30.031 2.875 1 97.69 359 ALA A O 1
ATOM 2616 N N . ARG A 1 360 ? -2.393 -30.094 2.994 1 98.38 360 ARG A N 1
ATOM 2617 C CA . ARG A 1 360 ? -2.311 -29.406 4.277 1 98.38 360 ARG A CA 1
ATOM 2618 C C . ARG A 1 360 ? -1.487 -28.125 4.164 1 98.38 360 ARG A C 1
ATOM 2620 O O . ARG A 1 360 ? -1.633 -27.219 4.98 1 98.38 360 ARG A O 1
ATOM 2627 N N . LEU A 1 361 ? -0.565 -28.062 3.242 1 98.81 361 LEU A N 1
ATOM 2628 C CA . LEU A 1 361 ? 0.29 -26.906 3 1 98.81 361 LEU A CA 1
ATOM 2629 C C . LEU A 1 361 ? 0.229 -26.484 1.536 1 98.81 361 LEU A C 1
ATOM 2631 O O . LEU A 1 361 ? 0.366 -27.328 0.638 1 98.81 361 LEU A O 1
ATOM 2635 N N . ALA A 1 362 ? -0.027 -25.234 1.296 1 98.94 362 ALA A N 1
ATOM 2636 C CA . ALA A 1 362 ? -0.069 -24.672 -0.049 1 98.94 362 ALA A CA 1
ATOM 2637 C C . ALA A 1 362 ? 0.835 -23.438 -0.154 1 98.94 362 ALA A C 1
ATOM 2639 O O . ALA A 1 362 ? 0.972 -22.688 0.805 1 98.94 362 ALA A O 1
ATOM 2640 N N . LEU A 1 363 ? 1.501 -23.328 -1.266 1 98.88 363 LEU A N 1
ATOM 2641 C CA . LEU A 1 363 ? 2.289 -22.141 -1.587 1 98.88 363 LEU A CA 1
ATOM 2642 C C . LEU A 1 363 ? 1.619 -21.328 -2.688 1 98.88 363 LEU A C 1
ATOM 2644 O O . LEU A 1 363 ? 1.22 -21.875 -3.717 1 98.88 363 LEU A O 1
ATOM 2648 N N . ALA A 1 364 ? 1.328 -20.062 -2.434 1 98.94 364 ALA A N 1
ATOM 2649 C CA . ALA A 1 364 ? 0.873 -19.094 -3.434 1 98.94 364 ALA A CA 1
ATOM 2650 C C . ALA A 1 364 ? 1.972 -18.094 -3.768 1 98.94 364 ALA A C 1
ATOM 2652 O O . ALA A 1 364 ? 2.555 -17.484 -2.869 1 98.94 364 ALA A O 1
ATOM 2653 N N . HIS A 1 365 ? 2.262 -17.938 -5.023 1 98.88 365 HIS A N 1
ATOM 2654 C CA . HIS A 1 365 ? 3.348 -17.062 -5.445 1 98.88 365 HIS A CA 1
ATOM 2655 C C . HIS A 1 365 ? 2.885 -16.078 -6.523 1 98.88 365 HIS A C 1
ATOM 2657 O O . HIS A 1 365 ? 2.266 -16.5 -7.512 1 98.88 365 HIS A O 1
ATOM 2663 N N . GLY A 1 366 ? 3.15 -14.797 -6.246 1 98.12 366 GLY A N 1
ATOM 2664 C CA . GLY A 1 366 ? 2.816 -13.742 -7.195 1 98.12 366 GLY A CA 1
ATOM 2665 C C . GLY A 1 366 ? 4.035 -13.117 -7.84 1 98.12 366 GLY A C 1
ATOM 2666 O O . GLY A 1 366 ? 5.078 -12.961 -7.195 1 98.12 366 GLY A O 1
ATOM 2667 N N . ASN A 1 367 ? 3.836 -12.75 -9.094 1 96.19 367 ASN A N 1
ATOM 2668 C CA . ASN A 1 367 ? 4.832 -12.039 -9.891 1 96.19 367 ASN A CA 1
ATOM 2669 C C . ASN A 1 367 ? 4.332 -10.656 -10.305 1 96.19 367 ASN A C 1
ATOM 2671 O O . ASN A 1 367 ? 3.145 -10.484 -10.602 1 96.19 367 ASN A O 1
ATOM 2675 N N . GLY A 1 368 ? 5.281 -9.742 -10.211 1 92.69 368 GLY A N 1
ATOM 2676 C CA . GLY A 1 368 ? 4.957 -8.398 -10.68 1 92.69 368 GLY A CA 1
ATOM 2677 C C . GLY A 1 368 ? 5.91 -7.895 -11.742 1 92.69 368 GLY A C 1
ATOM 2678 O O . GLY A 1 368 ? 7.105 -8.188 -11.711 1 92.69 368 GLY A O 1
ATOM 2679 N N . GLY A 1 369 ? 5.285 -7.055 -12.727 1 89 369 GLY A N 1
ATOM 2680 C CA . GLY A 1 369 ? 6.102 -6.496 -13.789 1 89 369 GLY A CA 1
ATOM 2681 C C . GLY A 1 369 ? 6.746 -7.559 -14.664 1 89 369 GLY A C 1
ATOM 2682 O O . GLY A 1 369 ? 6.102 -8.531 -15.047 1 89 369 GLY A O 1
ATOM 2683 N N . GLU A 1 370 ? 7.895 -7.246 -15.117 1 90.12 370 GLU A N 1
ATOM 2684 C CA . GLU A 1 370 ? 8.703 -8.18 -15.898 1 90.12 370 GLU A CA 1
ATOM 2685 C C . GLU A 1 370 ? 9.719 -8.906 -15.023 1 90.12 370 GLU A C 1
ATOM 2687 O O . GLU A 1 370 ? 10.922 -8.711 -15.172 1 90.12 370 GLU A O 1
ATOM 2692 N N . LEU A 1 371 ? 9.086 -9.719 -14.133 1 93.31 371 LEU A N 1
ATOM 2693 C CA . LEU A 1 371 ? 9.875 -10.438 -13.133 1 93.31 371 LEU A CA 1
ATOM 2694 C C . LEU A 1 371 ? 10.484 -9.477 -12.125 1 93.31 371 LEU A C 1
ATOM 2696 O O . LEU A 1 371 ? 11.539 -9.758 -11.555 1 93.31 371 LEU A O 1
ATOM 2700 N N . SER A 1 372 ? 9.805 -8.328 -11.906 1 93.56 372 SER A N 1
ATOM 2701 C CA . SER A 1 372 ? 10.359 -7.219 -11.141 1 93.56 372 SER A CA 1
ATOM 2702 C C . SER A 1 372 ? 10.156 -7.418 -9.641 1 93.56 372 SER A C 1
ATOM 2704 O O . SER A 1 372 ? 10.992 -7.012 -8.836 1 93.56 372 SER A O 1
ATOM 2706 N N . SER A 1 373 ? 9.047 -7.934 -9.289 1 95.81 373 SER A N 1
ATOM 2707 C CA . SER A 1 373 ? 8.641 -8.125 -7.902 1 95.81 373 SER A CA 1
ATOM 2708 C C . SER A 1 373 ? 8.047 -9.516 -7.688 1 95.81 373 SER A C 1
ATOM 2710 O O . SER A 1 373 ? 7.262 -10 -8.508 1 95.81 373 SER A O 1
ATOM 2712 N N . GLN A 1 374 ? 8.547 -10.148 -6.652 1 98.06 374 GLN A N 1
ATOM 2713 C CA . GLN A 1 374 ? 8.062 -11.477 -6.293 1 98.06 374 GLN A CA 1
ATOM 2714 C C . GLN A 1 374 ? 7.562 -11.516 -4.852 1 98.06 374 GLN A C 1
ATOM 2716 O O . GLN A 1 374 ? 8.148 -10.883 -3.971 1 98.06 374 GLN A O 1
ATOM 2721 N N . ALA A 1 375 ? 6.441 -12.133 -4.641 1 98.56 375 ALA A N 1
ATOM 2722 C CA . ALA A 1 375 ? 5.891 -12.328 -3.303 1 98.56 375 ALA A CA 1
ATOM 2723 C C . ALA A 1 375 ? 5.383 -13.758 -3.125 1 98.56 375 ALA A C 1
ATOM 2725 O O . ALA A 1 375 ? 4.793 -14.336 -4.043 1 98.56 375 ALA A O 1
ATOM 2726 N N . THR A 1 376 ? 5.68 -14.367 -1.965 1 98.81 376 THR A N 1
ATOM 2727 C CA . THR A 1 376 ? 5.371 -15.766 -1.688 1 98.81 376 THR A CA 1
ATOM 2728 C C . THR A 1 376 ? 4.625 -15.898 -0.364 1 98.81 376 THR A C 1
ATOM 2730 O O . THR A 1 376 ? 5 -15.281 0.633 1 98.81 376 THR A O 1
ATOM 2733 N N . LEU A 1 377 ? 3.525 -16.625 -0.382 1 98.88 377 LEU A N 1
ATOM 2734 C CA . LEU A 1 377 ? 2.789 -16.969 0.831 1 98.88 377 LEU A CA 1
ATOM 2735 C C . LEU A 1 377 ? 2.809 -18.469 1.081 1 98.88 377 LEU A C 1
ATOM 2737 O O . LEU A 1 377 ? 2.723 -19.266 0.139 1 98.88 377 LEU A O 1
ATOM 2741 N N . ILE A 1 378 ? 2.969 -18.828 2.311 1 98.94 378 ILE A N 1
ATOM 2742 C CA . ILE A 1 378 ? 2.734 -20.203 2.76 1 98.94 378 ILE A CA 1
ATOM 2743 C C . ILE A 1 378 ? 1.448 -20.266 3.584 1 98.94 378 ILE A C 1
ATOM 2745 O O . ILE A 1 378 ? 1.342 -19.609 4.625 1 98.94 378 ILE A O 1
ATOM 2749 N N . LEU A 1 379 ? 0.494 -21.031 3.09 1 98.94 379 LEU A N 1
ATOM 2750 C CA . LEU A 1 379 ? -0.779 -21.234 3.771 1 98.94 379 LEU A CA 1
ATOM 2751 C C . LEU A 1 379 ? -0.907 -22.672 4.262 1 98.94 379 LEU A C 1
ATOM 2753 O O . LEU A 1 379 ? -0.349 -23.594 3.658 1 98.94 379 LEU A O 1
ATOM 2757 N N . GLY A 1 380 ? -1.601 -22.828 5.375 1 98.88 380 GLY A N 1
ATOM 2758 C CA . GLY A 1 380 ? -1.729 -24.172 5.914 1 98.88 380 GLY A CA 1
ATOM 2759 C C . GLY A 1 380 ? -3.031 -24.391 6.664 1 98.88 380 GLY A C 1
ATOM 2760 O O . GLY A 1 380 ? -3.688 -23.438 7.074 1 98.88 380 GLY A O 1
ATOM 2761 N N . THR A 1 381 ? -3.428 -25.656 6.781 1 98.38 381 THR A N 1
ATOM 2762 C CA . THR A 1 381 ? -4.578 -26.031 7.594 1 98.38 381 THR A CA 1
ATOM 2763 C C . THR A 1 381 ? -4.254 -25.922 9.078 1 98.38 381 THR A C 1
ATOM 2765 O O . THR A 1 381 ? -3.129 -25.578 9.453 1 98.38 381 THR A O 1
ATOM 2768 N N . GLU A 1 382 ? -5.254 -26.141 9.883 1 96.94 382 GLU A N 1
ATOM 2769 C CA . GLU A 1 382 ? -5.125 -25.984 11.32 1 96.94 382 GLU A CA 1
ATOM 2770 C C . GLU A 1 382 ? -4.043 -26.891 11.891 1 96.94 382 GLU A C 1
ATOM 2772 O O . GLU A 1 382 ? -3.33 -26.516 12.82 1 96.94 382 GLU A O 1
ATOM 2777 N N . GLU A 1 383 ? -3.809 -28.016 11.273 1 96.12 383 GLU A N 1
ATOM 2778 C CA . GLU A 1 383 ? -2.867 -29.016 11.773 1 96.12 383 GLU A CA 1
ATOM 2779 C C . GLU A 1 383 ? -1.425 -28.547 11.586 1 96.12 383 GLU A C 1
ATOM 2781 O O . GLU A 1 383 ? -0.508 -29.109 12.203 1 96.12 383 GLU A O 1
ATOM 2786 N N . THR A 1 384 ? -1.24 -27.531 10.828 1 96.81 384 THR A N 1
ATOM 2787 C CA . THR A 1 384 ? 0.116 -27.109 10.5 1 96.81 384 THR A CA 1
ATOM 2788 C C . THR A 1 384 ? 0.562 -25.969 11.391 1 96.81 384 THR A C 1
ATOM 2790 O O . THR A 1 384 ? 1.696 -25.5 11.289 1 96.81 384 THR A O 1
ATOM 2793 N N . ILE A 1 385 ? -0.256 -25.5 12.234 1 94.56 385 ILE A N 1
ATOM 2794 C CA . ILE A 1 385 ? 0.044 -24.328 13.062 1 94.56 385 ILE A CA 1
ATOM 2795 C C . ILE A 1 385 ? 0.934 -24.734 14.234 1 94.56 385 ILE A C 1
ATOM 2797 O O . ILE A 1 385 ? 0.768 -25.828 14.797 1 94.56 385 ILE A O 1
ATOM 2801 N N . MET B 1 1 ? -14 -6.941 21.781 1 36.47 1 MET B N 1
ATOM 2802 C CA . MET B 1 1 ? -13.281 -6.008 20.906 1 36.47 1 MET B CA 1
ATOM 2803 C C . MET B 1 1 ? -11.781 -6.039 21.203 1 36.47 1 MET B C 1
ATOM 2805 O O . MET B 1 1 ? -11.359 -5.828 22.344 1 36.47 1 MET B O 1
ATOM 2809 N N . ILE B 1 2 ? -10.992 -6.855 20.625 1 48.66 2 ILE B N 1
ATOM 2810 C CA . ILE B 1 2 ? -9.609 -7.051 21.047 1 48.66 2 ILE B CA 1
ATOM 2811 C C . ILE B 1 2 ? -8.867 -5.711 21.031 1 48.66 2 ILE B C 1
ATOM 2813 O O . ILE B 1 2 ? -9.18 -4.828 20.234 1 48.66 2 ILE B O 1
ATOM 2817 N N . GLN B 1 3 ? -8.297 -5.441 22.078 1 59.03 3 GLN B N 1
ATOM 2818 C CA . GLN B 1 3 ? -7.488 -4.258 22.359 1 59.03 3 GLN B CA 1
ATOM 2819 C C . GLN B 1 3 ? -6.441 -4.027 21.281 1 59.03 3 GLN B C 1
ATOM 2821 O O . GLN B 1 3 ? -5.734 -4.957 20.891 1 59.03 3 GLN B O 1
ATOM 2826 N N . GLU B 1 4 ? -6.535 -2.994 20.594 1 76.19 4 GLU B N 1
ATOM 2827 C CA . GLU B 1 4 ? -5.527 -2.553 19.641 1 76.19 4 GLU B CA 1
ATOM 2828 C C . GLU B 1 4 ? -4.125 -2.639 20.234 1 76.19 4 GLU B C 1
ATOM 2830 O O . GLU B 1 4 ? -3.895 -2.18 21.359 1 76.19 4 GLU B O 1
ATOM 2835 N N . ARG B 1 5 ? -3.373 -3.504 19.641 1 85.69 5 ARG B N 1
ATOM 2836 C CA . ARG B 1 5 ? -1.994 -3.736 20.047 1 85.69 5 ARG B CA 1
ATOM 2837 C C . ARG B 1 5 ? -1.014 -3.051 19.109 1 85.69 5 ARG B C 1
ATOM 2839 O O . ARG B 1 5 ? -0.058 -3.674 18.641 1 85.69 5 ARG B O 1
ATOM 2846 N N . PHE B 1 6 ? -1.297 -1.78 18.828 1 91.88 6 PHE B N 1
ATOM 2847 C CA . PHE B 1 6 ? -0.322 -1.01 18.062 1 91.88 6 PHE B CA 1
ATOM 2848 C C . PHE B 1 6 ? 1.045 -1.049 18.734 1 91.88 6 PHE B C 1
ATOM 2850 O O . PHE B 1 6 ? 1.139 -1.007 19.969 1 91.88 6 PHE B O 1
ATOM 2857 N N . PRO B 1 7 ? 2.111 -1.201 17.969 1 94.69 7 PRO B N 1
ATOM 2858 C CA . PRO B 1 7 ? 3.443 -1.299 18.578 1 94.69 7 PRO B CA 1
ATOM 2859 C C . PRO B 1 7 ? 3.965 0.046 19.078 1 94.69 7 PRO B C 1
ATOM 2861 O O . PRO B 1 7 ? 4.957 0.562 18.562 1 94.69 7 PRO B O 1
ATOM 2864 N N . ARG B 1 8 ? 3.393 0.516 20.141 1 97.12 8 ARG B N 1
ATOM 2865 C CA . ARG B 1 8 ? 3.662 1.833 20.703 1 97.12 8 ARG B CA 1
ATOM 2866 C C . ARG B 1 8 ? 5.133 1.978 21.078 1 97.12 8 ARG B C 1
ATOM 2868 O O . ARG B 1 8 ? 5.652 1.21 21.891 1 97.12 8 ARG B O 1
ATOM 2875 N N . GLY B 1 9 ? 5.77 2.895 20.484 1 97.94 9 GLY B N 1
ATOM 2876 C CA . GLY B 1 9 ? 7.129 3.246 20.859 1 97.94 9 GLY B CA 1
ATOM 2877 C C . GLY B 1 9 ? 8.156 2.225 20.422 1 97.94 9 GLY B C 1
ATOM 2878 O O . GLY B 1 9 ? 9.32 2.295 20.812 1 97.94 9 GLY B O 1
ATOM 2879 N N . LYS B 1 10 ? 7.77 1.3 19.562 1 97.5 10 LYS B N 1
ATOM 2880 C CA . LYS B 1 10 ? 8.664 0.224 19.156 1 97.5 10 LYS B CA 1
ATOM 2881 C C . LYS B 1 10 ? 9.445 0.604 17.906 1 97.5 10 LYS B C 1
ATOM 2883 O O . LYS B 1 10 ? 10.414 -0.07 17.531 1 97.5 10 LYS B O 1
ATOM 2888 N N . THR B 1 11 ? 9.062 1.662 17.234 1 98.5 11 THR B N 1
ATOM 2889 C CA . THR B 1 11 ? 9.758 2.193 16.078 1 98.5 11 THR B CA 1
ATOM 2890 C C . THR B 1 11 ? 9.922 3.705 16.188 1 98.5 11 THR B C 1
ATOM 2892 O O . THR B 1 11 ? 9.266 4.348 17 1 98.5 11 THR B O 1
ATOM 2895 N N . ALA B 1 12 ? 10.852 4.258 15.391 1 98.88 12 ALA B N 1
ATOM 2896 C CA . ALA B 1 12 ? 11.117 5.691 15.477 1 98.88 12 ALA B CA 1
ATOM 2897 C C . ALA B 1 12 ? 11.617 6.238 14.141 1 98.88 12 ALA B C 1
ATOM 2899 O O . ALA B 1 12 ? 12.242 5.516 13.367 1 98.88 12 ALA B O 1
ATOM 2900 N N . ILE B 1 13 ? 11.258 7.457 13.93 1 98.94 13 ILE B N 1
ATOM 2901 C CA . ILE B 1 13 ? 11.906 8.227 12.875 1 98.94 13 ILE B CA 1
ATOM 2902 C C . ILE B 1 13 ? 13.273 8.703 13.344 1 98.94 13 ILE B C 1
ATOM 2904 O O . ILE B 1 13 ? 13.391 9.383 14.367 1 98.94 13 ILE B O 1
ATOM 2908 N N . VAL B 1 14 ? 14.305 8.367 12.562 1 98.88 14 VAL B N 1
ATOM 2909 C CA . VAL B 1 14 ? 15.656 8.688 13.016 1 98.88 14 VAL B CA 1
ATOM 2910 C C . VAL B 1 14 ? 16.25 9.766 12.109 1 98.88 14 VAL B C 1
ATOM 2912 O O . VAL B 1 14 ? 17.25 10.398 12.477 1 98.88 14 VAL B O 1
ATOM 2915 N N . ALA B 1 15 ? 15.641 9.922 11 1 98.62 15 ALA B N 1
ATOM 2916 C CA . ALA B 1 15 ? 16.109 10.953 10.078 1 98.62 15 ALA B CA 1
ATOM 2917 C C . ALA B 1 15 ? 15 11.43 9.156 1 98.62 15 ALA B C 1
ATOM 2919 O O . ALA B 1 15 ? 14.055 10.68 8.883 1 98.62 15 ALA B O 1
ATOM 2920 N N . CYS B 1 16 ? 15.078 12.625 8.719 1 98.69 16 CYS B N 1
ATOM 2921 C CA . CYS B 1 16 ? 14.18 13.188 7.707 1 98.69 16 CYS B CA 1
ATOM 2922 C C . CYS B 1 16 ? 14.867 14.305 6.93 1 98.69 16 CYS B C 1
ATOM 2924 O O . CYS B 1 16 ? 15.859 14.867 7.391 1 98.69 16 CYS B O 1
ATOM 2926 N N . ALA B 1 17 ? 14.336 14.555 5.773 1 98.62 17 ALA B N 1
ATOM 2927 C CA . ALA B 1 17 ? 14.859 15.625 4.938 1 98.62 17 ALA B CA 1
ATOM 2928 C C . ALA B 1 17 ? 13.805 16.125 3.957 1 98.62 17 ALA B C 1
ATOM 2930 O O . ALA B 1 17 ? 12.875 15.398 3.607 1 98.62 17 ALA B O 1
ATOM 2931 N N . THR B 1 18 ? 13.922 17.359 3.635 1 98.62 18 THR B N 1
ATOM 2932 C CA . THR B 1 18 ? 13.219 17.922 2.494 1 98.62 18 THR B CA 1
ATOM 2933 C C . THR B 1 18 ? 14.195 18.297 1.384 1 98.62 18 THR B C 1
ATOM 2935 O O . THR B 1 18 ? 15.398 18.391 1.613 1 98.62 18 THR B O 1
ATOM 2938 N N . TYR B 1 19 ? 13.609 18.391 0.246 1 98.31 19 TYR B N 1
ATOM 2939 C CA . TYR B 1 19 ? 14.453 18.797 -0.88 1 98.31 19 TYR B CA 1
ATOM 2940 C C . TYR B 1 19 ? 13.625 19.5 -1.951 1 98.31 19 TYR B C 1
ATOM 2942 O O . TYR B 1 19 ? 12.477 19.125 -2.205 1 98.31 19 TYR B O 1
ATOM 2950 N N . GLY B 1 20 ? 14.227 20.484 -2.494 1 97.5 20 GLY B N 1
ATOM 2951 C CA . GLY B 1 20 ? 13.688 21.125 -3.684 1 97.5 20 GLY B CA 1
ATOM 2952 C C . GLY B 1 20 ? 12.391 21.875 -3.424 1 97.5 20 GLY B C 1
ATOM 2953 O O . GLY B 1 20 ? 11.531 21.953 -4.301 1 97.5 20 GLY B O 1
ATOM 2954 N N . ILE B 1 21 ? 12.172 22.422 -2.268 1 97.06 21 ILE B N 1
ATOM 2955 C CA . ILE B 1 21 ? 10.961 23.156 -1.922 1 97.06 21 ILE B CA 1
ATOM 2956 C C . ILE B 1 21 ? 10.875 24.438 -2.75 1 97.06 21 ILE B C 1
ATOM 2958 O O . ILE B 1 21 ? 11.836 25.203 -2.814 1 97.06 21 ILE B O 1
ATOM 2962 N N . GLY B 1 22 ? 9.781 24.641 -3.289 1 96 22 GLY B N 1
ATOM 2963 C CA . GLY B 1 22 ? 9.578 25.797 -4.129 1 96 22 GLY B CA 1
ATOM 2964 C C . GLY B 1 22 ? 9.539 25.469 -5.609 1 96 22 GLY B C 1
ATOM 2965 O O . GLY B 1 22 ? 8.5 25.078 -6.137 1 96 22 GLY B O 1
ATOM 2966 N N . GLU B 1 23 ? 10.695 25.672 -6.32 1 95 23 GLU B N 1
ATOM 2967 C CA . GLU B 1 23 ? 10.82 25.375 -7.746 1 95 23 GLU B CA 1
ATOM 2968 C C . GLU B 1 23 ? 12.102 24.594 -8.031 1 95 23 GLU B C 1
ATOM 2970 O O . GLU B 1 23 ? 13.172 24.953 -7.547 1 95 23 GLU B O 1
ATOM 2975 N N . SER B 1 24 ? 11.883 23.484 -8.727 1 94.94 24 SER B N 1
ATOM 2976 C CA . SER B 1 24 ? 13.016 22.625 -9.062 1 94.94 24 SER B CA 1
ATOM 2977 C C . SER B 1 24 ? 12.992 22.234 -10.539 1 94.94 24 SER B C 1
ATOM 2979 O O . SER B 1 24 ? 12.898 21.047 -10.867 1 94.94 24 SER B O 1
ATOM 2981 N N . PRO B 1 25 ? 13.227 23.25 -11.398 1 93.88 25 PRO B N 1
ATOM 2982 C CA . PRO B 1 25 ? 13.18 22.938 -12.836 1 93.88 25 PRO B CA 1
ATOM 2983 C C . PRO B 1 25 ? 14.219 21.906 -13.25 1 93.88 25 PRO B C 1
ATOM 2985 O O . PRO B 1 25 ? 15.352 21.922 -12.758 1 93.88 25 PRO B O 1
ATOM 2988 N N . GLY B 1 26 ? 13.875 20.953 -14.07 1 93.44 26 GLY B N 1
ATOM 2989 C CA . GLY B 1 26 ? 14.805 19.984 -14.609 1 93.44 26 GLY B CA 1
ATOM 2990 C C . GLY B 1 26 ? 14.836 18.688 -13.82 1 93.44 26 GLY B C 1
ATOM 2991 O O . GLY B 1 26 ? 15.391 17.688 -14.273 1 93.44 26 GLY B O 1
ATOM 2992 N N . LEU B 1 27 ? 14.234 18.719 -12.742 1 94.75 27 LEU B N 1
ATOM 2993 C CA . LEU B 1 27 ? 14.211 17.5 -11.922 1 94.75 27 LEU B CA 1
ATOM 2994 C C . LEU B 1 27 ? 12.828 16.859 -11.961 1 94.75 27 LEU B C 1
ATOM 2996 O O . LEU B 1 27 ? 11.812 17.547 -11.906 1 94.75 27 LEU B O 1
ATOM 3000 N N . SER B 1 28 ? 12.797 15.5 -12.18 1 94.31 28 SER B N 1
ATOM 3001 C CA . SER B 1 28 ? 11.547 14.742 -12.133 1 94.31 28 SER B CA 1
ATOM 3002 C C . SER B 1 28 ? 11.109 14.5 -10.688 1 94.31 28 SER B C 1
ATOM 3004 O O . SER B 1 28 ? 11.875 14.734 -9.75 1 94.31 28 SER B O 1
ATOM 3006 N N . SER B 1 29 ? 9.828 14.141 -10.547 1 95.56 29 SER B N 1
ATOM 3007 C CA . SER B 1 29 ? 9.336 13.75 -9.234 1 95.56 29 SER B CA 1
ATOM 3008 C C . SER B 1 29 ? 10.242 12.695 -8.594 1 95.56 29 SER B C 1
ATOM 3010 O O . SER B 1 29 ? 10.531 12.758 -7.402 1 95.56 29 SER B O 1
ATOM 3012 N N . LEU B 1 30 ? 10.68 11.742 -9.398 1 95.38 30 LEU B N 1
ATOM 3013 C CA . LEU B 1 30 ? 11.562 10.68 -8.922 1 95.38 30 LEU B CA 1
ATOM 3014 C C . LEU B 1 30 ? 12.906 11.234 -8.484 1 95.38 30 LEU B C 1
ATOM 3016 O O . LEU B 1 30 ? 13.438 10.859 -7.438 1 95.38 30 LEU B O 1
ATOM 3020 N N . ASP B 1 31 ? 13.492 12.148 -9.242 1 96.38 31 ASP B N 1
ATOM 3021 C CA . ASP B 1 31 ? 14.75 12.789 -8.883 1 96.38 31 ASP B CA 1
ATOM 3022 C C . ASP B 1 31 ? 14.648 13.477 -7.52 1 96.38 31 ASP B C 1
ATOM 3024 O O . ASP B 1 31 ? 15.547 13.352 -6.691 1 96.38 31 ASP B O 1
ATOM 3028 N N . LEU B 1 32 ? 13.617 14.188 -7.395 1 97.75 32 LEU B N 1
ATOM 3029 C CA . LEU B 1 32 ? 13.406 14.945 -6.16 1 97.75 32 LEU B CA 1
ATOM 3030 C C . LEU B 1 32 ? 13.297 14 -4.965 1 97.75 32 LEU B C 1
ATOM 3032 O O . LEU B 1 32 ? 13.93 14.227 -3.934 1 97.75 32 LEU B O 1
ATOM 3036 N N . ALA B 1 33 ? 12.461 12.961 -5.109 1 97.94 33 ALA B N 1
ATOM 3037 C CA . ALA B 1 33 ? 12.281 11.992 -4.031 1 97.94 33 ALA B CA 1
ATOM 3038 C C . ALA B 1 33 ? 13.602 11.328 -3.662 1 97.94 33 ALA B C 1
ATOM 3040 O O . ALA B 1 33 ? 13.891 11.117 -2.482 1 97.94 33 ALA B O 1
ATOM 3041 N N . VAL B 1 34 ? 14.398 11 -4.641 1 97.88 34 VAL B N 1
ATOM 3042 C CA . VAL B 1 34 ? 15.68 10.328 -4.422 1 97.88 34 VAL B CA 1
ATOM 3043 C C . VAL B 1 34 ? 16.625 11.258 -3.68 1 97.88 34 VAL B C 1
ATOM 3045 O O . VAL B 1 34 ? 17.328 10.836 -2.756 1 97.88 34 VAL B O 1
ATOM 3048 N N . ARG B 1 35 ? 16.672 12.469 -4.078 1 98.25 35 ARG B N 1
ATOM 3049 C CA . ARG B 1 35 ? 17.562 13.43 -3.441 1 98.25 35 ARG B CA 1
ATOM 3050 C C . ARG B 1 35 ? 17.219 13.609 -1.97 1 98.25 35 ARG B C 1
ATOM 3052 O O . ARG B 1 35 ? 18.094 13.625 -1.11 1 98.25 35 ARG B O 1
ATOM 3059 N N . ALA B 1 36 ? 15.93 13.781 -1.67 1 98.69 36 ALA B N 1
ATOM 3060 C CA . ALA B 1 36 ? 15.508 13.883 -0.276 1 98.69 36 ALA B CA 1
ATOM 3061 C C . ALA B 1 36 ? 15.883 12.625 0.501 1 98.69 36 ALA B C 1
ATOM 3063 O O . ALA B 1 36 ? 16.297 12.703 1.658 1 98.69 36 ALA B O 1
ATOM 3064 N N . SER B 1 37 ? 15.734 11.461 -0.123 1 98.75 37 SER B N 1
ATOM 3065 C CA . SER B 1 37 ? 16.016 10.18 0.512 1 98.75 37 SER B CA 1
ATOM 3066 C C . SER B 1 37 ? 17.484 10.031 0.845 1 98.75 37 SER B C 1
ATOM 3068 O O . SER B 1 37 ? 17.844 9.641 1.959 1 98.75 37 SER B O 1
ATOM 3070 N N . VAL B 1 38 ? 18.312 10.344 -0.114 1 98.69 38 VAL B N 1
ATOM 3071 C CA . VAL B 1 38 ? 19.75 10.211 0.075 1 98.69 38 VAL B CA 1
ATOM 3072 C C . VAL B 1 38 ? 20.219 11.172 1.172 1 98.69 38 VAL B C 1
ATOM 3074 O O . VAL B 1 38 ? 21.047 10.805 2.006 1 98.69 38 VAL B O 1
ATOM 3077 N N . GLN B 1 39 ? 19.688 12.352 1.16 1 98.69 39 GLN B N 1
ATOM 3078 C CA . GLN B 1 39 ? 20.031 13.328 2.186 1 98.69 39 GLN B CA 1
ATOM 3079 C C . GLN B 1 39 ? 19.625 12.836 3.572 1 98.69 39 GLN B C 1
ATOM 3081 O O . GLN B 1 39 ? 20.391 12.961 4.531 1 98.69 39 GLN B O 1
ATOM 3086 N N . ALA B 1 40 ? 18.422 12.312 3.713 1 98.69 40 ALA B N 1
ATOM 3087 C CA . ALA B 1 40 ? 17.953 11.797 5 1 98.69 40 ALA B CA 1
ATOM 3088 C C . ALA B 1 40 ? 18.828 10.648 5.48 1 98.69 40 ALA B C 1
ATOM 3090 O O . ALA B 1 40 ? 19.25 10.625 6.637 1 98.69 40 ALA B O 1
ATOM 3091 N N . LEU B 1 41 ? 19.078 9.695 4.605 1 98.75 41 LEU B N 1
ATOM 3092 C CA . LEU B 1 41 ? 19.891 8.539 4.957 1 98.75 41 LEU B CA 1
ATOM 3093 C C . LEU B 1 41 ? 21.297 8.969 5.371 1 98.75 41 LEU B C 1
ATOM 3095 O O . LEU B 1 41 ? 21.797 8.523 6.402 1 98.75 41 LEU B O 1
ATOM 3099 N N . ASP B 1 42 ? 21.875 9.875 4.629 1 98.5 42 ASP B N 1
ATOM 3100 C CA . ASP B 1 42 ? 23.234 10.336 4.875 1 98.5 42 ASP B CA 1
ATOM 3101 C C . ASP B 1 42 ? 23.344 11.023 6.238 1 98.5 42 ASP B C 1
ATOM 3103 O O . ASP B 1 42 ? 24.375 10.922 6.906 1 98.5 42 ASP B O 1
ATOM 3107 N N . SER B 1 43 ? 22.375 11.688 6.652 1 98.19 43 SER B N 1
ATOM 3108 C CA . SER B 1 43 ? 22.391 12.453 7.895 1 98.19 43 SER B CA 1
ATOM 3109 C C . SER B 1 43 ? 22.594 11.547 9.102 1 98.19 43 SER B C 1
ATOM 3111 O O . SER B 1 43 ? 23 12.008 10.172 1 98.19 43 SER B O 1
ATOM 3113 N N . VAL B 1 44 ? 22.281 10.281 8.938 1 98.19 44 VAL B N 1
ATOM 3114 C CA . VAL B 1 44 ? 22.453 9.367 10.07 1 98.19 44 VAL B CA 1
ATOM 3115 C C . VAL B 1 44 ? 23.438 8.258 9.695 1 98.19 44 VAL B C 1
ATOM 3117 O O . VAL B 1 44 ? 23.406 7.176 10.289 1 98.19 44 VAL B O 1
ATOM 3120 N N . GLY B 1 45 ? 24.172 8.422 8.641 1 98.06 45 GLY B N 1
ATOM 3121 C CA . GLY B 1 45 ? 25.234 7.516 8.266 1 98.06 45 GLY B CA 1
ATOM 3122 C C . GLY B 1 45 ? 24.75 6.277 7.543 1 98.06 45 GLY B C 1
ATOM 3123 O O . GLY B 1 45 ? 25.438 5.254 7.516 1 98.06 45 GLY B O 1
ATOM 3124 N N . LEU B 1 46 ? 23.625 6.289 7.043 1 98.38 46 LEU B N 1
ATOM 3125 C CA . LEU B 1 46 ? 23.094 5.184 6.246 1 98.38 46 LEU B CA 1
ATOM 3126 C C . LEU B 1 46 ? 23.203 5.484 4.758 1 98.38 46 LEU B C 1
ATOM 3128 O O . LEU B 1 46 ? 23.422 6.637 4.367 1 98.38 46 LEU B O 1
ATOM 3132 N N . THR B 1 47 ? 23.172 4.461 3.947 1 98.25 47 THR B N 1
ATOM 3133 C CA . THR B 1 47 ? 23.156 4.559 2.492 1 98.25 47 THR B CA 1
ATOM 3134 C C . THR B 1 47 ? 21.922 3.879 1.914 1 98.25 47 THR B C 1
ATOM 3136 O O . THR B 1 47 ? 21.219 3.141 2.615 1 98.25 47 THR B O 1
ATOM 3139 N N . PRO B 1 48 ? 21.625 4.176 0.683 1 97.94 48 PRO B N 1
ATOM 3140 C CA . PRO B 1 48 ? 20.5 3.492 0.059 1 97.94 48 PRO B CA 1
ATOM 3141 C C . PRO B 1 48 ? 20.578 1.974 0.184 1 97.94 48 PRO B C 1
ATOM 3143 O O . PRO B 1 48 ? 19.547 1.301 0.289 1 97.94 48 PRO B O 1
ATOM 3146 N N . ALA B 1 49 ? 21.688 1.393 0.219 1 97.19 49 ALA B N 1
ATOM 3147 C CA . ALA B 1 49 ? 21.875 -0.053 0.302 1 97.19 49 ALA B CA 1
ATOM 3148 C C . ALA B 1 49 ? 21.328 -0.605 1.614 1 97.19 49 ALA B C 1
ATOM 3150 O O . ALA B 1 49 ? 21.016 -1.794 1.711 1 97.19 49 ALA B O 1
ATOM 3151 N N . ASP B 1 50 ? 21.219 0.23 2.615 1 98 50 ASP B N 1
ATOM 3152 C CA . ASP B 1 50 ? 20.719 -0.193 3.92 1 98 50 ASP B CA 1
ATOM 3153 C C . ASP B 1 50 ? 19.188 -0.302 3.914 1 98 50 ASP B C 1
ATOM 3155 O O . ASP B 1 50 ? 18.609 -0.913 4.809 1 98 50 ASP B O 1
ATOM 3159 N N . VAL B 1 51 ? 18.578 0.318 2.93 1 98.44 51 VAL B N 1
ATOM 3160 C CA . VAL B 1 51 ? 17.109 0.37 2.885 1 98.44 51 VAL B CA 1
ATOM 3161 C C . VAL B 1 51 ? 16.562 -0.969 2.398 1 98.44 51 VAL B C 1
ATOM 3163 O O . VAL B 1 51 ? 16.875 -1.405 1.285 1 98.44 51 VAL B O 1
ATOM 3166 N N . ASP B 1 52 ? 15.711 -1.615 3.244 1 98.06 52 ASP B N 1
ATOM 3167 C CA . ASP B 1 52 ? 15.109 -2.881 2.836 1 98.06 52 ASP B CA 1
ATOM 3168 C C . ASP B 1 52 ? 13.594 -2.84 2.982 1 98.06 52 ASP B C 1
ATOM 3170 O O . ASP B 1 52 ? 12.906 -3.814 2.668 1 98.06 52 ASP B O 1
ATOM 3174 N N . GLY B 1 53 ? 13.008 -1.847 3.535 1 98.19 53 GLY B N 1
ATOM 3175 C CA . GLY B 1 53 ? 11.609 -1.458 3.432 1 98.19 53 GLY B CA 1
ATOM 3176 C C . GLY B 1 53 ? 11.414 -0.134 2.719 1 98.19 53 GLY B C 1
ATOM 3177 O O . GLY B 1 53 ? 11.875 0.907 3.188 1 98.19 53 GLY B O 1
ATOM 3178 N N . LEU B 1 54 ? 10.719 -0.145 1.566 1 98.38 54 LEU B N 1
ATOM 3179 C CA . LEU B 1 54 ? 10.562 1.058 0.757 1 98.38 54 LEU B CA 1
ATOM 3180 C C . LEU B 1 54 ? 9.094 1.438 0.627 1 98.38 54 LEU B C 1
ATOM 3182 O O . LEU B 1 54 ? 8.289 0.665 0.098 1 98.38 54 LEU B O 1
ATOM 3186 N N . PHE B 1 55 ? 8.695 2.564 1.147 1 98.06 55 PHE B N 1
ATOM 3187 C CA . PHE B 1 55 ? 7.371 3.164 1.07 1 98.06 55 PHE B CA 1
ATOM 3188 C C . PHE B 1 55 ? 7.414 4.473 0.288 1 98.06 55 PHE B C 1
ATOM 3190 O O . PHE B 1 55 ? 8.078 5.426 0.697 1 98.06 55 PHE B O 1
ATOM 3197 N N . ILE B 1 56 ? 6.73 4.512 -0.846 1 95.62 56 ILE B N 1
ATOM 3198 C CA . ILE B 1 56 ? 6.949 5.633 -1.754 1 95.62 56 ILE B CA 1
ATOM 3199 C C . ILE B 1 56 ? 5.637 6.004 -2.443 1 95.62 56 ILE B C 1
ATOM 3201 O O . ILE B 1 56 ? 4.82 5.129 -2.744 1 95.62 56 ILE B O 1
ATOM 3205 N N . GLY B 1 57 ? 5.418 7.27 -2.582 1 91.56 57 GLY B N 1
ATOM 3206 C CA . GLY B 1 57 ? 4.316 7.789 -3.379 1 91.56 57 GLY B CA 1
ATOM 3207 C C . GLY B 1 57 ? 4.73 8.906 -4.312 1 91.56 57 GLY B C 1
ATOM 3208 O O . GLY B 1 57 ? 5.254 9.93 -3.871 1 91.56 57 GLY B O 1
ATOM 3209 N N . LEU B 1 58 ? 4.605 8.688 -5.605 1 92.06 58 LEU B N 1
ATOM 3210 C CA . LEU B 1 58 ? 4.836 9.727 -6.605 1 92.06 58 LEU B CA 1
ATOM 3211 C C . LEU B 1 58 ? 3.539 10.086 -7.324 1 92.06 58 LEU B C 1
ATOM 3213 O O . LEU B 1 58 ? 2.686 9.227 -7.543 1 92.06 58 LEU B O 1
ATOM 3217 N N . PRO B 1 59 ? 3.408 11.352 -7.656 1 87.25 59 PRO B N 1
ATOM 3218 C CA . PRO B 1 59 ? 2.145 11.758 -8.273 1 87.25 59 PRO B CA 1
ATOM 3219 C C . PRO B 1 59 ? 1.922 11.117 -9.641 1 87.25 59 PRO B C 1
ATOM 3221 O O . PRO B 1 59 ? 0.777 10.891 -10.039 1 87.25 59 PRO B O 1
ATOM 3224 N N . ASP B 1 60 ? 2.934 10.711 -10.336 1 84.25 60 ASP B N 1
ATOM 3225 C CA . ASP B 1 60 ? 2.803 10.352 -11.742 1 84.25 60 ASP B CA 1
ATOM 3226 C C . ASP B 1 60 ? 3.25 8.914 -11.984 1 84.25 60 ASP B C 1
ATOM 3228 O O . ASP B 1 60 ? 3.418 8.492 -13.133 1 84.25 60 ASP B O 1
ATOM 3232 N N . ASP B 1 61 ? 3.527 8.211 -10.969 1 85.56 61 ASP B N 1
ATOM 3233 C CA . ASP B 1 61 ? 4.051 6.855 -11.109 1 85.56 61 ASP B CA 1
ATOM 3234 C C . ASP B 1 61 ? 3.354 5.895 -10.148 1 85.56 61 ASP B C 1
ATOM 3236 O O . ASP B 1 61 ? 3.682 5.852 -8.961 1 85.56 61 ASP B O 1
ATOM 3240 N N . PHE B 1 62 ? 2.615 4.98 -10.719 1 82.38 62 PHE B N 1
ATOM 3241 C CA . PHE B 1 62 ? 1.771 4.113 -9.906 1 82.38 62 PHE B CA 1
ATOM 3242 C C . PHE B 1 62 ? 2.547 2.889 -9.438 1 82.38 62 PHE B C 1
ATOM 3244 O O . PHE B 1 62 ? 2.096 2.164 -8.547 1 82.38 62 PHE B O 1
ATOM 3251 N N . VAL B 1 63 ? 3.637 2.623 -9.984 1 87.5 63 VAL B N 1
ATOM 3252 C CA . VAL B 1 63 ? 4.496 1.53 -9.547 1 87.5 63 VAL B CA 1
ATOM 3253 C C . VAL B 1 63 ? 5.824 2.09 -9.039 1 87.5 63 VAL B C 1
ATOM 3255 O O . VAL B 1 63 ? 6.883 1.498 -9.266 1 87.5 63 VAL B O 1
ATOM 3258 N N . SER B 1 64 ? 5.727 3.168 -8.383 1 90.19 64 SER B N 1
ATOM 3259 C CA . SER B 1 64 ? 6.914 3.893 -7.941 1 90.19 64 SER B CA 1
ATOM 3260 C C . SER B 1 64 ? 7.785 3.029 -7.035 1 90.19 64 SER B C 1
ATOM 3262 O O . SER B 1 64 ? 9 3.234 -6.949 1 90.19 64 SER B O 1
ATOM 3264 N N . GLY B 1 65 ? 7.199 2.092 -6.371 1 92.81 65 GLY B N 1
ATOM 3265 C CA . GLY B 1 65 ? 8 1.176 -5.578 1 92.81 65 GLY B CA 1
ATOM 3266 C C . GLY B 1 65 ? 9.055 0.447 -6.398 1 92.81 65 GLY B C 1
ATOM 3267 O O . GLY B 1 65 ? 10.156 0.182 -5.91 1 92.81 65 GLY B O 1
ATOM 3268 N N . LEU B 1 66 ? 8.727 0.092 -7.629 1 92.19 66 LEU B N 1
ATOM 3269 C CA . LEU B 1 66 ? 9.664 -0.583 -8.516 1 92.19 66 LEU B CA 1
ATOM 3270 C C . LEU B 1 66 ? 10.617 0.415 -9.156 1 92.19 66 LEU B C 1
ATOM 3272 O O . LEU B 1 66 ? 11.82 0.155 -9.25 1 92.19 66 LEU B O 1
ATOM 3276 N N . SER B 1 67 ? 10.094 1.59 -9.547 1 92.25 67 SER B N 1
ATOM 3277 C CA . SER B 1 67 ? 10.914 2.621 -10.18 1 92.25 67 SER B CA 1
ATOM 3278 C C . SER B 1 67 ? 12.008 3.111 -9.234 1 92.25 67 SER B C 1
ATOM 3280 O O . SER B 1 67 ? 13.156 3.293 -9.648 1 92.25 67 SER B O 1
ATOM 3282 N N . PHE B 1 68 ? 11.594 3.35 -8.055 1 94.56 68 PHE B N 1
ATOM 3283 C CA . PHE B 1 68 ? 12.531 3.846 -7.059 1 94.56 68 PHE B CA 1
ATOM 3284 C C . PHE B 1 68 ? 13.57 2.785 -6.723 1 94.56 68 PHE B C 1
ATOM 3286 O O . PHE B 1 68 ? 14.75 3.098 -6.555 1 94.56 68 PHE B O 1
ATOM 3293 N N . THR B 1 69 ? 13.156 1.522 -6.562 1 94.31 69 THR B N 1
ATOM 3294 C CA . THR B 1 69 ? 14.047 0.391 -6.34 1 94.31 69 THR B CA 1
ATOM 3295 C C . THR B 1 69 ? 15.133 0.335 -7.414 1 94.31 69 THR B C 1
ATOM 3297 O O . THR B 1 69 ? 16.312 0.218 -7.102 1 94.31 69 THR B O 1
ATOM 3300 N N . GLU B 1 70 ? 14.711 0.44 -8.617 1 92.5 70 GLU B N 1
ATOM 3301 C CA . GLU B 1 70 ? 15.633 0.406 -9.75 1 92.5 70 GLU B CA 1
ATOM 3302 C C . GLU B 1 70 ? 16.562 1.61 -9.734 1 92.5 70 GLU B C 1
ATOM 3304 O O . GLU B 1 70 ? 17.781 1.463 -9.906 1 92.5 70 GLU B O 1
ATOM 3309 N N . TYR B 1 71 ? 15.969 2.785 -9.508 1 93.19 71 TYR B N 1
ATOM 3310 C CA . TYR B 1 71 ? 16.734 4.027 -9.523 1 93.19 71 TYR B CA 1
ATOM 3311 C C . TYR B 1 71 ? 17.828 4.008 -8.469 1 93.19 71 TYR B C 1
ATOM 3313 O O . TYR B 1 71 ? 18.953 4.438 -8.727 1 93.19 71 TYR B O 1
ATOM 3321 N N . LEU B 1 72 ? 17.5 3.514 -7.281 1 94.44 72 LEU B N 1
ATOM 3322 C CA . LEU B 1 72 ? 18.453 3.504 -6.18 1 94.44 72 LEU B CA 1
ATOM 3323 C C . LEU B 1 72 ? 19.359 2.285 -6.258 1 94.44 72 LEU B C 1
ATOM 3325 O O . LEU B 1 72 ? 20.391 2.227 -5.578 1 94.44 72 LEU B O 1
ATOM 3329 N N . GLY B 1 73 ? 19.016 1.31 -7.039 1 93.12 73 GLY B N 1
ATOM 3330 C CA . GLY B 1 73 ? 19.781 0.081 -7.125 1 93.12 73 GLY B CA 1
ATOM 3331 C C . GLY B 1 73 ? 19.703 -0.767 -5.871 1 93.12 73 GLY B C 1
ATOM 3332 O O . GLY B 1 73 ? 20.719 -1.316 -5.422 1 93.12 73 GLY B O 1
ATOM 3333 N N . ILE B 1 74 ? 18.516 -0.78 -5.297 1 95.19 74 ILE B N 1
ATOM 3334 C CA . ILE B 1 74 ? 18.359 -1.527 -4.051 1 95.19 74 ILE B CA 1
ATOM 3335 C C . ILE B 1 74 ? 17.406 -2.703 -4.266 1 95.19 74 ILE B C 1
ATOM 3337 O O . ILE B 1 74 ? 16.797 -2.83 -5.328 1 95.19 74 ILE B O 1
ATOM 3341 N N . SER B 1 75 ? 17.328 -3.609 -3.334 1 94.75 75 SER B N 1
ATOM 3342 C CA . SER B 1 75 ? 16.453 -4.781 -3.346 1 94.75 75 SER B CA 1
ATOM 3343 C C . SER B 1 75 ? 15.617 -4.859 -2.074 1 94.75 75 SER B C 1
ATOM 3345 O O . SER B 1 75 ? 15.852 -5.723 -1.224 1 94.75 75 SER B O 1
ATOM 3347 N N . PRO B 1 76 ? 14.594 -4.035 -2.012 1 96.69 76 PRO B N 1
ATOM 3348 C CA . PRO B 1 76 ? 13.797 -4.031 -0.785 1 96.69 76 PRO B CA 1
ATOM 3349 C C . PRO B 1 76 ? 13.086 -5.363 -0.54 1 96.69 76 PRO B C 1
ATOM 3351 O O . PRO B 1 76 ? 12.648 -6.016 -1.489 1 96.69 76 PRO B O 1
ATOM 3354 N N . ARG B 1 77 ? 12.977 -5.738 0.737 1 96.25 77 ARG B N 1
ATOM 3355 C CA . ARG B 1 77 ? 12.234 -6.914 1.174 1 96.25 77 ARG B CA 1
ATOM 3356 C C . ARG B 1 77 ? 10.734 -6.664 1.108 1 96.25 77 ARG B C 1
ATOM 3358 O O . ARG B 1 77 ? 9.945 -7.609 1.021 1 96.25 77 ARG B O 1
ATOM 3365 N N . LEU B 1 78 ? 10.43 -5.375 1.18 1 95 78 LEU B N 1
ATOM 3366 C CA . LEU B 1 78 ? 9.039 -4.949 1.138 1 95 78 LEU B CA 1
ATOM 3367 C C . LEU B 1 78 ? 8.906 -3.586 0.463 1 95 78 LEU B C 1
ATOM 3369 O O . LEU B 1 78 ? 9.719 -2.688 0.706 1 95 78 LEU B O 1
ATOM 3373 N N . THR B 1 79 ? 7.91 -3.438 -0.406 1 95.5 79 THR B N 1
ATOM 3374 C CA . THR B 1 79 ? 7.574 -2.143 -0.984 1 95.5 79 THR B CA 1
ATOM 3375 C C . THR B 1 79 ? 6.102 -1.814 -0.755 1 95.5 79 THR B C 1
ATOM 3377 O O . THR B 1 79 ? 5.266 -2.717 -0.672 1 95.5 79 THR B O 1
ATOM 3380 N N . ASP B 1 80 ? 5.801 -0.595 -0.571 1 95 80 ASP B N 1
ATOM 3381 C CA . ASP B 1 80 ? 4.426 -0.12 -0.454 1 95 80 ASP B CA 1
ATOM 3382 C C . ASP B 1 80 ? 4.25 1.229 -1.146 1 95 80 ASP B C 1
ATOM 3384 O O . ASP B 1 80 ? 5.02 2.162 -0.905 1 95 80 ASP B O 1
ATOM 3388 N N . ASN B 1 81 ? 3.285 1.243 -1.997 1 93.38 81 ASN B N 1
ATOM 3389 C CA . ASN B 1 81 ? 2.945 2.467 -2.713 1 93.38 81 ASN B CA 1
ATOM 3390 C C . ASN B 1 81 ? 1.464 2.805 -2.572 1 93.38 81 ASN B C 1
ATOM 3392 O O . ASN B 1 81 ? 0.828 3.242 -3.533 1 93.38 81 ASN B O 1
ATOM 3396 N N . ASN B 1 82 ? 0.926 2.525 -1.41 1 91.19 82 ASN B N 1
ATOM 3397 C CA . ASN B 1 82 ? -0.469 2.861 -1.143 1 91.19 82 ASN B CA 1
ATOM 3398 C C . ASN B 1 82 ? -0.773 4.312 -1.498 1 91.19 82 ASN B C 1
ATOM 3400 O O . ASN B 1 82 ? 0.051 5.199 -1.269 1 91.19 82 ASN B O 1
ATOM 3404 N N . ARG B 1 83 ? -2.049 4.48 -2.037 1 90.5 83 ARG B N 1
ATOM 3405 C CA . ARG B 1 83 ? -2.451 5.812 -2.477 1 90.5 83 ARG B CA 1
ATOM 3406 C C . ARG B 1 83 ? -3.828 6.176 -1.931 1 90.5 83 ARG B C 1
ATOM 3408 O O . ARG B 1 83 ? -4.844 5.66 -2.4 1 90.5 83 ARG B O 1
ATOM 3415 N N . THR B 1 84 ? -3.822 7.078 -1.036 1 90.56 84 THR B N 1
ATOM 3416 C CA . THR B 1 84 ? -5.051 7.656 -0.501 1 90.56 84 THR B CA 1
ATOM 3417 C C . THR B 1 84 ? -5.008 9.18 -0.582 1 90.56 84 THR B C 1
ATOM 3419 O O . THR B 1 84 ? -5.703 9.867 0.172 1 90.56 84 THR B O 1
ATOM 3422 N N . GLY B 1 85 ? -4.133 9.695 -1.462 1 89.69 85 GLY B N 1
ATOM 3423 C CA . GLY B 1 85 ? -3.873 11.125 -1.497 1 89.69 85 GLY B CA 1
ATOM 3424 C C . GLY B 1 85 ? -2.834 11.562 -0.483 1 89.69 85 GLY B C 1
ATOM 3425 O O . GLY B 1 85 ? -1.836 10.875 -0.268 1 89.69 85 GLY B O 1
ATOM 3426 N N . GLY B 1 86 ? -3.035 12.719 0.068 1 92.38 86 GLY B N 1
ATOM 3427 C CA . GLY B 1 86 ? -2.045 13.281 0.971 1 92.38 86 GLY B CA 1
ATOM 3428 C C . GLY B 1 86 ? -1.894 12.492 2.258 1 92.38 86 GLY B C 1
ATOM 3429 O O . GLY B 1 86 ? -0.899 12.648 2.971 1 92.38 86 GLY B O 1
ATOM 3430 N N . SER B 1 87 ? -2.834 11.672 2.596 1 95.19 87 SER B N 1
ATOM 3431 C CA . SER B 1 87 ? -2.766 10.906 3.836 1 95.19 87 SER B CA 1
ATOM 3432 C C . SER B 1 87 ? -1.932 9.648 3.66 1 95.19 87 SER B C 1
ATOM 3434 O O . SER B 1 87 ? -1.676 8.922 4.625 1 95.19 87 SER B O 1
ATOM 3436 N N . SER B 1 88 ? -1.508 9.352 2.484 1 95.56 88 SER B N 1
ATOM 3437 C CA . SER B 1 88 ? -0.818 8.117 2.141 1 95.56 88 SER B CA 1
ATOM 3438 C C . SER B 1 88 ? 0.404 7.898 3.027 1 95.56 88 SER B C 1
ATOM 3440 O O . SER B 1 88 ? 0.648 6.785 3.496 1 95.56 88 SER B O 1
ATOM 3442 N N . PHE B 1 89 ? 1.119 8.898 3.309 1 97.88 89 PHE B N 1
ATOM 3443 C CA . PHE B 1 89 ? 2.436 8.766 3.922 1 97.88 89 PHE B CA 1
ATOM 3444 C C . PHE B 1 89 ? 2.311 8.43 5.402 1 97.88 89 PHE B C 1
ATOM 3446 O O . PHE B 1 89 ? 3.154 7.727 5.961 1 97.88 89 PHE B O 1
ATOM 3453 N N . LEU B 1 90 ? 1.273 8.945 5.992 1 98.56 90 LEU B N 1
ATOM 3454 C CA . LEU B 1 90 ? 1.012 8.555 7.371 1 98.56 90 LEU B CA 1
ATOM 3455 C C . LEU B 1 90 ? 0.623 7.086 7.457 1 98.56 90 LEU B C 1
ATOM 3457 O O . LEU B 1 90 ? 1.045 6.379 8.375 1 98.56 90 LEU B O 1
ATOM 3461 N N . THR B 1 91 ? -0.171 6.637 6.496 1 97.44 91 THR B N 1
ATOM 3462 C CA . THR B 1 91 ? -0.504 5.219 6.453 1 97.44 91 THR B CA 1
ATOM 3463 C C . THR B 1 91 ? 0.736 4.383 6.156 1 97.44 91 THR B C 1
ATOM 3465 O O . THR B 1 91 ? 0.875 3.266 6.664 1 97.44 91 THR B O 1
ATOM 3468 N N . HIS B 1 92 ? 1.644 4.91 5.297 1 98.25 92 HIS B N 1
ATOM 3469 C CA . HIS B 1 92 ? 2.92 4.246 5.059 1 98.25 92 HIS B CA 1
ATOM 3470 C C . HIS B 1 92 ? 3.697 4.059 6.355 1 98.25 92 HIS B C 1
ATOM 3472 O O . HIS B 1 92 ? 4.305 3.008 6.574 1 98.25 92 HIS B O 1
ATOM 3478 N N . ALA B 1 93 ? 3.686 5.062 7.184 1 98.69 93 ALA B N 1
ATOM 3479 C CA . ALA B 1 93 ? 4.398 4.984 8.453 1 98.69 93 ALA B CA 1
ATOM 3480 C C . ALA B 1 93 ? 3.795 3.908 9.352 1 98.69 93 ALA B C 1
ATOM 3482 O O . ALA B 1 93 ? 4.52 3.213 10.07 1 98.69 93 ALA B O 1
ATOM 3483 N N . ILE B 1 94 ? 2.467 3.814 9.352 1 98.25 9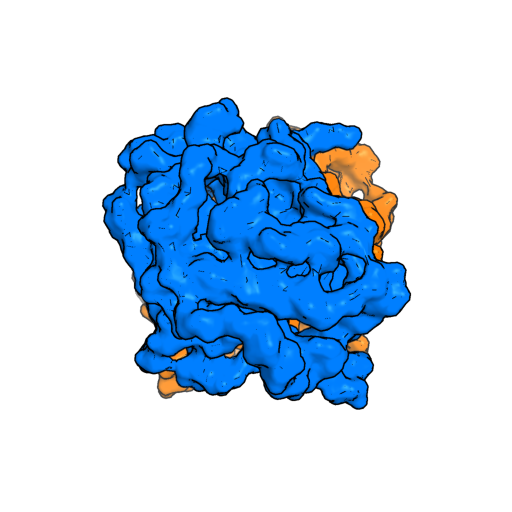4 ILE B N 1
ATOM 3484 C CA . ILE B 1 94 ? 1.789 2.777 10.125 1 98.25 94 ILE B CA 1
ATOM 3485 C C . ILE B 1 94 ? 2.234 1.399 9.641 1 98.25 94 ILE B C 1
ATOM 3487 O O . ILE B 1 94 ? 2.639 0.555 10.445 1 98.25 94 ILE B O 1
ATOM 3491 N N . HIS B 1 95 ? 2.217 1.197 8.328 1 97.62 95 HIS B N 1
ATOM 3492 C CA . HIS B 1 95 ? 2.641 -0.077 7.762 1 97.62 95 HIS B CA 1
ATOM 3493 C C . HIS B 1 95 ? 4.113 -0.344 8.047 1 97.62 95 HIS B C 1
ATOM 3495 O O . HIS B 1 95 ? 4.5 -1.478 8.344 1 97.62 95 HIS B O 1
ATOM 3501 N N . ALA B 1 96 ? 4.914 0.683 7.91 1 98.38 96 ALA B N 1
ATOM 3502 C CA . ALA B 1 96 ? 6.344 0.545 8.188 1 98.38 96 ALA B CA 1
ATOM 3503 C C . ALA B 1 96 ? 6.582 0.115 9.633 1 98.38 96 ALA B C 1
ATOM 3505 O O . ALA B 1 96 ? 7.434 -0.733 9.906 1 98.38 96 ALA B O 1
ATOM 3506 N N . ALA B 1 97 ? 5.824 0.698 10.531 1 98.25 97 ALA B N 1
ATOM 3507 C CA . ALA B 1 97 ? 5.977 0.355 11.945 1 98.25 97 ALA B CA 1
ATOM 3508 C C . ALA B 1 97 ? 5.664 -1.118 12.188 1 98.25 97 ALA B C 1
ATOM 3510 O O . ALA B 1 97 ? 6.375 -1.796 12.938 1 98.25 97 ALA B O 1
ATOM 3511 N N . LEU B 1 98 ? 4.617 -1.586 11.586 1 97.06 98 LEU B N 1
ATOM 3512 C CA . LEU B 1 98 ? 4.234 -2.986 11.734 1 97.06 98 LEU B CA 1
ATOM 3513 C C . LEU B 1 98 ? 5.293 -3.904 11.133 1 97.06 98 LEU B C 1
ATOM 3515 O O . LEU B 1 98 ? 5.66 -4.914 11.734 1 97.06 98 LEU B O 1
ATOM 3519 N N . ALA B 1 99 ? 5.766 -3.582 9.961 1 97.06 99 ALA B N 1
ATOM 3520 C CA . ALA B 1 99 ? 6.766 -4.395 9.273 1 97.06 99 ALA B CA 1
ATOM 3521 C C . ALA B 1 99 ? 8.07 -4.434 10.055 1 97.06 99 ALA B C 1
ATOM 3523 O O . ALA B 1 99 ? 8.703 -5.488 10.18 1 97.06 99 ALA B O 1
ATOM 3524 N N . LEU B 1 100 ? 8.469 -3.264 10.531 1 97.31 100 LEU B N 1
ATOM 3525 C CA . LEU B 1 100 ? 9.688 -3.172 11.336 1 97.31 100 LEU B CA 1
ATOM 3526 C C . LEU B 1 100 ? 9.562 -4.016 12.602 1 97.31 100 LEU B C 1
ATOM 3528 O O . LEU B 1 100 ? 10.477 -4.766 12.945 1 97.31 100 LEU B O 1
ATOM 3532 N N . GLU B 1 101 ? 8.445 -3.867 13.25 1 95.5 101 GLU B N 1
ATOM 3533 C CA . GLU B 1 101 ? 8.234 -4.621 14.484 1 95.5 101 GLU B CA 1
ATOM 3534 C C . GLU B 1 101 ? 8.25 -6.125 14.227 1 95.5 101 GLU B C 1
ATOM 3536 O O . GLU B 1 101 ? 8.75 -6.895 15.047 1 95.5 101 GLU B O 1
ATOM 3541 N N . ALA B 1 102 ? 7.715 -6.543 13.07 1 94.31 102 ALA B N 1
ATOM 3542 C CA . ALA B 1 102 ? 7.641 -7.957 12.711 1 94.31 102 ALA B CA 1
ATOM 3543 C C . ALA B 1 102 ? 8.969 -8.453 12.164 1 94.31 102 ALA B C 1
ATOM 3545 O O . ALA B 1 102 ? 9.148 -9.656 11.938 1 94.31 102 ALA B O 1
ATOM 3546 N N . GLY B 1 103 ? 9.93 -7.559 11.969 1 94.12 103 GLY B N 1
ATOM 3547 C CA . GLY B 1 103 ? 11.234 -7.938 11.445 1 94.12 103 GLY B CA 1
ATOM 3548 C C . GLY B 1 103 ? 11.227 -8.195 9.953 1 94.12 103 GLY B C 1
ATOM 3549 O O . GLY B 1 103 ? 12.133 -8.844 9.422 1 94.12 103 GLY B O 1
ATOM 3550 N N . LEU B 1 104 ? 10.219 -7.754 9.25 1 95.62 104 LEU B N 1
ATOM 3551 C CA . LEU B 1 104 ? 10.125 -7.945 7.809 1 95.62 104 LEU B CA 1
ATOM 3552 C C . LEU B 1 104 ? 11.039 -6.977 7.066 1 95.62 104 LEU B C 1
ATOM 3554 O O . LEU B 1 104 ? 11.312 -7.16 5.879 1 95.62 104 LEU B O 1
ATOM 3558 N N . CYS B 1 105 ? 11.492 -5.953 7.715 1 96.25 105 CYS B N 1
ATOM 3559 C CA . CYS B 1 105 ? 12.555 -5.055 7.266 1 96.25 105 CYS B CA 1
ATOM 3560 C C . CYS B 1 105 ? 13.289 -4.449 8.453 1 96.25 105 CYS B C 1
ATOM 3562 O O . CYS B 1 105 ? 12.844 -4.578 9.602 1 96.25 105 CYS B O 1
ATOM 3564 N N . ASP B 1 106 ? 14.43 -3.799 8.164 1 97.19 106 ASP B N 1
ATOM 3565 C CA . ASP B 1 106 ? 15.258 -3.234 9.227 1 97.19 106 ASP B CA 1
ATOM 3566 C C . ASP B 1 106 ? 15.352 -1.715 9.102 1 97.19 106 ASP B C 1
ATOM 3568 O O . ASP B 1 106 ? 15.5 -1.012 10.102 1 97.19 106 ASP B O 1
ATOM 3572 N N . VAL B 1 107 ? 15.383 -1.229 7.934 1 98.56 107 VAL B N 1
ATOM 3573 C CA . VAL B 1 107 ? 15.422 0.198 7.633 1 98.56 107 VAL B CA 1
ATOM 3574 C C . VAL B 1 107 ? 14.312 0.543 6.645 1 98.56 107 VAL B C 1
ATOM 3576 O O . VAL B 1 107 ? 14.359 0.139 5.48 1 98.56 107 VAL B O 1
ATOM 3579 N N . ALA B 1 108 ? 13.32 1.269 7.117 1 98.75 108 ALA B N 1
ATOM 3580 C CA . ALA B 1 108 ? 12.211 1.695 6.273 1 98.75 108 ALA B CA 1
ATOM 3581 C C . ALA B 1 108 ? 12.406 3.127 5.785 1 98.75 108 ALA B C 1
ATOM 3583 O O . ALA B 1 108 ? 12.672 4.031 6.586 1 98.75 108 ALA B O 1
ATOM 3584 N N . LEU B 1 109 ? 12.328 3.316 4.508 1 98.88 109 LEU B N 1
ATOM 3585 C CA . LEU B 1 109 ? 12.383 4.633 3.883 1 98.88 109 LEU B CA 1
ATOM 3586 C C . LEU B 1 109 ? 11.016 5.023 3.336 1 98.88 109 LEU B C 1
ATOM 3588 O O . LEU B 1 109 ? 10.414 4.277 2.561 1 98.88 109 LEU B O 1
ATOM 3592 N N . ILE B 1 110 ? 10.438 6.105 3.809 1 98.81 110 ILE B N 1
ATOM 3593 C CA . ILE B 1 110 ? 9.219 6.695 3.268 1 98.81 110 ILE B CA 1
ATOM 3594 C C . ILE B 1 110 ? 9.562 7.953 2.479 1 98.81 110 ILE B C 1
ATOM 3596 O O . ILE B 1 110 ? 10.172 8.883 3.012 1 98.81 110 ILE B O 1
ATOM 3600 N N . ALA B 1 111 ? 9.125 8.023 1.188 1 98.56 111 ALA B N 1
ATOM 3601 C CA . ALA B 1 111 ? 9.617 9.109 0.347 1 98.56 111 ALA B CA 1
ATOM 3602 C C . ALA B 1 111 ? 8.516 9.625 -0.577 1 98.56 111 ALA B C 1
ATOM 3604 O O . ALA B 1 111 ? 7.594 8.883 -0.93 1 98.56 111 ALA B O 1
ATOM 3605 N N . TYR B 1 112 ? 8.656 10.859 -0.893 1 98.12 112 TYR B N 1
ATOM 3606 C CA . TYR B 1 112 ? 7.77 11.555 -1.818 1 98.12 112 TYR B CA 1
ATOM 3607 C C . TYR B 1 112 ? 8.516 12.648 -2.572 1 98.12 112 TYR B C 1
ATOM 3609 O O . TYR B 1 112 ? 9.445 13.258 -2.035 1 98.12 112 TYR B O 1
ATOM 3617 N N . GLY B 1 113 ? 8.125 12.867 -3.826 1 97.25 113 GLY B N 1
ATOM 3618 C CA . GLY B 1 113 ? 8.617 13.961 -4.648 1 97.25 113 GLY B CA 1
ATOM 3619 C C . GLY B 1 113 ? 7.648 14.375 -5.738 1 97.25 113 GLY B C 1
ATOM 3620 O O . GLY B 1 113 ? 6.961 13.523 -6.316 1 97.25 113 GLY B O 1
ATOM 3621 N N . SER B 1 114 ? 7.648 15.672 -5.969 1 96.31 114 SER B N 1
ATOM 3622 C CA . SER B 1 114 ? 6.762 16.188 -7.004 1 96.31 114 SER B CA 1
ATOM 3623 C C . SER B 1 114 ? 7.32 17.469 -7.617 1 96.31 114 SER B C 1
ATOM 3625 O O . SER B 1 114 ? 7.883 18.312 -6.914 1 96.31 114 SER B O 1
ATOM 3627 N N . ASN B 1 115 ? 7.23 17.547 -8.898 1 94.38 115 ASN B N 1
ATOM 3628 C CA . ASN B 1 115 ? 7.594 18.766 -9.633 1 94.38 115 ASN B CA 1
ATOM 3629 C C . ASN B 1 115 ? 6.363 19.453 -10.203 1 94.38 115 ASN B C 1
ATOM 3631 O O . ASN B 1 115 ? 6.379 19.906 -11.352 1 94.38 115 ASN B O 1
ATOM 3635 N N . GLN B 1 116 ? 5.391 19.484 -9.453 1 88.75 116 GLN B N 1
ATOM 3636 C CA . GLN B 1 116 ? 4.09 19.953 -9.914 1 88.75 116 GLN B CA 1
ATOM 3637 C C . GLN B 1 116 ? 4.18 21.359 -10.477 1 88.75 116 GLN B C 1
ATOM 3639 O O . GLN B 1 116 ? 3.539 21.688 -11.484 1 88.75 116 GLN B O 1
ATOM 3644 N N . ARG B 1 117 ? 4.879 22.219 -9.812 1 89.38 117 ARG B N 1
ATOM 3645 C CA . ARG B 1 117 ? 4.984 23.609 -10.266 1 89.38 117 ARG B CA 1
ATOM 3646 C C . ARG B 1 117 ? 5.801 23.703 -11.547 1 89.38 117 ARG B C 1
ATOM 3648 O O . ARG B 1 117 ? 5.336 24.266 -12.539 1 89.38 117 ARG B O 1
ATOM 3655 N N . SER B 1 118 ? 6.957 23.109 -11.594 1 87.69 118 SER B N 1
ATOM 3656 C CA . SER B 1 118 ? 7.875 23.25 -12.711 1 87.69 118 SER B CA 1
ATOM 3657 C C . SER B 1 118 ? 7.527 22.297 -13.844 1 87.69 118 SER B C 1
ATOM 3659 O O . SER B 1 118 ? 7.887 22.547 -15 1 87.69 118 SER B O 1
ATOM 3661 N N . GLY B 1 119 ? 7.117 21.219 -13.531 1 75.44 119 GLY B N 1
ATOM 3662 C CA . GLY B 1 119 ? 6.809 20.203 -14.531 1 75.44 119 GLY B CA 1
ATOM 3663 C C . GLY B 1 119 ? 5.48 20.438 -15.227 1 75.44 119 GLY B C 1
ATOM 3664 O O . GLY B 1 119 ? 5.438 20.672 -16.438 1 75.44 119 GLY B O 1
ATOM 3665 N N . ALA B 1 120 ? 4.398 20.25 -14.461 1 62.06 120 ALA B N 1
ATOM 3666 C CA . ALA B 1 120 ? 3.061 20.25 -15.047 1 62.06 120 ALA B CA 1
ATOM 3667 C C . ALA B 1 120 ? 2.49 21.672 -15.086 1 62.06 120 ALA B C 1
ATOM 3669 O O . ALA B 1 120 ? 1.563 21.953 -15.852 1 62.06 120 ALA B O 1
ATOM 3670 N N . GLY B 1 121 ? 3.154 22.75 -14.602 1 54.28 121 GLY B N 1
ATOM 3671 C CA . GLY B 1 121 ? 2.736 24.141 -14.469 1 54.28 121 GLY B CA 1
ATOM 3672 C C . GLY B 1 121 ? 1.472 24.312 -13.648 1 54.28 121 GLY B C 1
ATOM 3673 O O . GLY B 1 121 ? 1.085 25.422 -13.312 1 54.28 121 GLY B O 1
ATOM 3674 N N . LYS B 1 122 ? 0.618 23.172 -13.664 1 51.31 122 LYS B N 1
ATOM 3675 C CA . LYS B 1 122 ? -0.633 23.219 -12.914 1 51.31 122 LYS B CA 1
ATOM 3676 C C . LYS B 1 122 ? -0.791 21.984 -12.023 1 51.31 122 LYS B C 1
ATOM 3678 O O . LYS B 1 122 ? -0.032 21.031 -12.141 1 51.31 122 LYS B O 1
ATOM 3683 N N . LEU B 1 123 ? -1.773 22.047 -10.961 1 45.22 123 LEU B N 1
ATOM 3684 C CA . LEU B 1 123 ? -2.096 20.922 -10.086 1 45.22 123 LEU B CA 1
ATOM 3685 C C . LEU B 1 123 ? -2.49 19.688 -10.898 1 45.22 123 LEU B C 1
ATOM 3687 O O . LEU B 1 123 ? -3.354 19.766 -11.781 1 45.22 123 LEU B O 1
ATOM 3691 N N . VAL B 1 124 ? -1.711 18.594 -11.086 1 39.25 124 VAL B N 1
ATOM 3692 C CA . VAL B 1 124 ? -2.045 17.359 -11.781 1 39.25 124 VAL B CA 1
ATOM 3693 C C . VAL B 1 124 ? -2.793 16.422 -10.836 1 39.25 124 VAL B C 1
ATOM 3695 O O . VAL B 1 124 ? -2.34 16.156 -9.719 1 39.25 124 VAL B O 1
ATOM 3698 N N . SER B 1 125 ? -4.164 16.297 -10.977 1 41.12 125 SER B N 1
ATOM 3699 C CA . SER B 1 125 ? -4.965 15.398 -10.156 1 41.12 125 SER B CA 1
ATOM 3700 C C . SER B 1 125 ? -4.965 13.984 -10.719 1 41.12 125 SER B C 1
ATOM 3702 O O . SER B 1 125 ? -5.113 13.797 -11.93 1 41.12 125 SER B O 1
ATOM 3704 N N . SER B 1 126 ? -4.461 13.023 -10 1 41.84 126 SER B N 1
ATOM 3705 C CA . SER B 1 126 ? -4.461 11.625 -10.398 1 41.84 126 SER B CA 1
ATOM 3706 C C . SER B 1 126 ? -5.867 11.039 -10.367 1 41.84 126 SER B C 1
ATOM 3708 O O . SER B 1 126 ? -6.078 9.891 -10.766 1 41.84 126 SER B O 1
ATOM 3710 N N . MET B 1 127 ? -6.906 11.695 -9.805 1 41.78 127 MET B N 1
ATOM 3711 C CA . MET B 1 127 ? -8.25 11.141 -9.688 1 41.78 127 MET B CA 1
ATOM 3712 C C . MET B 1 127 ? -8.992 11.219 -11.016 1 41.78 127 MET B C 1
ATOM 3714 O O . MET B 1 127 ? -9.023 12.273 -11.656 1 41.78 127 MET B O 1
ATOM 3718 N N . ARG B 1 128 ? -9.297 9.93 -11.523 1 40.91 128 ARG B N 1
ATOM 3719 C CA . ARG B 1 128 ? -10.195 9.977 -12.672 1 40.91 128 ARG B CA 1
ATOM 3720 C C . ARG B 1 128 ? -11.453 10.773 -12.352 1 40.91 128 ARG B C 1
ATOM 3722 O O . ARG B 1 128 ? -12.023 10.641 -11.266 1 40.91 128 ARG B O 1
ATOM 3729 N N . PRO B 1 129 ? -11.875 11.766 -13.234 1 35.56 129 PRO B N 1
ATOM 3730 C CA . PRO B 1 129 ? -13.133 12.477 -13 1 35.56 129 PRO B CA 1
ATOM 3731 C C . PRO B 1 129 ? -14.328 11.539 -12.859 1 35.56 129 PRO B C 1
ATOM 3733 O O . PRO B 1 129 ? -14.375 10.5 -13.516 1 35.56 129 PRO B O 1
ATOM 3736 N N . SER B 1 130 ? -15 11.484 -11.688 1 39.28 130 SER B N 1
ATOM 3737 C CA . SER B 1 130 ? -16.25 10.75 -11.523 1 39.28 130 SER B CA 1
ATOM 3738 C C . SER B 1 130 ? -17.203 11 -12.695 1 39.28 130 SER B C 1
ATOM 3740 O O . SER B 1 130 ? -17.359 12.141 -13.141 1 39.28 130 SER B O 1
ATOM 3742 N N . PRO B 1 131 ? -17.594 10.062 -13.438 1 34.25 131 PRO B N 1
ATOM 3743 C CA . PRO B 1 131 ? -18.594 10.344 -14.477 1 34.25 131 PRO B CA 1
ATOM 3744 C C . PRO B 1 131 ? -19.766 11.18 -13.969 1 34.25 131 PRO B C 1
ATOM 3746 O O . PRO B 1 131 ? -20.391 11.906 -14.742 1 34.25 131 PRO B O 1
ATOM 3749 N N . TYR B 1 132 ? -20.172 11.039 -12.781 1 35.97 132 TYR B N 1
ATOM 3750 C CA . TYR B 1 132 ? -21.375 11.703 -12.297 1 35.97 132 TYR B CA 1
ATOM 3751 C C . TYR B 1 132 ? -21.109 13.156 -11.945 1 35.97 132 TYR B C 1
ATOM 3753 O O . TYR B 1 132 ? -22.016 13.984 -11.945 1 35.97 132 TYR B O 1
ATOM 3761 N N . GLU B 1 133 ? -19.969 13.477 -11.492 1 41 133 GLU B N 1
ATOM 3762 C CA . GLU B 1 133 ? -19.703 14.859 -11.109 1 41 133 GLU B CA 1
ATOM 3763 C C . GLU B 1 133 ? -19.219 15.68 -12.305 1 41 133 GLU B C 1
ATOM 3765 O O . GLU B 1 133 ? -19.156 16.906 -12.234 1 41 133 GLU B O 1
ATOM 3770 N N . GLY B 1 134 ? -18.859 15 -13.289 1 37.66 134 GLY B N 1
ATOM 3771 C CA . GLY B 1 134 ? -18.359 15.617 -14.508 1 37.66 134 GLY B CA 1
ATOM 3772 C C . GLY B 1 134 ? -19.312 16.656 -15.078 1 37.66 134 GLY B C 1
ATOM 3773 O O . GLY B 1 134 ? -18.859 17.703 -15.547 1 37.66 134 GLY B O 1
ATOM 3774 N N . ALA B 1 135 ? -20.484 16.359 -14.945 1 36.69 135 ALA B N 1
ATOM 3775 C CA . ALA B 1 135 ? -21.469 17.25 -15.578 1 36.69 135 ALA B CA 1
ATOM 3776 C C . ALA B 1 135 ? -21.5 18.609 -14.898 1 36.69 135 ALA B C 1
ATOM 3778 O O . ALA B 1 135 ? -21.891 19.609 -15.508 1 36.69 135 ALA B O 1
ATOM 3779 N N . TYR B 1 136 ? -21.219 18.719 -13.68 1 37.03 136 TYR B N 1
ATOM 3780 C CA . TYR B 1 136 ? -21.391 19.969 -12.953 1 37.03 136 TYR B CA 1
ATOM 3781 C C . TYR B 1 136 ? -20.125 20.812 -12.992 1 37.03 136 TYR B C 1
ATOM 3783 O O . TYR B 1 136 ? -20.094 21.922 -12.445 1 37.03 136 TYR B O 1
ATOM 3791 N N . LYS B 1 137 ? -19.219 20.531 -13.844 1 43.53 137 LYS B N 1
ATOM 3792 C CA . LYS B 1 137 ? -18.016 21.312 -14.141 1 43.53 137 LYS B CA 1
ATOM 3793 C C . LYS B 1 137 ? -17.406 21.875 -12.867 1 43.53 137 LYS B C 1
ATOM 3795 O O . LYS B 1 137 ? -16.984 23.047 -12.836 1 43.53 137 LYS B O 1
ATOM 3800 N N . LEU B 1 138 ? -17.562 21.297 -11.641 1 41.16 138 LEU B N 1
ATOM 3801 C CA . LEU B 1 138 ? -16.922 21.766 -10.414 1 41.16 138 LEU B CA 1
ATOM 3802 C C . LEU B 1 138 ? -15.406 21.828 -10.562 1 41.16 138 LEU B C 1
ATOM 3804 O O . LEU B 1 138 ? -14.797 20.859 -11.016 1 41.16 138 LEU B O 1
ATOM 3808 N N . ALA B 1 139 ? -14.914 22.984 -10.461 1 49.16 139 ALA B N 1
ATOM 3809 C CA . ALA B 1 139 ? -13.453 23.094 -10.461 1 49.16 139 ALA B CA 1
ATOM 3810 C C . ALA B 1 139 ? -12.844 22.266 -9.344 1 49.16 139 ALA B C 1
ATOM 3812 O O . ALA B 1 139 ? -13.117 22.484 -8.164 1 49.16 139 ALA B O 1
ATOM 3813 N N . ARG B 1 140 ? -12.445 21.125 -9.641 1 59.31 140 ARG B N 1
ATOM 3814 C CA . ARG B 1 140 ? -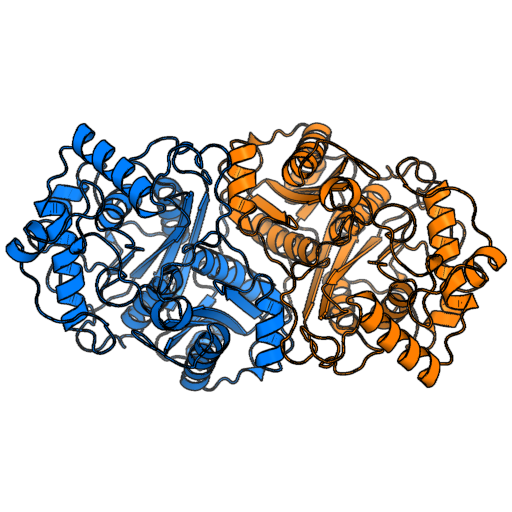11.828 20.25 -8.633 1 59.31 140 ARG B CA 1
ATOM 3815 C C . ARG B 1 140 ? -10.344 20.578 -8.469 1 59.31 140 ARG B C 1
ATOM 3817 O O . ARG B 1 140 ? -9.695 21.016 -9.422 1 59.31 140 ARG B O 1
ATOM 3824 N N . PRO B 1 141 ? -9.82 20.609 -7.176 1 69.38 141 PRO B N 1
ATOM 3825 C CA . PRO B 1 141 ? -10.461 20.188 -5.926 1 69.38 141 PRO B CA 1
ATOM 3826 C C . PRO B 1 141 ? -11.07 21.359 -5.16 1 69.38 141 PRO B C 1
ATOM 3828 O O . PRO B 1 141 ? -11.867 21.156 -4.238 1 69.38 141 PRO B O 1
ATOM 3831 N N . VAL B 1 142 ? -10.898 22.562 -5.504 1 76.62 142 VAL B N 1
ATOM 3832 C CA . VAL B 1 142 ? -11.242 23.766 -4.738 1 76.62 142 VAL B CA 1
ATOM 3833 C C . VAL B 1 142 ? -12.758 23.844 -4.547 1 76.62 142 VAL B C 1
ATOM 3835 O O . VAL B 1 142 ? -13.234 24.219 -3.475 1 76.62 142 VAL B O 1
ATOM 3838 N N . GLY B 1 143 ? -13.453 23.438 -5.461 1 78.5 143 GLY B N 1
ATOM 3839 C CA . GLY B 1 143 ? -14.906 23.453 -5.363 1 78.5 143 GLY B CA 1
ATOM 3840 C C . GLY B 1 143 ? -15.445 22.562 -4.262 1 78.5 143 GLY B C 1
ATOM 3841 O O . GLY B 1 143 ? -16.422 22.922 -3.584 1 78.5 143 GLY B O 1
ATOM 3842 N N . ALA B 1 144 ? -14.867 21.469 -4.121 1 84 144 ALA B N 1
ATOM 3843 C CA . ALA B 1 144 ? -15.289 20.516 -3.084 1 84 144 ALA B CA 1
ATOM 3844 C C . ALA B 1 144 ? -15.07 21.109 -1.691 1 84 144 ALA B C 1
ATOM 3846 O O . ALA B 1 144 ? -15.961 21.047 -0.839 1 84 144 ALA B O 1
ATOM 3847 N N . TYR B 1 145 ? -14.016 21.719 -1.502 1 89.31 145 TYR B N 1
ATOM 3848 C CA . TYR B 1 145 ? -13.695 22.297 -0.202 1 89.31 145 TYR B CA 1
ATOM 3849 C C . TYR B 1 145 ? -14.516 23.547 0.052 1 89.31 145 TYR B C 1
ATOM 3851 O O . TYR B 1 145 ? -14.867 23.844 1.196 1 89.31 145 TYR B O 1
ATOM 3859 N N . ALA B 1 146 ? -14.742 24.25 -1.02 1 90.25 146 ALA B N 1
ATOM 3860 C CA . ALA B 1 146 ? -15.602 25.422 -0.902 1 90.25 146 ALA B CA 1
ATOM 3861 C C . ALA B 1 146 ? -17 25.031 -0.437 1 90.25 146 ALA B C 1
ATOM 3863 O O . ALA B 1 146 ? -17.641 25.766 0.328 1 90.25 146 ALA B O 1
ATOM 3864 N N . LEU B 1 147 ? -17.453 23.938 -0.935 1 90.19 147 LEU B N 1
ATOM 3865 C CA . LEU B 1 147 ? -18.734 23.422 -0.487 1 90.19 147 LEU B CA 1
ATOM 3866 C C . LEU B 1 147 ? -18.719 23.156 1.015 1 90.19 147 LEU B C 1
ATOM 3868 O O . LEU B 1 147 ? -19.688 23.484 1.716 1 90.19 147 LEU B O 1
ATOM 3872 N N . ALA B 1 148 ? -17.703 22.562 1.463 1 93.12 148 ALA B N 1
ATOM 3873 C CA . ALA B 1 148 ? -17.562 22.297 2.891 1 93.12 148 ALA B CA 1
ATOM 3874 C C . ALA B 1 148 ? -17.516 23.594 3.693 1 93.12 148 ALA B C 1
ATOM 3876 O O . ALA B 1 148 ? -18.109 23.703 4.766 1 93.12 148 ALA B O 1
ATOM 3877 N N . ALA B 1 149 ? -16.844 24.531 3.182 1 93.75 149 ALA B N 1
ATOM 3878 C CA . ALA B 1 149 ? -16.719 25.812 3.857 1 93.75 149 ALA B CA 1
ATOM 3879 C C . ALA B 1 149 ? -18.078 26.516 3.934 1 93.75 149 ALA B C 1
ATOM 3881 O O . ALA B 1 149 ? -18.422 27.125 4.957 1 93.75 149 ALA B O 1
ATOM 3882 N N . SER B 1 150 ? -18.781 26.484 2.875 1 94.25 150 SER B N 1
ATOM 3883 C CA . SER B 1 150 ? -20.109 27.078 2.842 1 94.25 150 SER B CA 1
ATOM 3884 C C . SER B 1 150 ? -21.031 26.422 3.85 1 94.25 150 SER B C 1
ATOM 3886 O O . SER B 1 150 ? -21.781 27.109 4.547 1 94.25 150 SER B O 1
ATOM 3888 N N . ARG B 1 151 ? -20.953 25.125 3.85 1 95.25 151 ARG B N 1
ATOM 3889 C CA . ARG B 1 151 ? -21.781 24.406 4.812 1 95.25 151 ARG B CA 1
ATOM 3890 C C . ARG B 1 151 ? -21.375 24.75 6.242 1 95.25 151 ARG B C 1
ATOM 3892 O O . ARG B 1 151 ? -22.234 24.938 7.105 1 95.25 151 ARG B O 1
ATOM 3899 N N . TYR B 1 152 ? -20.125 24.812 6.461 1 96.5 152 TYR B N 1
ATOM 3900 C CA . TYR B 1 152 ? -19.609 25.156 7.781 1 96.5 152 TYR B CA 1
ATOM 3901 C C . TYR B 1 152 ? -20.047 26.562 8.188 1 96.5 152 TYR B C 1
ATOM 3903 O O . TYR B 1 152 ? -20.438 26.797 9.328 1 96.5 152 TYR B O 1
ATOM 3911 N N . ALA B 1 153 ? -19.953 27.484 7.344 1 96 153 ALA B N 1
ATOM 3912 C CA . ALA B 1 153 ? -20.375 28.859 7.605 1 96 153 ALA B CA 1
ATOM 3913 C C . ALA B 1 153 ? -21.859 28.922 7.949 1 96 153 ALA B C 1
ATOM 3915 O O . ALA B 1 153 ? -22.266 29.641 8.859 1 96 153 ALA B O 1
ATOM 3916 N N . ALA B 1 154 ? -22.609 28.234 7.199 1 96.44 154 ALA B N 1
ATOM 3917 C CA . ALA B 1 154 ? -24.062 28.219 7.41 1 96.44 154 ALA B CA 1
ATOM 3918 C C . ALA B 1 154 ? -24.406 27.625 8.773 1 96.44 154 ALA B C 1
ATOM 3920 O O . ALA B 1 154 ? -25.312 28.109 9.453 1 96.44 154 ALA B O 1
ATOM 3921 N N . GLN B 1 155 ? -23.672 26.641 9.117 1 97 155 GLN B N 1
ATOM 3922 C CA . GLN B 1 155 ? -24.031 25.859 10.297 1 97 155 GLN B CA 1
ATOM 3923 C C . GLN B 1 155 ? -23.438 26.469 11.562 1 97 155 GLN B C 1
ATOM 3925 O O . GLN B 1 155 ? -24.062 26.453 12.617 1 97 155 GLN B O 1
ATOM 3930 N N . TYR B 1 156 ? -22.203 27 11.43 1 97.12 156 TYR B N 1
ATOM 3931 C CA . TYR B 1 156 ? -21.5 27.391 12.641 1 97.12 156 TYR B CA 1
ATOM 3932 C C . TYR B 1 156 ? -21.125 28.859 12.602 1 97.12 156 TYR B C 1
ATOM 3934 O O . TYR B 1 156 ? -20.594 29.406 13.578 1 97.12 156 TYR B O 1
ATOM 3942 N N . GLY B 1 157 ? -21.328 29.531 11.516 1 95.56 157 GLY B N 1
ATOM 3943 C CA . GLY B 1 157 ? -21.078 30.969 11.422 1 95.56 157 GLY B CA 1
ATOM 3944 C C . GLY B 1 157 ? -19.609 31.281 11.148 1 95.56 157 GLY B C 1
ATOM 3945 O O . GLY B 1 157 ? -19.078 32.25 11.711 1 95.56 157 GLY B O 1
ATOM 3946 N N . LEU B 1 158 ? -18.969 30.578 10.32 1 95.44 158 LEU B N 1
ATOM 3947 C CA . LEU B 1 158 ? -17.562 30.781 9.938 1 95.44 158 LEU B CA 1
ATOM 3948 C C . LEU B 1 158 ? -17.375 32.156 9.32 1 95.44 158 LEU B C 1
ATOM 3950 O O . LEU B 1 158 ? -18.109 32.562 8.398 1 95.44 158 LEU B O 1
ATOM 3954 N N . GLN B 1 159 ? -16.484 32.906 9.883 1 95.94 159 GLN B N 1
ATOM 3955 C CA . GLN B 1 159 ? -16.156 34.219 9.359 1 95.94 159 GLN B CA 1
ATOM 3956 C C . GLN B 1 159 ? -14.906 34.188 8.492 1 95.94 159 GLN B C 1
ATOM 3958 O O . GLN B 1 159 ? -14 33.406 8.742 1 95.94 159 GLN B O 1
ATOM 3963 N N . LYS B 1 160 ? -14.867 35.125 7.562 1 96.06 160 LYS B N 1
ATOM 3964 C CA . LYS B 1 160 ? -13.711 35.188 6.672 1 96.06 160 LYS B CA 1
ATOM 3965 C C . LYS B 1 160 ? -12.438 35.531 7.453 1 96.06 160 LYS B C 1
ATOM 3967 O O . LYS B 1 160 ? -11.352 35.062 7.098 1 96.06 160 LYS B O 1
ATOM 3972 N N . GLU B 1 161 ? -12.578 36.312 8.453 1 97.38 161 GLU B N 1
ATOM 3973 C CA . GLU B 1 161 ? -11.438 36.688 9.281 1 97.38 161 GLU B CA 1
ATOM 3974 C C . GLU B 1 161 ? -10.828 35.469 9.977 1 97.38 161 GLU B C 1
ATOM 3976 O O . GLU B 1 161 ? -9.617 35.438 10.203 1 97.38 161 GLU B O 1
ATOM 3981 N N . GLN B 1 162 ? -11.664 34.531 10.305 1 98 162 GLN B N 1
ATOM 3982 C CA . GLN B 1 162 ? -11.172 33.312 10.945 1 98 162 GLN B CA 1
ATOM 3983 C C . GLN B 1 162 ? -10.344 32.5 9.977 1 98 162 GLN B C 1
ATOM 3985 O O . GLN B 1 162 ? -9.312 31.922 10.359 1 98 162 GLN B O 1
ATOM 3990 N N . LEU B 1 163 ? -10.797 32.406 8.727 1 97.94 163 LEU B N 1
ATOM 3991 C CA . LEU B 1 163 ? -9.977 31.781 7.691 1 97.94 163 LEU B CA 1
ATOM 3992 C C . LEU B 1 163 ? -8.664 32.531 7.5 1 97.94 163 LEU B C 1
ATOM 3994 O O . LEU B 1 163 ? -7.605 31.922 7.375 1 97.94 163 LEU B O 1
ATOM 3998 N N . GLY B 1 164 ? -8.773 33.844 7.48 1 98 164 GLY B N 1
ATOM 3999 C CA . GLY B 1 164 ? -7.586 34.656 7.387 1 98 164 GLY B CA 1
ATOM 4000 C C . GLY B 1 164 ? -6.605 34.438 8.523 1 98 164 GLY B C 1
ATOM 4001 O O . GLY B 1 164 ? -5.391 34.469 8.32 1 98 164 GLY B O 1
ATOM 4002 N N . ALA B 1 165 ? -7.148 34.219 9.75 1 98.5 165 ALA B N 1
ATOM 4003 C CA . ALA B 1 165 ? -6.297 33.969 10.906 1 98.5 165 ALA B CA 1
ATOM 4004 C C . ALA B 1 165 ? -5.434 32.719 10.695 1 98.5 165 ALA B C 1
ATOM 4006 O O . ALA B 1 165 ? -4.277 32.688 11.117 1 98.5 165 ALA B O 1
ATOM 4007 N N . VAL B 1 166 ? -5.988 31.734 10.07 1 98.69 166 VAL B N 1
ATOM 4008 C CA . VAL B 1 166 ? -5.246 30.531 9.758 1 98.69 166 VAL B CA 1
ATOM 4009 C C . VAL B 1 166 ? -4.117 30.844 8.781 1 98.69 166 VAL B C 1
ATOM 4011 O O . VAL B 1 166 ? -2.977 30.406 8.977 1 98.69 166 VAL B O 1
ATOM 4014 N N . ALA B 1 167 ? -4.418 31.562 7.742 1 98.56 167 ALA B N 1
ATOM 4015 C CA . ALA B 1 167 ? -3.426 31.938 6.738 1 98.56 167 ALA B CA 1
ATOM 4016 C C . ALA B 1 167 ? -2.309 32.781 7.359 1 98.56 167 ALA B C 1
ATOM 4018 O O . ALA B 1 167 ? -1.132 32.594 7.043 1 98.56 167 ALA B O 1
ATOM 4019 N N . LEU B 1 168 ? -2.678 33.719 8.211 1 98.56 168 LEU B N 1
ATOM 4020 C CA . LEU B 1 168 ? -1.7 34.562 8.859 1 98.56 168 LEU B CA 1
ATOM 4021 C C . LEU B 1 168 ? -0.763 33.781 9.75 1 98.56 168 LEU B C 1
ATOM 4023 O O . LEU B 1 168 ? 0.449 34 9.75 1 98.56 168 LEU B O 1
ATOM 4027 N N . ALA B 1 169 ? -1.341 32.906 10.523 1 98.69 169 ALA B N 1
ATOM 4028 C CA . ALA B 1 169 ? -0.522 32.062 11.398 1 98.69 169 ALA B CA 1
ATOM 4029 C C . ALA B 1 169 ? 0.49 31.266 10.586 1 98.69 169 ALA B C 1
ATOM 4031 O O . ALA B 1 169 ? 1.669 31.203 10.945 1 98.69 169 ALA B O 1
ATOM 4032 N N . ALA B 1 170 ? 0.025 30.625 9.523 1 98.69 170 ALA B N 1
ATOM 4033 C CA . ALA B 1 170 ? 0.909 29.844 8.664 1 98.69 170 ALA B CA 1
ATOM 4034 C C . ALA B 1 170 ? 2.043 30.703 8.117 1 98.69 170 ALA B C 1
ATOM 4036 O O . ALA B 1 170 ? 3.195 30.266 8.07 1 98.69 170 ALA B O 1
ATOM 4037 N N . ARG B 1 171 ? 1.703 31.922 7.699 1 98.75 171 ARG B N 1
ATOM 4038 C CA . ARG B 1 171 ? 2.695 32.844 7.148 1 98.75 171 ARG B CA 1
ATOM 4039 C C . ARG B 1 171 ? 3.705 33.25 8.211 1 98.75 171 ARG B C 1
ATOM 4041 O O . ARG B 1 171 ? 4.902 33.344 7.934 1 98.75 171 ARG B O 1
ATOM 4048 N N . GLN B 1 172 ? 3.25 33.5 9.359 1 98.75 172 GLN B N 1
ATOM 4049 C CA . GLN B 1 172 ? 4.141 33.906 10.445 1 98.75 172 GLN B CA 1
ATOM 4050 C C . GLN B 1 172 ? 5.121 32.781 10.781 1 98.75 172 GLN B C 1
ATOM 4052 O O . GLN B 1 172 ? 6.305 33.031 11.023 1 98.75 172 GLN B O 1
ATOM 4057 N N . TRP B 1 173 ? 4.656 31.578 10.805 1 98.88 173 TRP B N 1
ATOM 4058 C CA . TRP B 1 173 ? 5.543 30.438 10.992 1 98.88 173 TRP B CA 1
ATOM 4059 C C . TRP B 1 173 ? 6.531 30.328 9.836 1 98.88 173 TRP B C 1
ATOM 4061 O O . TRP B 1 173 ? 7.719 30.078 10.047 1 98.88 173 TRP B O 1
ATOM 4071 N N . ALA B 1 174 ? 6.031 30.469 8.633 1 98.75 174 ALA B N 1
ATOM 4072 C CA . ALA B 1 174 ? 6.875 30.375 7.441 1 98.75 174 ALA B CA 1
ATOM 4073 C C . ALA B 1 174 ? 8.031 31.375 7.512 1 98.75 174 ALA B C 1
ATOM 4075 O O . ALA B 1 174 ? 9.133 31.094 7.031 1 98.75 174 ALA B O 1
ATOM 4076 N N . GLN B 1 175 ? 7.773 32.531 8.086 1 98.56 175 GLN B N 1
ATOM 4077 C CA . GLN B 1 175 ? 8.797 33.562 8.211 1 98.56 175 GLN B CA 1
ATOM 4078 C C . GLN B 1 175 ? 9.969 33.062 9.062 1 98.56 175 GLN B C 1
ATOM 4080 O O . GLN B 1 175 ? 11.086 33.562 8.93 1 98.56 175 GLN B O 1
ATOM 4085 N N . LYS B 1 176 ? 9.734 32.062 9.875 1 98.62 176 LYS B N 1
ATOM 4086 C CA . LYS B 1 176 ? 10.781 31.531 10.734 1 98.62 176 LYS B CA 1
ATOM 4087 C C . LYS B 1 176 ? 11.422 30.297 10.109 1 98.62 176 LYS B C 1
ATOM 4089 O O . LYS B 1 176 ? 12.281 29.656 10.719 1 98.62 176 LYS B O 1
ATOM 4094 N N . ASN B 1 177 ? 11.039 29.875 8.969 1 98.5 177 ASN B N 1
ATOM 4095 C CA . ASN B 1 177 ? 11.531 28.703 8.234 1 98.5 177 ASN B CA 1
ATOM 4096 C C . ASN B 1 177 ? 12.25 29.125 6.953 1 98.5 177 ASN B C 1
ATOM 4098 O O . ASN B 1 177 ? 11.609 29.469 5.961 1 98.5 177 ASN B O 1
ATOM 4102 N N . PRO B 1 178 ? 13.531 29.047 6.926 1 97.56 178 PRO B N 1
ATOM 4103 C CA . PRO B 1 178 ? 14.273 29.5 5.75 1 97.56 178 PRO B CA 1
ATOM 4104 C C . PRO B 1 178 ? 13.922 28.719 4.492 1 97.56 178 PRO B C 1
ATOM 4106 O O . PRO B 1 178 ? 14.164 29.188 3.375 1 97.56 178 PRO B O 1
ATOM 4109 N N . GLU B 1 179 ? 13.273 27.562 4.602 1 97.06 179 GLU B N 1
ATOM 4110 C CA . GLU B 1 179 ? 12.953 26.734 3.445 1 97.06 179 GLU B CA 1
ATOM 4111 C C . GLU B 1 179 ? 11.578 27.094 2.879 1 97.06 179 GLU B C 1
ATOM 4113 O O . GLU B 1 179 ? 11.234 26.688 1.771 1 97.06 179 GLU B O 1
ATOM 4118 N N . ALA B 1 180 ? 10.812 27.844 3.629 1 98.5 180 ALA B N 1
ATOM 4119 C CA . ALA B 1 180 ? 9.438 28.109 3.213 1 98.5 180 ALA B CA 1
ATOM 4120 C C . ALA B 1 180 ? 9.406 28.938 1.929 1 98.5 180 ALA B C 1
ATOM 4122 O O . ALA B 1 180 ? 10.219 29.844 1.748 1 98.5 180 ALA B O 1
ATOM 4123 N N . TYR B 1 181 ? 8.445 28.625 1.111 1 98 181 TYR B N 1
ATOM 4124 C CA . TYR B 1 181 ? 8.344 29.25 -0.208 1 98 181 TYR B CA 1
ATOM 4125 C C . TYR B 1 181 ? 7.852 30.688 -0.104 1 98 181 TYR B C 1
ATOM 4127 O O . TYR B 1 181 ? 8.336 31.562 -0.811 1 98 181 TYR B O 1
ATOM 4135 N N . MET B 1 182 ? 6.859 30.953 0.661 1 97.62 182 MET B N 1
ATOM 4136 C CA . MET B 1 182 ? 6.32 32.281 0.884 1 97.62 182 MET B CA 1
ATOM 4137 C C . MET B 1 182 ? 6.602 32.781 2.307 1 97.62 182 MET B C 1
ATOM 4139 O O . MET B 1 182 ? 6.051 32.219 3.266 1 97.62 182 MET B O 1
ATOM 4143 N N . ARG B 1 183 ? 7.379 33.844 2.426 1 97.88 183 ARG B N 1
ATOM 4144 C CA . ARG B 1 183 ? 7.766 34.312 3.756 1 97.88 183 ARG B CA 1
ATOM 4145 C C . ARG B 1 183 ? 7.426 35.781 3.951 1 97.88 183 ARG B C 1
ATOM 4147 O O . ARG B 1 183 ? 7.469 36.312 5.074 1 97.88 183 ARG B O 1
ATOM 4154 N N . ALA B 1 184 ? 7.078 36.406 2.857 1 97.69 184 ALA B N 1
ATOM 4155 C CA . ALA B 1 184 ? 6.719 37.844 2.973 1 97.69 184 ALA B CA 1
ATOM 4156 C C . ALA B 1 184 ? 5.57 38.031 3.959 1 97.69 184 ALA B C 1
ATOM 4158 O O . ALA B 1 184 ? 4.621 37.25 3.979 1 97.69 184 ALA B O 1
ATOM 4159 N N . PRO B 1 185 ? 5.672 39.031 4.727 1 97.44 185 PRO B N 1
ATOM 4160 C CA . PRO B 1 185 ? 4.598 39.25 5.703 1 97.44 185 PRO B CA 1
ATOM 4161 C C . PRO B 1 185 ? 3.221 39.344 5.051 1 97.44 185 PRO B C 1
ATOM 4163 O O . PRO B 1 185 ? 3.104 39.812 3.914 1 97.44 185 PRO B O 1
ATOM 4166 N N . LEU B 1 186 ? 2.275 38.938 5.75 1 97.38 186 LEU B N 1
ATOM 4167 C CA . LEU B 1 186 ? 0.879 38.938 5.328 1 97.38 186 LEU B CA 1
ATOM 4168 C C . LEU B 1 186 ? -0.011 39.594 6.387 1 97.38 186 LEU B C 1
ATOM 4170 O O . LEU B 1 186 ? 0.132 39.312 7.582 1 97.38 186 LEU B O 1
ATOM 4174 N N . THR B 1 187 ? -0.877 40.5 5.953 1 97.5 187 THR B N 1
ATOM 4175 C CA . THR B 1 187 ? -1.805 41.125 6.883 1 97.5 187 THR B CA 1
ATOM 4176 C C . THR B 1 187 ? -3.223 40.594 6.668 1 97.5 187 THR B C 1
ATOM 4178 O O . THR B 1 187 ? -3.525 40.031 5.629 1 97.5 187 THR B O 1
ATOM 4181 N N . MET B 1 188 ? -4.043 40.844 7.707 1 97.62 188 MET B N 1
ATOM 4182 C CA . MET B 1 188 ? -5.441 40.438 7.598 1 97.62 188 MET B CA 1
ATOM 4183 C C . MET B 1 188 ? -6.121 41.156 6.43 1 97.62 188 MET B C 1
ATOM 4185 O O . MET B 1 188 ? -6.895 40.562 5.691 1 97.62 188 MET B O 1
ATOM 4189 N N . ASP B 1 189 ? -5.832 42.438 6.25 1 97.69 189 ASP B N 1
ATOM 4190 C CA . ASP B 1 189 ? -6.406 43.188 5.152 1 97.69 189 ASP B CA 1
ATOM 4191 C C . ASP B 1 189 ? -6.035 42.594 3.801 1 97.69 189 ASP B C 1
ATOM 4193 O O . ASP B 1 189 ? -6.871 42.5 2.898 1 97.69 189 ASP B O 1
ATOM 4197 N N . GLU B 1 190 ? -4.824 42.188 3.668 1 96.44 190 GLU B N 1
ATOM 4198 C CA . GLU B 1 190 ? -4.367 41.562 2.43 1 96.44 190 GLU B CA 1
ATOM 4199 C C . GLU B 1 190 ? -5.082 40.25 2.184 1 96.44 190 GLU B C 1
ATOM 4201 O O . GLU B 1 190 ? -5.395 39.906 1.041 1 96.44 190 GLU B O 1
ATOM 4206 N N . CYS B 1 191 ? -5.266 39.469 3.268 1 96.06 191 CYS B N 1
ATOM 4207 C CA . CYS B 1 191 ? -5.996 38.219 3.145 1 96.06 191 CYS B CA 1
ATOM 4208 C C . CYS B 1 191 ? -7.422 38.469 2.654 1 96.06 191 CYS B C 1
ATOM 4210 O O . CYS B 1 191 ? -7.883 37.812 1.726 1 96.06 191 CYS B O 1
ATOM 4212 N N . LEU B 1 192 ? -8.086 39.406 3.238 1 95.62 192 LEU B N 1
ATOM 4213 C CA . LEU B 1 192 ? -9.492 39.656 2.941 1 95.62 192 LEU B CA 1
ATOM 4214 C C . LEU B 1 192 ? -9.656 40.25 1.548 1 95.62 192 LEU B C 1
ATOM 4216 O O . LEU B 1 192 ? -10.688 40.062 0.902 1 95.62 192 LEU B O 1
ATOM 4220 N N . ALA B 1 193 ? -8.617 40.938 1.075 1 95.06 193 ALA B N 1
ATOM 4221 C CA . ALA B 1 193 ? -8.688 41.625 -0.214 1 95.06 193 ALA B CA 1
ATOM 4222 C C . ALA B 1 193 ? -8.195 40.719 -1.34 1 95.06 193 ALA B C 1
ATOM 4224 O O . ALA B 1 193 ? -8.289 41.062 -2.518 1 95.06 193 ALA B O 1
ATOM 4225 N N . SER B 1 194 ? -7.723 39.625 -0.908 1 94.38 194 SER B N 1
ATOM 4226 C CA . SER B 1 194 ? -7.121 38.781 -1.914 1 94.38 194 SER B CA 1
ATOM 4227 C C . SER B 1 194 ? -8.164 38.281 -2.912 1 94.38 194 SER B C 1
ATOM 4229 O O . SER B 1 194 ? -9.352 38.188 -2.594 1 94.38 194 SER B O 1
ATOM 4231 N N . ARG B 1 195 ? -7.719 37.938 -4.094 1 94.12 195 ARG B N 1
ATOM 4232 C CA . ARG B 1 195 ? -8.586 37.531 -5.199 1 94.12 195 ARG B CA 1
ATOM 4233 C C . ARG B 1 195 ? -9.359 36.281 -4.859 1 94.12 195 ARG B C 1
ATOM 4235 O O . ARG B 1 195 ? -8.781 35.281 -4.398 1 94.12 195 ARG B O 1
ATOM 4242 N N . LEU B 1 196 ? -10.641 36.25 -5.199 1 91.06 196 LEU B N 1
ATOM 4243 C CA . LEU B 1 196 ? -11.516 35.094 -4.98 1 91.06 196 LEU B CA 1
ATOM 4244 C C . LEU B 1 196 ? -11.203 34 -5.965 1 91.06 196 LEU B C 1
ATOM 4246 O O . LEU B 1 196 ? -10.984 34.25 -7.152 1 91.06 196 LEU B O 1
ATOM 4250 N N . VAL B 1 197 ? -11.172 32.812 -5.473 1 88.75 197 VAL B N 1
ATOM 4251 C CA . VAL B 1 197 ? -10.984 31.625 -6.305 1 88.75 197 VAL B CA 1
ATOM 4252 C C . VAL B 1 197 ? -12.312 30.875 -6.43 1 88.75 197 VAL B C 1
ATOM 4254 O O . VAL B 1 197 ? -12.789 30.641 -7.543 1 88.75 197 VAL B O 1
ATOM 4257 N N . CYS B 1 198 ? -12.844 30.484 -5.445 1 87.06 198 CYS B N 1
ATOM 4258 C CA . CYS B 1 198 ? -14.141 29.844 -5.324 1 87.06 198 CYS B CA 1
ATOM 4259 C C . CYS B 1 198 ? -14.805 30.188 -3.994 1 87.06 198 CYS B C 1
ATOM 4261 O O . CYS B 1 198 ? -14.344 29.75 -2.938 1 87.06 198 CYS B O 1
ATOM 4263 N N . ASP B 1 199 ? -15.828 30.828 -4.074 1 87.31 199 ASP B N 1
ATOM 4264 C CA . ASP B 1 199 ? -16.438 31.328 -2.848 1 87.31 199 ASP B CA 1
ATOM 4265 C C . ASP B 1 199 ? -16.641 30.203 -1.832 1 87.31 199 ASP B C 1
ATOM 4267 O O . ASP B 1 199 ? -17.188 29.156 -2.158 1 87.31 199 ASP B O 1
ATOM 4271 N N . PRO B 1 200 ? -16.078 30.453 -0.643 1 92 200 PRO B N 1
ATOM 4272 C CA . PRO B 1 200 ? -15.57 31.656 0.018 1 92 200 PRO B CA 1
ATOM 4273 C C . PRO B 1 200 ? -14.047 31.75 -0.023 1 92 200 PRO B C 1
ATOM 4275 O O . PRO B 1 200 ? -13.461 32.625 0.637 1 92 200 PRO B O 1
ATOM 4278 N N . PHE B 1 201 ? -13.43 30.922 -0.727 1 93.25 201 PHE B N 1
ATOM 4279 C CA . PHE B 1 201 ? -11.969 30.844 -0.68 1 93.25 201 PHE B CA 1
ATOM 4280 C C . PHE B 1 201 ? -11.344 31.859 -1.624 1 93.25 201 PHE B C 1
ATOM 4282 O O . PHE B 1 201 ? -11.703 31.922 -2.801 1 93.25 201 PHE B O 1
ATOM 4289 N N . SER B 1 202 ? -10.492 32.625 -1.081 1 94.81 202 SER B N 1
ATOM 4290 C CA . SER B 1 202 ? -9.578 33.438 -1.886 1 94.81 202 SER B CA 1
ATOM 4291 C C . SER B 1 202 ? -8.234 32.75 -2.053 1 94.81 202 SER B C 1
ATOM 4293 O O . SER B 1 202 ? -8.016 31.656 -1.511 1 94.81 202 SER B O 1
ATOM 4295 N N . VAL B 1 203 ? -7.336 33.344 -2.84 1 94.69 203 VAL B N 1
ATOM 4296 C CA . VAL B 1 203 ? -6.047 32.719 -3.148 1 94.69 203 VAL B CA 1
ATOM 4297 C C . VAL B 1 203 ? -5.277 32.469 -1.855 1 94.69 203 VAL B C 1
ATOM 4299 O O . VAL B 1 203 ? -4.555 31.469 -1.744 1 94.69 203 VAL B O 1
ATOM 4302 N N . ARG B 1 204 ? -5.473 33.281 -0.815 1 95.75 204 ARG B N 1
ATOM 4303 C CA . ARG B 1 204 ? -4.742 33.156 0.439 1 95.75 204 ARG B CA 1
ATOM 4304 C C . ARG B 1 204 ? -5.32 32.031 1.287 1 95.75 204 ARG B C 1
ATOM 4306 O O . ARG B 1 204 ? -4.695 31.578 2.256 1 95.75 204 ARG B O 1
ATOM 4313 N N . ASP B 1 205 ? -6.504 31.469 0.848 1 96.12 205 ASP B N 1
ATOM 4314 C CA . ASP B 1 205 ? -7.125 30.344 1.53 1 96.12 205 ASP B CA 1
ATOM 4315 C C . ASP B 1 205 ? -6.66 29.016 0.929 1 96.12 205 ASP B C 1
ATOM 4317 O O . ASP B 1 205 ? -6.969 27.938 1.456 1 96.12 205 ASP B O 1
ATOM 4321 N N . CYS B 1 206 ? -5.953 29.109 -0.143 1 95.19 206 CYS B N 1
ATOM 4322 C CA . CYS B 1 206 ? -5.566 27.922 -0.905 1 95.19 206 CYS B CA 1
ATOM 4323 C C . CYS B 1 206 ? -4.09 27.609 -0.708 1 95.19 206 CYS B C 1
ATOM 4325 O O . CYS B 1 206 ? -3.268 28.516 -0.569 1 95.19 206 CYS B O 1
ATOM 4327 N N . CYS B 1 207 ? -3.865 26.328 -0.718 1 93.69 207 CYS B N 1
ATOM 4328 C CA . CYS B 1 207 ? -2.475 25.906 -0.61 1 93.69 207 CYS B CA 1
ATOM 4329 C C . CYS B 1 207 ? -1.657 26.406 -1.795 1 93.69 207 CYS B C 1
ATOM 4331 O O . CYS B 1 207 ? -2.213 26.719 -2.85 1 93.69 207 CYS B O 1
ATOM 4333 N N . LEU B 1 208 ? -0.366 26.406 -1.573 1 93 208 LEU B N 1
ATOM 4334 C CA . LEU B 1 208 ? 0.569 26.734 -2.645 1 93 208 LEU B CA 1
ATOM 4335 C C . LEU B 1 208 ? 0.606 25.609 -3.688 1 93 208 LEU B C 1
ATOM 4337 O O . LEU B 1 208 ? 0.157 24.5 -3.424 1 93 208 LEU B O 1
ATOM 4341 N N . VAL B 1 209 ? 1.004 25.938 -4.852 1 93.44 209 VAL B N 1
ATOM 4342 C CA . VAL B 1 209 ? 1.458 24.969 -5.844 1 93.44 209 VAL B CA 1
ATOM 4343 C C . VAL B 1 209 ? 2.973 25.078 -6.012 1 93.44 209 VAL B C 1
ATOM 4345 O O . VAL B 1 209 ? 3.477 26.047 -6.594 1 93.44 209 VAL B O 1
ATOM 4348 N N . THR B 1 210 ? 3.629 24.078 -5.461 1 96.69 210 THR B N 1
ATOM 4349 C CA . THR B 1 210 ? 5.086 24.125 -5.477 1 96.69 210 THR B CA 1
ATOM 4350 C C . THR B 1 210 ? 5.656 22.766 -5.883 1 96.69 210 THR B C 1
ATOM 4352 O O . THR B 1 210 ? 4.922 21.781 -5.988 1 96.69 210 THR B O 1
ATOM 4355 N N . ASP B 1 211 ? 6.945 22.766 -6.215 1 96.75 211 ASP B N 1
ATOM 4356 C CA . ASP B 1 211 ? 7.738 21.547 -6.184 1 96.75 211 ASP B CA 1
ATOM 4357 C C . ASP B 1 211 ? 8.188 21.219 -4.762 1 96.75 211 ASP B C 1
ATOM 4359 O O . ASP B 1 211 ? 8.102 22.062 -3.867 1 96.75 211 ASP B O 1
ATOM 4363 N N . GLY B 1 212 ? 8.625 19.969 -4.613 1 97.94 212 GLY B N 1
ATOM 4364 C CA . GLY B 1 212 ? 9.18 19.594 -3.322 1 97.94 212 GLY B CA 1
ATOM 4365 C C . GLY B 1 212 ? 9.25 18.094 -3.117 1 97.94 212 GLY B C 1
ATOM 4366 O O . GLY B 1 212 ? 8.562 17.344 -3.803 1 97.94 212 GLY B O 1
ATOM 4367 N N . ALA B 1 213 ? 10.094 17.734 -2.23 1 98.38 213 ALA B N 1
ATOM 4368 C CA . ALA B 1 213 ? 10.258 16.328 -1.851 1 98.38 213 ALA B CA 1
ATOM 4369 C C . ALA B 1 213 ? 10.555 16.203 -0.36 1 98.38 213 ALA B C 1
ATOM 4371 O O . ALA B 1 213 ? 11.023 17.156 0.272 1 98.38 213 ALA B O 1
ATOM 4372 N N . ALA B 1 214 ? 10.242 15.117 0.146 1 98.75 214 ALA B N 1
ATOM 4373 C CA . ALA B 1 214 ? 10.539 14.781 1.537 1 98.75 214 ALA B CA 1
ATOM 4374 C C . ALA B 1 214 ? 10.82 13.297 1.697 1 98.75 214 ALA B C 1
ATOM 4376 O O . ALA B 1 214 ? 10.414 12.484 0.86 1 98.75 214 ALA B O 1
ATOM 4377 N N . ALA B 1 215 ? 11.539 12.93 2.688 1 98.81 215 ALA B N 1
ATOM 4378 C CA . ALA B 1 215 ? 11.828 11.547 3.053 1 98.81 215 ALA B CA 1
ATOM 4379 C C . ALA B 1 215 ? 11.969 11.398 4.562 1 98.81 215 ALA B C 1
ATOM 4381 O O . ALA B 1 215 ? 12.438 12.312 5.246 1 98.81 215 ALA B O 1
ATOM 4382 N N . VAL B 1 216 ? 11.531 10.312 5.039 1 98.81 216 VAL B N 1
ATOM 4383 C CA . VAL B 1 216 ? 11.695 9.938 6.441 1 98.81 216 VAL B CA 1
ATOM 4384 C C . VAL B 1 216 ? 12.273 8.523 6.535 1 98.81 216 VAL B C 1
ATOM 4386 O O . VAL B 1 216 ? 11.922 7.652 5.742 1 98.81 216 VAL B O 1
ATOM 4389 N N . VAL B 1 217 ? 13.203 8.32 7.473 1 98.94 217 VAL B N 1
ATOM 4390 C CA . VAL B 1 217 ? 13.805 7.02 7.738 1 98.94 217 VAL B CA 1
ATOM 4391 C C . VAL B 1 217 ? 13.328 6.496 9.094 1 98.94 217 VAL B C 1
ATOM 4393 O O . VAL B 1 217 ? 13.477 7.176 10.109 1 98.94 217 VAL B O 1
ATOM 4396 N N . MET B 1 218 ? 12.734 5.34 9.102 1 98.88 218 MET B N 1
ATOM 4397 C CA . MET B 1 218 ? 12.266 4.703 10.328 1 98.88 218 MET B CA 1
ATOM 4398 C C . MET B 1 218 ? 13.023 3.412 10.602 1 98.88 218 MET B C 1
ATOM 4400 O O . MET B 1 218 ? 13.352 2.67 9.672 1 98.88 218 MET B O 1
ATOM 4404 N N . VAL B 1 219 ? 13.32 3.131 11.836 1 98.69 219 VAL B N 1
ATOM 4405 C CA . VAL B 1 219 ? 13.93 1.887 12.297 1 98.69 219 VAL B CA 1
ATOM 4406 C C . VAL B 1 219 ? 13.258 1.438 13.594 1 98.69 219 VAL B C 1
ATOM 4408 O O . VAL B 1 219 ? 12.383 2.127 14.117 1 98.69 219 VAL B O 1
ATOM 4411 N N . ARG B 1 220 ? 13.602 0.233 14.039 1 97.94 220 ARG B N 1
ATOM 4412 C CA . ARG B 1 220 ? 13.148 -0.219 15.352 1 97.94 220 ARG B CA 1
ATOM 4413 C C . ARG B 1 220 ? 13.766 0.625 16.469 1 97.94 220 ARG B C 1
ATOM 4415 O O . ARG B 1 220 ? 14.883 1.126 16.328 1 97.94 220 ARG B O 1
ATOM 4422 N N . ALA B 1 221 ? 13.039 0.743 17.531 1 97.38 221 ALA B N 1
ATOM 4423 C CA . ALA B 1 221 ? 13.422 1.603 18.656 1 97.38 221 ALA B CA 1
ATOM 4424 C C . ALA B 1 221 ? 14.773 1.191 19.219 1 97.38 221 ALA B C 1
ATOM 4426 O O . ALA B 1 221 ? 15.555 2.041 19.672 1 97.38 221 ALA B O 1
ATOM 4427 N N . ASP B 1 222 ? 15.062 -0.094 19.266 1 95.06 222 ASP B N 1
ATOM 4428 C CA . ASP B 1 222 ? 16.297 -0.585 19.859 1 95.06 222 ASP B CA 1
ATOM 4429 C C . ASP B 1 222 ? 17.516 -0.131 19.062 1 95.06 222 ASP B C 1
ATOM 4431 O O . ASP B 1 222 ? 18.625 -0.074 19.594 1 95.06 222 ASP B O 1
ATOM 4435 N N . ARG B 1 223 ? 17.281 0.247 17.844 1 95.69 223 ARG B N 1
ATOM 4436 C CA . ARG B 1 223 ? 18.375 0.714 16.984 1 95.69 223 ARG B CA 1
ATOM 4437 C C . ARG B 1 223 ? 18.359 2.234 16.859 1 95.69 223 ARG B C 1
ATOM 4439 O O . ARG B 1 223 ? 19.328 2.836 16.406 1 95.69 223 ARG B O 1
ATOM 4446 N N . ALA B 1 224 ? 17.375 2.859 17.234 1 97.25 224 ALA B N 1
ATOM 4447 C CA . ALA B 1 224 ? 17.109 4.266 16.938 1 97.25 224 ALA B CA 1
ATOM 4448 C C . ALA B 1 224 ? 18.156 5.164 17.578 1 97.25 224 ALA B C 1
ATOM 4450 O O . ALA B 1 224 ? 18.672 6.094 16.953 1 97.25 224 ALA B O 1
ATOM 4451 N N . ARG B 1 225 ? 18.578 4.875 18.812 1 93.56 225 ARG B N 1
ATOM 4452 C CA . ARG B 1 225 ? 19.484 5.734 19.562 1 93.56 225 ARG B CA 1
ATOM 4453 C C . ARG B 1 225 ? 20.891 5.68 18.969 1 93.56 225 ARG B C 1
ATOM 4455 O O . ARG B 1 225 ? 21.672 6.621 19.125 1 93.56 225 ARG B O 1
ATOM 4462 N N . ASP B 1 226 ? 21.172 4.582 18.328 1 96.5 226 ASP B N 1
ATOM 4463 C CA . ASP B 1 226 ? 22.484 4.445 17.703 1 96.5 226 ASP B CA 1
ATOM 4464 C C . ASP B 1 226 ? 22.609 5.32 16.453 1 96.5 226 ASP B C 1
ATOM 4466 O O . ASP B 1 226 ? 23.703 5.645 16.016 1 96.5 226 ASP B O 1
ATOM 4470 N N . LEU B 1 227 ? 21.469 5.703 15.961 1 97.19 227 LEU B N 1
ATOM 4471 C CA . LEU B 1 227 ? 21.484 6.406 14.688 1 97.19 227 LEU B CA 1
ATOM 4472 C C . LEU B 1 227 ? 21.219 7.895 14.883 1 97.19 227 LEU B C 1
ATOM 4474 O O . LEU B 1 227 ? 21.734 8.727 14.125 1 97.19 227 LEU B O 1
ATOM 4478 N N . ALA B 1 228 ? 20.391 8.219 15.828 1 96.62 228 ALA B N 1
ATOM 4479 C CA . ALA B 1 228 ? 19.984 9.602 16.047 1 96.62 228 ALA B CA 1
ATOM 4480 C C . ALA B 1 228 ? 20.031 9.961 17.531 1 96.62 228 ALA B C 1
ATOM 4482 O O . ALA B 1 228 ? 19.672 9.148 18.375 1 96.62 228 ALA B O 1
ATOM 4483 N N . ALA B 1 229 ? 20.406 11.195 17.828 1 95.38 229 ALA B N 1
ATOM 4484 C CA . ALA B 1 229 ? 20.5 11.656 19.219 1 95.38 229 ALA B CA 1
ATOM 4485 C C . ALA B 1 229 ? 19.109 11.797 19.828 1 95.38 229 ALA B C 1
ATOM 4487 O O . ALA B 1 229 ? 18.922 11.539 21.031 1 95.38 229 ALA B O 1
ATOM 4488 N N . ARG B 1 230 ? 18.188 12.227 19.047 1 97.19 230 ARG B N 1
ATOM 4489 C CA . ARG B 1 230 ? 16.828 12.422 19.531 1 97.19 230 ARG B CA 1
ATOM 4490 C C . ARG B 1 230 ? 15.812 11.875 18.531 1 97.19 230 ARG B C 1
ATOM 4492 O O . ARG B 1 230 ? 15.109 12.633 17.859 1 97.19 230 ARG B O 1
ATOM 4499 N N . PRO B 1 231 ? 15.648 10.555 18.516 1 98.5 231 PRO B N 1
ATOM 4500 C CA . PRO B 1 231 ? 14.656 9.961 17.625 1 98.5 231 PRO B CA 1
ATOM 4501 C C . PRO B 1 231 ? 13.227 10.375 17.953 1 98.5 231 PRO B C 1
ATOM 4503 O O . PRO B 1 231 ? 12.922 10.688 19.109 1 98.5 231 PRO B O 1
ATOM 4506 N N . ALA B 1 232 ? 12.367 10.469 16.953 1 98.81 232 ALA B N 1
ATOM 4507 C CA . ALA B 1 232 ? 10.93 10.648 17.156 1 98.81 232 ALA B CA 1
ATOM 4508 C C . ALA B 1 232 ? 10.203 9.305 17.141 1 98.81 232 ALA B C 1
ATOM 4510 O O . ALA B 1 232 ? 9.961 8.734 16.078 1 98.81 232 ALA B O 1
ATOM 4511 N N . TYR B 1 233 ? 9.812 8.859 18.297 1 98.88 233 TYR B N 1
ATOM 4512 C CA . TYR B 1 233 ? 9.203 7.543 18.422 1 98.88 233 TYR B CA 1
ATOM 4513 C C . TYR B 1 233 ? 7.738 7.574 18 1 98.88 233 TYR B C 1
ATOM 4515 O O . TYR B 1 233 ? 7.02 8.531 18.297 1 98.88 233 TYR B O 1
ATOM 4523 N N . LEU B 1 234 ? 7.34 6.586 17.188 1 98.88 234 LEU B N 1
ATOM 4524 C CA . LEU B 1 234 ? 5.938 6.465 16.812 1 98.88 234 LEU B CA 1
ATOM 4525 C C . LEU B 1 234 ? 5.121 5.82 17.922 1 98.88 234 LEU B C 1
ATOM 4527 O O . LEU B 1 234 ? 5.262 4.621 18.188 1 98.88 234 LEU B O 1
ATOM 4531 N N . LEU B 1 235 ? 4.219 6.629 18.516 1 98.69 235 LEU B N 1
ATOM 4532 C CA . LEU B 1 235 ? 3.477 6.188 19.703 1 98.69 235 LEU B CA 1
ATOM 4533 C C . LEU B 1 235 ? 2.086 5.695 19.312 1 98.69 235 LEU B C 1
ATOM 4535 O O . LEU B 1 235 ? 1.49 4.879 20.016 1 98.69 235 LEU B O 1
ATOM 4539 N N . GLY B 1 236 ? 1.577 6.16 18.281 1 98.25 236 GLY B N 1
ATOM 4540 C CA . GLY B 1 236 ? 0.278 5.766 17.766 1 98.25 236 GLY B CA 1
ATOM 4541 C C . GLY B 1 236 ? 0.063 6.184 16.328 1 98.25 236 GLY B C 1
ATOM 4542 O O . GLY B 1 236 ? 0.682 7.137 15.844 1 98.25 236 GLY B O 1
ATOM 4543 N N . GLY B 1 237 ? -0.686 5.477 15.578 1 98.19 237 GLY B N 1
ATOM 4544 C CA . GLY B 1 237 ? -1.052 5.742 14.195 1 98.19 237 GLY B CA 1
ATOM 4545 C C . GLY B 1 237 ? -2.357 5.086 13.789 1 98.19 237 GLY B C 1
ATOM 4546 O O . GLY B 1 237 ? -2.559 3.895 14.023 1 98.19 237 GLY B O 1
ATOM 4547 N N . ALA B 1 238 ? -3.254 5.895 13.18 1 97.81 238 ALA B N 1
ATOM 4548 C CA . ALA B 1 238 ? -4.543 5.375 12.734 1 97.81 238 ALA B CA 1
ATOM 4549 C C . ALA B 1 238 ? -5.023 6.117 11.484 1 97.81 238 ALA B C 1
ATOM 4551 O O . ALA B 1 238 ? -4.648 7.27 11.258 1 97.81 238 ALA B O 1
ATOM 4552 N N . ALA B 1 239 ? -5.781 5.441 10.695 1 97.69 239 ALA B N 1
ATOM 4553 C CA . ALA B 1 239 ? -6.371 6.012 9.492 1 97.69 239 ALA B CA 1
ATOM 4554 C C . ALA B 1 239 ? -7.859 5.691 9.398 1 97.69 239 ALA B C 1
ATOM 4556 O O . ALA B 1 239 ? -8.359 4.844 10.141 1 97.69 239 ALA B O 1
ATOM 4557 N N . ALA B 1 240 ? -8.531 6.395 8.586 1 97.25 240 ALA B N 1
ATOM 4558 C CA . ALA B 1 240 ? -9.93 6.145 8.258 1 97.25 240 ALA B CA 1
ATOM 4559 C C . ALA B 1 240 ? -10.297 6.746 6.902 1 97.25 240 ALA B C 1
ATOM 4561 O O . ALA B 1 240 ? -9.797 7.809 6.535 1 97.25 240 ALA B O 1
ATOM 4562 N N . ALA B 1 241 ? -11.133 6.074 6.18 1 95.75 241 ALA B N 1
ATOM 4563 C CA . ALA B 1 241 ? -11.633 6.551 4.895 1 95.75 241 ALA B CA 1
ATOM 4564 C C . ALA B 1 241 ? -13.148 6.445 4.824 1 95.75 241 ALA B C 1
ATOM 4566 O O . ALA B 1 241 ? -13.742 5.492 5.344 1 95.75 241 ALA B O 1
ATOM 4567 N N . TRP B 1 242 ? -13.812 7.418 4.133 1 93.56 242 TRP B N 1
ATOM 4568 C CA . TRP B 1 242 ? -15.273 7.414 4.098 1 93.56 242 TRP B CA 1
ATOM 4569 C C . TRP B 1 242 ? -15.781 7.398 2.66 1 93.56 242 TRP B C 1
ATOM 4571 O O . TRP B 1 242 ? -16.828 6.824 2.375 1 93.56 242 TRP B O 1
ATOM 4581 N N . HIS B 1 243 ? -15.062 8.023 1.804 1 90 243 HIS B N 1
ATOM 4582 C CA . HIS B 1 243 ? -15.602 8.258 0.469 1 90 243 HIS B CA 1
ATOM 4583 C C . HIS B 1 243 ? -14.492 8.633 -0.515 1 90 243 HIS B C 1
ATOM 4585 O O . HIS B 1 243 ? -13.352 8.875 -0.112 1 90 243 HIS B O 1
ATOM 4591 N N . LYS B 1 244 ? -14.945 8.625 -1.771 1 87.44 244 LYS B N 1
ATOM 4592 C CA . LYS B 1 244 ? -14.07 9.156 -2.809 1 87.44 244 LYS B CA 1
ATOM 4593 C C . LYS B 1 244 ? -14.477 10.578 -3.197 1 87.44 244 LYS B C 1
ATOM 4595 O O . LYS B 1 244 ? -13.656 11.492 -3.17 1 87.44 244 LYS B O 1
ATOM 4600 N N . ASP B 1 245 ? -15.711 10.711 -3.479 1 83.81 245 ASP B N 1
ATOM 4601 C CA . ASP B 1 245 ? -16.234 11.992 -3.914 1 83.81 245 ASP B CA 1
ATOM 4602 C C . ASP B 1 245 ? -16.906 12.734 -2.756 1 83.81 245 ASP B C 1
ATOM 4604 O O . ASP B 1 245 ? -17.672 12.148 -1.988 1 83.81 245 ASP B O 1
ATOM 4608 N N . ILE B 1 246 ? -16.688 14 -2.697 1 84 246 ILE B N 1
ATOM 4609 C CA . ILE B 1 246 ? -17.156 14.805 -1.574 1 84 246 ILE B CA 1
ATOM 4610 C C . ILE B 1 246 ? -18.688 14.773 -1.52 1 84 246 ILE B C 1
ATOM 4612 O O . ILE B 1 246 ? -19.281 14.891 -0.443 1 84 246 ILE B O 1
ATOM 4616 N N . THR B 1 247 ? -19.297 14.547 -2.631 1 80.31 247 THR B N 1
ATOM 4617 C CA . THR B 1 247 ? -20.766 14.516 -2.68 1 80.31 247 THR B CA 1
ATOM 4618 C C . THR B 1 247 ? -21.297 13.328 -1.876 1 80.31 247 THR B C 1
ATOM 4620 O O . THR B 1 247 ? -22.469 13.312 -1.504 1 80.31 247 THR B O 1
ATOM 4623 N N . ASN B 1 248 ? -20.422 12.414 -1.604 1 82.06 248 ASN B N 1
ATOM 4624 C CA . ASN B 1 248 ? -20.828 11.234 -0.849 1 82.06 248 ASN B CA 1
ATOM 4625 C C . ASN B 1 248 ? -20.359 11.305 0.6 1 82.06 248 ASN B C 1
ATOM 4627 O O . ASN B 1 248 ? -20.5 10.336 1.351 1 82.06 248 ASN B O 1
ATOM 4631 N N . MET B 1 249 ? -19.859 12.484 0.925 1 87.62 249 MET B N 1
ATOM 4632 C CA . MET B 1 249 ? -19.469 12.695 2.314 1 87.62 249 MET B CA 1
ATOM 4633 C C . MET B 1 249 ? -20.688 12.75 3.227 1 87.62 249 MET B C 1
ATOM 4635 O O . MET B 1 249 ? -21.641 13.469 2.943 1 87.62 249 MET B O 1
ATOM 4639 N N . PRO B 1 250 ? -20.641 11.969 4.25 1 85.5 250 PRO B N 1
ATOM 4640 C CA . PRO B 1 250 ? -21.828 11.914 5.109 1 85.5 250 PRO B CA 1
ATOM 4641 C C . PRO B 1 250 ? -22.188 13.273 5.715 1 85.5 250 PRO B C 1
ATOM 4643 O O . PRO B 1 250 ? -23.359 13.602 5.844 1 85.5 250 PRO B O 1
ATOM 4646 N N . ASP B 1 251 ? -21.234 13.977 6.211 1 90.56 251 ASP B N 1
ATOM 4647 C CA . ASP B 1 251 ? -21.312 15.312 6.793 1 90.56 251 ASP B CA 1
ATOM 4648 C C . ASP B 1 251 ? -20.156 16.188 6.324 1 90.56 251 ASP B C 1
ATOM 4650 O O . ASP B 1 251 ? -19 15.906 6.625 1 90.56 251 ASP B O 1
ATOM 4654 N N . LEU B 1 252 ? -20.484 17.234 5.68 1 92.75 252 LEU B N 1
ATOM 4655 C CA . LEU B 1 252 ? -19.453 18.062 5.047 1 92.75 252 LEU B CA 1
ATOM 4656 C C . LEU B 1 252 ? -18.609 18.766 6.098 1 92.75 252 LEU B C 1
ATOM 4658 O O . LEU B 1 252 ? -17.547 19.312 5.781 1 92.75 252 LEU B O 1
ATOM 4662 N N . THR B 1 253 ? -19.062 18.781 7.348 1 95.25 253 THR B N 1
ATOM 4663 C CA . THR B 1 253 ? -18.344 19.531 8.367 1 95.25 253 THR B CA 1
ATOM 4664 C C . THR B 1 253 ? -17.594 18.594 9.305 1 95.25 253 THR B C 1
ATOM 4666 O O . THR B 1 253 ? -16.922 19.047 10.242 1 95.25 253 THR B O 1
ATOM 4669 N N . VAL B 1 254 ? -17.766 17.344 9.164 1 96.88 254 VAL B N 1
ATOM 4670 C CA . VAL B 1 254 ? -17.078 16.344 9.984 1 96.88 254 VAL B CA 1
ATOM 4671 C C . VAL B 1 254 ? -16.234 15.43 9.086 1 96.88 254 VAL B C 1
ATOM 4673 O O . VAL B 1 254 ? -16.75 14.875 8.109 1 96.88 254 VAL B O 1
ATOM 4676 N N . THR B 1 255 ? -14.977 15.336 9.406 1 97.06 255 THR B N 1
ATOM 4677 C CA . THR B 1 255 ? -14.094 14.5 8.602 1 97.06 255 THR B CA 1
ATOM 4678 C C . THR B 1 255 ? -13.773 13.195 9.336 1 97.06 255 THR B C 1
ATOM 4680 O O . THR B 1 255 ? -14.039 13.07 10.531 1 97.06 255 THR B O 1
ATOM 4683 N N . ALA B 1 256 ? -13.148 12.258 8.617 1 97.06 256 ALA B N 1
ATOM 4684 C CA . ALA B 1 256 ? -12.758 10.969 9.172 1 97.06 256 ALA B CA 1
ATOM 4685 C C . ALA B 1 256 ? -11.641 11.133 10.195 1 97.06 256 ALA B C 1
ATOM 4687 O O . ALA B 1 256 ? -11.305 10.188 10.914 1 97.06 256 ALA B O 1
ATOM 4688 N N . ALA B 1 257 ? -11.125 12.344 10.367 1 98.19 257 ALA B N 1
ATOM 4689 C CA . ALA B 1 257 ? -10.188 12.625 11.445 1 98.19 257 ALA B CA 1
ATOM 4690 C C . ALA B 1 257 ? -10.836 12.383 12.812 1 98.19 257 ALA B C 1
ATOM 4692 O O . ALA B 1 257 ? -10.148 12.086 13.789 1 98.19 257 ALA B O 1
ATOM 4693 N N . SER B 1 258 ? -12.141 12.484 12.875 1 98.12 258 SER B N 1
ATOM 4694 C CA . SER B 1 258 ? -12.898 12.211 14.094 1 98.12 258 SER B CA 1
ATOM 4695 C C . SER B 1 258 ? -12.766 10.75 14.508 1 98.12 258 SER B C 1
ATOM 4697 O O . SER B 1 258 ? -13.062 10.391 15.656 1 98.12 258 SER B O 1
ATOM 4699 N N . LEU B 1 259 ? -12.328 9.914 13.609 1 97.31 259 LEU B N 1
ATOM 4700 C CA . LEU B 1 259 ? -12.078 8.508 13.906 1 97.31 259 LEU B CA 1
ATOM 4701 C C . LEU B 1 259 ? -10.586 8.242 14.078 1 97.31 259 LEU B C 1
ATOM 4703 O O . LEU B 1 259 ? -10.172 7.641 15.07 1 97.31 259 LEU B O 1
ATOM 4707 N N . SER B 1 260 ? -9.758 8.711 13.133 1 97.62 260 SER B N 1
ATOM 4708 C CA . SER B 1 260 ? -8.328 8.414 13.164 1 97.62 260 SER B CA 1
ATOM 4709 C C . SER B 1 260 ? -7.652 9.055 14.367 1 97.62 260 SER B C 1
ATOM 4711 O O . SER B 1 260 ? -6.781 8.445 15 1 97.62 260 SER B O 1
ATOM 4713 N N . GLY B 1 261 ? -8.023 10.305 14.695 1 98.12 261 GLY B N 1
ATOM 4714 C CA . GLY B 1 261 ? -7.41 11.047 15.781 1 98.12 261 GLY B CA 1
ATOM 4715 C C . GLY B 1 261 ? -7.539 10.359 17.125 1 98.12 261 GLY B C 1
ATOM 4716 O O . GLY B 1 261 ? -6.539 9.992 17.75 1 98.12 261 GLY B O 1
ATOM 4717 N N . PRO B 1 262 ? -8.812 10.18 17.578 1 97.56 262 PRO B N 1
ATOM 4718 C CA . PRO B 1 262 ? -9.016 9.508 18.859 1 97.56 262 PRO B CA 1
ATOM 4719 C C . PRO B 1 262 ? -8.359 8.133 18.922 1 97.56 262 PRO B C 1
ATOM 4721 O O . PRO B 1 262 ? -7.797 7.766 19.969 1 97.56 262 PRO B O 1
ATOM 4724 N N . ARG B 1 263 ? -8.352 7.402 17.859 1 96.94 263 ARG B N 1
ATOM 4725 C CA . ARG B 1 263 ? -7.73 6.078 17.859 1 96.94 263 ARG B CA 1
ATOM 4726 C C . ARG B 1 263 ? -6.219 6.184 18.016 1 96.94 263 ARG B C 1
ATOM 4728 O O . ARG B 1 263 ? -5.625 5.434 18.797 1 96.94 263 ARG B O 1
ATOM 4735 N N . ALA B 1 264 ? -5.602 7.078 17.266 1 98.06 264 ALA B N 1
ATOM 4736 C CA . ALA B 1 264 ? -4.156 7.266 17.375 1 98.06 264 ALA B CA 1
ATOM 4737 C C . ALA B 1 264 ? -3.764 7.723 18.781 1 98.06 264 ALA B C 1
ATOM 4739 O O . ALA B 1 264 ? -2.777 7.238 19.344 1 98.06 264 ALA B O 1
ATOM 4740 N N . MET B 1 265 ? -4.508 8.648 19.328 1 98.25 265 MET B N 1
ATOM 4741 C CA . MET B 1 265 ? -4.203 9.172 20.656 1 98.25 265 MET B CA 1
ATOM 4742 C C . MET B 1 265 ? -4.422 8.109 21.734 1 98.25 265 MET B C 1
ATOM 4744 O O . MET B 1 265 ? -3.662 8.023 22.703 1 98.25 265 MET B O 1
ATOM 4748 N N . ALA B 1 266 ? -5.453 7.301 21.547 1 97.19 266 ALA B N 1
ATOM 4749 C CA . ALA B 1 266 ? -5.68 6.199 22.484 1 97.19 266 ALA B CA 1
ATOM 4750 C C . ALA B 1 266 ? -4.508 5.223 22.469 1 97.19 266 ALA B C 1
ATOM 4752 O O . ALA B 1 266 ? -4.062 4.77 23.531 1 97.19 266 ALA B O 1
ATOM 4753 N N . GLN B 1 267 ? -4.016 4.883 21.297 1 97 267 GLN B N 1
ATOM 4754 C CA . GLN B 1 267 ? -2.846 4.02 21.172 1 97 267 GLN B CA 1
ATOM 4755 C C . GLN B 1 267 ? -1.643 4.609 21.906 1 97 267 GLN B C 1
ATOM 4757 O O . GLN B 1 267 ? -0.894 3.889 22.562 1 97 267 GLN B O 1
ATOM 4762 N N . ALA B 1 268 ? -1.511 5.898 21.734 1 97.88 268 ALA B N 1
ATOM 4763 C CA . ALA B 1 268 ? -0.366 6.602 22.312 1 97.88 268 ALA B CA 1
ATOM 4764 C C . ALA B 1 268 ? -0.554 6.832 23.812 1 97.88 268 ALA B C 1
ATOM 4766 O O . ALA B 1 268 ? 0.408 7.125 24.531 1 97.88 268 ALA B O 1
ATOM 4767 N N . GLY B 1 269 ? -1.782 6.746 24.328 1 97.38 269 GLY B N 1
ATOM 4768 C CA . GLY B 1 269 ? -2.088 7.016 25.719 1 97.38 269 GLY B CA 1
ATOM 4769 C C . GLY B 1 269 ? -2.068 8.492 26.062 1 97.38 269 GLY B C 1
ATOM 4770 O O . GLY B 1 269 ? -1.59 8.891 27.125 1 97.38 269 GLY B O 1
ATOM 4771 N N . VAL B 1 270 ? -2.502 9.32 25.125 1 98.25 270 VAL B N 1
ATOM 4772 C CA . VAL B 1 270 ? -2.463 10.758 25.344 1 98.25 270 VAL B CA 1
ATOM 4773 C C . VAL B 1 270 ? -3.816 11.375 24.984 1 98.25 270 VAL B C 1
ATOM 4775 O O . VAL B 1 270 ? -4.688 10.695 24.438 1 98.25 270 VAL B O 1
ATOM 4778 N N . THR B 1 271 ? -4.02 12.578 25.406 1 98.38 271 THR B N 1
ATOM 4779 C CA . THR B 1 271 ? -5.164 13.406 25.047 1 98.38 271 THR B CA 1
ATOM 4780 C C . THR B 1 271 ? -4.719 14.648 24.281 1 98.38 271 THR B C 1
ATOM 4782 O O . THR B 1 271 ? -3.525 14.953 24.219 1 98.38 271 THR B O 1
ATOM 4785 N N . PRO B 1 272 ? -5.66 15.352 23.641 1 98.38 272 PRO B N 1
ATOM 4786 C CA . PRO B 1 272 ? -5.281 16.578 22.922 1 98.38 272 PRO B CA 1
ATOM 4787 C C . PRO B 1 272 ? -4.523 17.562 23.812 1 98.38 272 PRO B C 1
ATOM 4789 O O . PRO B 1 272 ? -3.609 18.25 23.344 1 98.38 272 PRO B O 1
ATOM 4792 N N . ALA B 1 273 ? -4.777 17.594 25.062 1 98 273 ALA B N 1
ATOM 4793 C CA . ALA B 1 273 ? -4.16 18.531 25.984 1 98 273 ALA B CA 1
ATOM 4794 C C . ALA B 1 273 ? -2.676 18.234 26.172 1 98 273 ALA B C 1
ATOM 4796 O O . ALA B 1 273 ? -1.905 19.094 26.609 1 98 273 ALA B O 1
ATOM 4797 N N . ASP B 1 274 ? -2.281 17.031 25.828 1 98.25 274 ASP B N 1
ATOM 4798 C CA . ASP B 1 274 ? -0.901 16.594 26.031 1 98.25 274 ASP B CA 1
ATOM 4799 C C . ASP B 1 274 ? -0.028 16.969 24.828 1 98.25 274 ASP B C 1
ATOM 4801 O O . ASP B 1 274 ? 1.201 16.953 24.922 1 98.25 274 ASP B O 1
ATOM 4805 N N . ILE B 1 275 ? -0.621 17.312 23.688 1 98.62 275 ILE B N 1
ATOM 4806 C CA . ILE B 1 275 ? 0.118 17.5 22.438 1 98.62 275 ILE B CA 1
ATOM 4807 C C . ILE B 1 275 ? 0.752 18.891 22.422 1 98.62 275 ILE B C 1
ATOM 4809 O O . ILE B 1 275 ? 0.067 19.891 22.625 1 98.62 275 ILE B O 1
ATOM 4813 N N . ASP B 1 276 ? 2.039 18.969 22.094 1 98.62 276 ASP B N 1
ATOM 4814 C CA . ASP B 1 276 ? 2.787 20.219 22.156 1 98.62 276 ASP B CA 1
ATOM 4815 C C . ASP B 1 276 ? 2.773 20.938 20.812 1 98.62 276 ASP B C 1
ATOM 4817 O O . ASP B 1 276 ? 2.836 22.172 20.766 1 98.62 276 ASP B O 1
ATOM 4821 N N . VAL B 1 277 ? 2.791 20.219 19.781 1 98.62 277 VAL B N 1
ATOM 4822 C CA . VAL B 1 277 ? 2.867 20.828 18.453 1 98.62 277 VAL B CA 1
ATOM 4823 C C . VAL B 1 277 ? 2.062 20 17.453 1 98.62 277 VAL B C 1
ATOM 4825 O O . VAL B 1 277 ? 2.059 18.766 17.516 1 98.62 277 VAL B O 1
ATOM 4828 N N . LEU B 1 278 ? 1.307 20.688 16.547 1 98.62 278 LEU B N 1
ATOM 4829 C CA . LEU B 1 278 ? 0.442 20.062 15.555 1 98.62 278 LEU B CA 1
ATOM 4830 C C . LEU B 1 278 ? 0.919 20.359 14.141 1 98.62 278 LEU B C 1
ATOM 4832 O O . LEU B 1 278 ? 1.2 21.516 13.812 1 98.62 278 LEU B O 1
ATOM 4836 N N . GLU B 1 279 ? 1.084 19.328 13.391 1 98.88 279 GLU B N 1
ATOM 4837 C CA . GLU B 1 279 ? 1.274 19.469 11.945 1 98.88 279 GLU B CA 1
ATOM 4838 C C . GLU B 1 279 ? 0.082 18.922 11.18 1 98.88 279 GLU B C 1
ATOM 4840 O O . GLU B 1 279 ? -0.09 17.703 11.086 1 98.88 279 GLU B O 1
ATOM 4845 N N . LEU B 1 280 ? -0.714 19.812 10.617 1 98.81 280 LEU B N 1
ATOM 4846 C CA . LEU B 1 280 ? -1.972 19.453 9.977 1 98.81 280 LEU B CA 1
ATOM 4847 C C . LEU B 1 280 ? -1.903 19.703 8.469 1 98.81 280 LEU B C 1
ATOM 4849 O O . LEU B 1 280 ? -1.312 20.688 8.031 1 98.81 280 LEU B O 1
ATOM 4853 N N . TYR B 1 281 ? -2.49 18.781 7.766 1 98.44 281 TYR B N 1
ATOM 4854 C CA . TYR B 1 281 ? -2.645 18.984 6.332 1 98.44 281 TYR B CA 1
ATOM 4855 C C . TYR B 1 281 ? -3.541 20.188 6.047 1 98.44 281 TYR B C 1
ATOM 4857 O O . TYR B 1 281 ? -4.75 20.141 6.277 1 98.44 281 TYR B O 1
ATOM 4865 N N . ASP B 1 282 ? -2.959 21.219 5.492 1 97.31 282 ASP B N 1
ATOM 4866 C CA . ASP B 1 282 ? -3.719 22.453 5.316 1 97.31 282 ASP B CA 1
ATOM 4867 C C . ASP B 1 282 ? -3.768 22.859 3.848 1 97.31 282 ASP B C 1
ATOM 4869 O O . ASP B 1 282 ? -3.361 23.969 3.496 1 97.31 282 ASP B O 1
ATOM 4873 N N . ALA B 1 283 ? -4.484 22.047 3.062 1 95.19 283 ALA B N 1
ATOM 4874 C CA . ALA B 1 283 ? -4.699 22.406 1.66 1 95.19 283 ALA B CA 1
ATOM 4875 C C . ALA B 1 283 ? -5.488 23.703 1.534 1 95.19 283 ALA B C 1
ATOM 4877 O O . ALA B 1 283 ? -5.273 24.469 0.599 1 95.19 283 ALA B O 1
ATOM 4878 N N . PHE B 1 284 ? -6.402 23.906 2.412 1 96.56 284 PHE B N 1
ATOM 4879 C CA . PHE B 1 284 ? -7.199 25.109 2.553 1 96.56 284 PHE B CA 1
ATOM 4880 C C . PHE B 1 284 ? -7.266 25.547 4.012 1 96.56 284 PHE B C 1
ATOM 4882 O O . PHE B 1 284 ? -7.125 24.734 4.918 1 96.56 284 PHE B O 1
ATOM 4889 N N . THR B 1 285 ? -7.488 26.812 4.199 1 97.88 285 THR B N 1
ATOM 4890 C CA . THR B 1 285 ? -7.59 27.344 5.555 1 97.88 285 THR B CA 1
ATOM 4891 C C . THR B 1 285 ? -8.656 26.594 6.348 1 97.88 285 THR B C 1
ATOM 4893 O O . THR B 1 285 ? -8.484 26.344 7.547 1 97.88 285 THR B O 1
ATOM 4896 N N . LEU B 1 286 ? -9.695 26.172 5.66 1 97.38 286 LEU B N 1
ATOM 4897 C CA . LEU B 1 286 ? -10.781 25.453 6.324 1 97.38 286 LEU B CA 1
ATOM 4898 C C . LEU B 1 286 ? -10.281 24.141 6.918 1 97.38 286 LEU B C 1
ATOM 4900 O O . LEU B 1 286 ? -10.758 23.719 7.973 1 97.38 286 LEU B O 1
ATOM 4904 N N . ASN B 1 287 ? -9.328 23.484 6.238 1 97.94 287 ASN B N 1
ATOM 4905 C CA . ASN B 1 287 ? -8.812 22.203 6.715 1 97.94 287 ASN B CA 1
ATOM 4906 C C . ASN B 1 287 ? -8.32 22.312 8.156 1 97.94 287 ASN B C 1
ATOM 4908 O O . ASN B 1 287 ? -8.625 21.438 8.977 1 97.94 287 ASN B O 1
ATOM 4912 N N . THR B 1 288 ? -7.566 23.344 8.414 1 98.62 288 THR B N 1
ATOM 4913 C CA . THR B 1 288 ? -7.008 23.531 9.75 1 98.62 288 THR B CA 1
ATOM 4914 C C . THR B 1 288 ? -8.117 23.594 10.797 1 98.62 288 THR B C 1
ATOM 4916 O O . THR B 1 288 ? -8.031 22.953 11.844 1 98.62 288 THR B O 1
ATOM 4919 N N . ILE B 1 289 ? -9.133 24.297 10.477 1 98.56 289 ILE B N 1
ATOM 4920 C CA . ILE B 1 289 ? -10.25 24.484 11.391 1 98.56 289 ILE B CA 1
ATOM 4921 C C . ILE B 1 289 ? -10.969 23.141 11.602 1 98.56 289 ILE B C 1
ATOM 4923 O O . ILE B 1 289 ? -11.211 22.734 12.734 1 98.56 289 ILE B O 1
ATOM 4927 N N . LEU B 1 290 ? -11.281 22.453 10.5 1 98.38 290 LEU B N 1
ATOM 4928 C CA . LEU B 1 290 ? -11.961 21.172 10.586 1 98.38 290 LEU B CA 1
ATOM 4929 C C . LEU B 1 290 ? -11.141 20.172 11.406 1 98.38 290 LEU B C 1
ATOM 4931 O O . LEU B 1 290 ? -11.695 19.453 12.234 1 98.38 290 LEU B O 1
ATOM 4935 N N . PHE B 1 291 ? -9.867 20.156 11.195 1 98.69 291 PHE B N 1
ATOM 4936 C CA . PHE B 1 291 ? -9.023 19.156 11.836 1 98.69 291 PHE B CA 1
ATOM 4937 C C . PHE B 1 291 ? -8.82 19.469 13.312 1 98.69 291 PHE B C 1
ATOM 4939 O O . PHE B 1 291 ? -8.766 18.562 14.141 1 98.69 291 PHE B O 1
ATOM 4946 N N . LEU B 1 292 ? -8.688 20.734 13.648 1 98.81 292 LEU B N 1
ATOM 4947 C CA . LEU B 1 292 ? -8.625 21.094 15.062 1 98.81 292 LEU B CA 1
ATOM 4948 C C . LEU B 1 292 ? -9.859 20.578 15.812 1 98.81 292 LEU B C 1
ATOM 4950 O O . LEU B 1 292 ? -9.742 20.094 16.938 1 98.81 292 LEU B O 1
ATOM 4954 N N . GLU B 1 293 ? -11 20.703 15.195 1 98.69 293 GLU B N 1
ATOM 4955 C CA . GLU B 1 293 ? -12.242 20.234 15.805 1 98.69 293 GLU B CA 1
ATOM 4956 C C . GLU B 1 293 ? -12.305 18.719 15.844 1 98.69 293 GLU B C 1
ATOM 4958 O O . GLU B 1 293 ? -12.508 18.125 16.906 1 98.69 293 GLU B O 1
ATOM 4963 N N . ASP B 1 294 ? -12.055 18.078 14.727 1 98.69 294 ASP B N 1
ATOM 4964 C CA . ASP B 1 294 ? -12.297 16.656 14.586 1 98.69 294 ASP B CA 1
ATOM 4965 C C . ASP B 1 294 ? -11.234 15.844 15.32 1 98.69 294 ASP B C 1
ATOM 4967 O O . ASP B 1 294 ? -11.477 14.703 15.727 1 98.69 294 ASP B O 1
ATOM 4971 N N . LEU B 1 295 ? -10.062 16.422 15.539 1 98.75 295 LEU B N 1
ATOM 4972 C CA . LEU B 1 295 ? -9.016 15.758 16.297 1 98.75 295 LEU B CA 1
ATOM 4973 C C . LEU B 1 295 ? -9.172 16.031 17.797 1 98.75 295 LEU B C 1
ATOM 4975 O O . LEU B 1 295 ? -8.445 15.477 18.609 1 98.75 295 LEU B O 1
ATOM 4979 N N . GLY B 1 296 ? -10.047 16.922 18.172 1 98.44 296 GLY B N 1
ATOM 4980 C CA . GLY B 1 296 ? -10.453 17.047 19.562 1 98.44 296 GLY B CA 1
ATOM 4981 C C . GLY B 1 296 ? -9.797 18.203 20.281 1 98.44 296 GLY B C 1
ATOM 4982 O O . GLY B 1 296 ? -9.812 18.281 21.516 1 98.44 296 GLY B O 1
ATOM 4983 N N . PHE B 1 297 ? -9.234 19.141 19.594 1 98.56 297 PHE B N 1
ATOM 4984 C CA . PHE B 1 297 ? -8.547 20.25 20.25 1 98.56 297 PHE B CA 1
ATOM 4985 C C . PHE B 1 297 ? -9.531 21.344 20.609 1 98.56 297 PHE B C 1
ATOM 4987 O O . PHE B 1 297 ? -9.234 22.203 21.453 1 98.56 297 PHE B O 1
ATOM 4994 N N . CYS B 1 298 ? -10.641 21.406 20.031 1 97.94 298 CYS B N 1
ATOM 4995 C CA . CYS B 1 298 ? -11.789 22.234 20.375 1 97.94 298 CYS B CA 1
ATOM 4996 C C . CYS B 1 298 ? -13.086 21.562 19.938 1 97.94 298 CYS B C 1
ATOM 4998 O O . CYS B 1 298 ? -13.07 20.562 19.219 1 97.94 298 CYS B O 1
ATOM 5000 N N . ALA B 1 299 ? -14.188 22.031 20.422 1 98 299 ALA B N 1
ATOM 5001 C CA . ALA B 1 299 ? -15.484 21.438 20.094 1 98 299 ALA B CA 1
ATOM 5002 C C . ALA B 1 299 ? -15.906 21.781 18.672 1 98 299 ALA B C 1
ATOM 5004 O O . ALA B 1 299 ? -15.469 22.797 18.109 1 98 299 ALA B O 1
ATOM 5005 N N . LYS B 1 300 ? -16.766 20.875 18.125 1 97.56 300 LYS B N 1
ATOM 5006 C CA . LYS B 1 300 ? -17.297 21.156 16.797 1 97.56 300 LYS B CA 1
ATOM 5007 C C . LYS B 1 300 ? -18 22.516 16.766 1 97.56 300 LYS B C 1
ATOM 5009 O O . LYS B 1 300 ? -18.781 22.844 17.656 1 97.56 300 LYS B O 1
ATOM 5014 N N . GLY B 1 301 ? -17.656 23.281 15.734 1 97.5 301 GLY B N 1
ATOM 5015 C CA . GLY B 1 301 ? -18.25 24.609 15.602 1 97.5 301 GLY B CA 1
ATOM 5016 C C . GLY B 1 301 ? -17.453 25.688 16.297 1 97.5 301 GLY B C 1
ATOM 5017 O O . GLY B 1 301 ? -17.688 26.875 16.078 1 97.5 301 GLY B O 1
ATOM 5018 N N . GLU B 1 302 ? -16.438 25.281 17.016 1 98.12 302 GLU B N 1
ATOM 5019 C CA . GLU B 1 302 ? -15.672 26.266 17.781 1 98.12 302 GLU B CA 1
ATOM 5020 C C . GLU B 1 302 ? -14.32 26.516 17.125 1 98.12 302 GLU B C 1
ATOM 5022 O O . GLU B 1 302 ? -13.547 27.359 17.609 1 98.12 302 GLU B O 1
ATOM 5027 N N . GLY B 1 303 ? -14.047 25.875 16.062 1 98.06 303 GLY B N 1
ATOM 5028 C CA . GLY B 1 303 ? -12.75 25.984 15.422 1 98.06 303 GLY B CA 1
ATOM 5029 C C . GLY B 1 303 ? -12.43 27.391 14.938 1 98.06 303 GLY B C 1
ATOM 5030 O O . GLY B 1 303 ? -11.281 27.828 15.023 1 98.06 303 GLY B O 1
ATOM 5031 N N . GLY B 1 304 ? -13.445 28.031 14.406 1 97.5 304 GLY B N 1
ATOM 5032 C CA . GLY B 1 304 ? -13.25 29.406 13.977 1 97.5 304 GLY B CA 1
ATOM 5033 C C . GLY B 1 304 ? -12.758 30.312 15.086 1 97.5 304 GLY B C 1
ATOM 5034 O O . GLY B 1 304 ? -11.727 30.984 14.953 1 97.5 304 GLY B O 1
ATOM 5035 N N . ALA B 1 305 ? -13.477 30.297 16.156 1 98 305 ALA B N 1
ATOM 5036 C CA . ALA B 1 305 ? -13.109 31.125 17.297 1 98 305 ALA B CA 1
ATOM 5037 C C . ALA B 1 305 ? -11.766 30.672 17.891 1 98 305 ALA B C 1
ATOM 5039 O O . ALA B 1 305 ? -10.992 31.5 18.375 1 98 305 ALA B O 1
ATOM 5040 N N . PHE B 1 306 ? -11.484 29.484 17.797 1 98.25 306 PHE B N 1
ATOM 5041 C CA . PHE B 1 306 ? -10.281 28.891 18.391 1 98.25 306 PHE B CA 1
ATOM 5042 C C . PHE B 1 306 ? -9.023 29.469 17.75 1 98.25 306 PHE B C 1
ATOM 5044 O O . PHE B 1 306 ? -8.008 29.641 18.406 1 98.25 306 PHE B O 1
ATOM 5051 N N . VAL B 1 307 ? -9.047 29.75 16.453 1 98.38 307 VAL B N 1
ATOM 5052 C CA . VAL B 1 307 ? -7.84 30.109 15.727 1 98.38 307 VAL B CA 1
ATOM 5053 C C . VAL B 1 307 ? -7.645 31.625 15.773 1 98.38 307 VAL B C 1
ATOM 5055 O O . VAL B 1 307 ? -6.656 32.156 15.25 1 98.38 307 VAL B O 1
ATOM 5058 N N . GLU B 1 308 ? -8.555 32.312 16.406 1 97.69 308 GLU B N 1
ATOM 5059 C CA . GLU B 1 308 ? -8.453 33.781 16.484 1 97.69 308 GLU B CA 1
ATOM 5060 C C . GLU B 1 308 ? -7.32 34.188 17.422 1 97.69 308 GLU B C 1
ATOM 5062 O O . GLU B 1 308 ? -6.781 33.375 18.156 1 97.69 308 GLU B O 1
ATOM 5067 N N . ASP B 1 309 ? -6.93 35.406 17.266 1 96.25 309 ASP B N 1
ATOM 5068 C CA . ASP B 1 309 ? -6.012 36.094 18.172 1 96.25 309 ASP B CA 1
ATOM 5069 C C . ASP B 1 309 ? -4.645 35.406 18.188 1 96.25 309 ASP B C 1
ATOM 5071 O O . ASP B 1 309 ? -3.998 35.344 19.234 1 96.25 309 ASP B O 1
ATOM 5075 N N . GLY B 1 310 ? -4.273 34.781 17.109 1 97.25 310 GLY B N 1
ATOM 5076 C CA . GLY B 1 310 ? -2.938 34.219 16.953 1 97.25 310 GLY B CA 1
ATOM 5077 C C . GLY B 1 310 ? -2.701 32.969 17.797 1 97.25 310 GLY B C 1
ATOM 5078 O O . GLY B 1 310 ? -1.559 32.656 18.125 1 97.25 310 GLY B O 1
ATOM 5079 N N . ARG B 1 311 ? -3.697 32.281 18.203 1 98 311 ARG B N 1
ATOM 5080 C CA . ARG B 1 311 ? -3.594 31.141 19.109 1 98 311 ARG B CA 1
ATOM 5081 C C . ARG B 1 311 ? -2.713 30.047 18.531 1 98 311 ARG B C 1
ATOM 5083 O O . ARG B 1 311 ? -2.008 29.344 19.266 1 98 311 ARG B O 1
ATOM 5090 N N . ILE B 1 312 ? -2.756 29.906 17.188 1 98.56 312 ILE B N 1
ATOM 5091 C CA . ILE B 1 312 ? -2.023 28.797 16.594 1 98.56 312 ILE B CA 1
ATOM 5092 C C . ILE B 1 312 ? -0.751 29.312 15.922 1 98.56 312 ILE B C 1
ATOM 5094 O O . ILE B 1 312 ? -0.057 28.578 15.234 1 98.56 312 ILE B O 1
ATOM 5098 N N . ALA B 1 313 ? -0.423 30.641 16.078 1 98.5 313 ALA B N 1
ATOM 5099 C CA . ALA B 1 313 ? 0.742 31.312 15.508 1 98.5 313 ALA B CA 1
ATOM 5100 C C . ALA B 1 313 ? 1.931 31.25 16.469 1 98.5 313 ALA B C 1
ATOM 5102 O O . ALA B 1 313 ? 1.805 30.766 17.594 1 98.5 313 ALA B O 1
ATOM 5103 N N . PRO B 1 314 ? 3.139 31.641 15.961 1 98.31 314 PRO B N 1
ATOM 5104 C CA . PRO B 1 314 ? 4.262 31.719 16.891 1 98.31 314 PRO B CA 1
ATOM 5105 C C . PRO B 1 314 ? 3.938 32.531 18.141 1 98.31 314 PRO B C 1
ATOM 5107 O O . PRO B 1 314 ? 3.418 33.656 18.047 1 98.31 314 PRO B O 1
ATOM 5110 N N . GLY B 1 315 ? 4.211 31.938 19.266 1 96.25 315 GLY B N 1
ATOM 5111 C CA . GLY B 1 315 ? 3.918 32.594 20.516 1 96.25 315 GLY B CA 1
ATOM 5112 C C . GLY B 1 315 ? 2.525 32.312 21.047 1 96.25 315 GLY B C 1
ATOM 5113 O O . GLY B 1 315 ? 2.203 32.625 22.188 1 96.25 315 GLY B O 1
ATOM 5114 N N . GLY B 1 316 ? 1.663 31.688 20.281 1 97 316 GLY B N 1
ATOM 5115 C CA . GLY B 1 316 ? 0.319 31.328 20.703 1 97 316 GLY B CA 1
ATOM 5116 C C . GLY B 1 316 ? 0.282 30.094 21.594 1 97 316 GLY B C 1
ATOM 5117 O O . GLY B 1 316 ? 1.326 29.547 21.922 1 97 316 GLY B O 1
ATOM 5118 N N . ALA B 1 317 ? -0.897 29.672 22 1 96.75 317 ALA B N 1
ATOM 5119 C CA . ALA B 1 317 ? -1.11 28.609 22.969 1 96.75 317 ALA B CA 1
ATOM 5120 C C . ALA B 1 317 ? -0.872 27.234 22.344 1 96.75 317 ALA B C 1
ATOM 5122 O O . ALA B 1 317 ? -0.506 26.297 23.047 1 96.75 317 ALA B O 1
ATOM 5123 N N . LEU B 1 318 ? -1.089 27.109 21.031 1 97.81 318 LEU B N 1
ATOM 5124 C CA . LEU B 1 318 ? -0.942 25.828 20.359 1 97.81 318 LEU B CA 1
ATOM 5125 C C . LEU B 1 318 ? -0.26 26 19 1 97.81 318 LEU B C 1
ATOM 5127 O O . LEU B 1 318 ? -0.91 26.344 18.016 1 97.81 318 LEU B O 1
ATOM 5131 N N . PRO B 1 319 ? 1.04 25.688 18.969 1 98.75 319 PRO B N 1
ATOM 5132 C CA . PRO B 1 319 ? 1.735 25.781 17.672 1 98.75 319 PRO B CA 1
ATOM 5133 C C . PRO B 1 319 ? 1.165 24.828 16.625 1 98.75 319 PRO B C 1
ATOM 5135 O O . PRO B 1 319 ? 1.123 23.609 16.844 1 98.75 319 PRO B O 1
ATOM 5138 N N . VAL B 1 320 ? 0.687 25.375 15.477 1 98.81 320 VAL B N 1
ATOM 5139 C CA . VAL B 1 320 ? 0.136 24.578 14.383 1 98.81 320 VAL B CA 1
ATOM 5140 C C . VAL B 1 320 ? 0.873 24.922 13.086 1 98.81 320 VAL B C 1
ATOM 5142 O O . VAL B 1 320 ? 1.002 26.094 12.727 1 98.81 320 VAL B O 1
ATOM 5145 N N . ASN B 1 321 ? 1.335 23.844 12.383 1 98.81 321 ASN B N 1
ATOM 5146 C CA . ASN B 1 321 ? 1.999 23.969 11.086 1 98.81 321 ASN B CA 1
ATOM 5147 C C . ASN B 1 321 ? 3.195 24.906 11.156 1 98.81 321 ASN B C 1
ATOM 5149 O O . ASN B 1 321 ? 3.266 25.891 10.406 1 98.81 321 ASN B O 1
ATOM 5153 N N . THR B 1 322 ? 4.168 24.469 11.953 1 98.88 322 THR B N 1
ATOM 5154 C CA . THR B 1 322 ? 5.277 25.328 12.367 1 98.88 322 THR B CA 1
ATOM 5155 C C . THR B 1 322 ? 6.27 25.5 11.227 1 98.88 322 THR B C 1
ATOM 5157 O O . THR B 1 322 ? 7.145 26.375 11.289 1 98.88 322 THR B O 1
ATOM 5160 N N . ASN B 1 323 ? 6.156 24.75 10.172 1 98.69 323 ASN B N 1
ATOM 5161 C CA . ASN B 1 323 ? 6.992 24.984 9 1 98.69 323 ASN B CA 1
ATOM 5162 C C . ASN B 1 323 ? 6.352 25.984 8.047 1 98.69 323 ASN B C 1
ATOM 5164 O O . ASN B 1 323 ? 6.965 26.375 7.059 1 98.69 323 ASN B O 1
ATOM 5168 N N . GLY B 1 324 ? 5.172 26.359 8.312 1 98.69 324 GLY B N 1
ATOM 5169 C CA . GLY B 1 324 ? 4.41 27.234 7.441 1 98.69 324 GLY B CA 1
ATOM 5170 C C . GLY B 1 324 ? 3.312 26.531 6.676 1 98.69 324 GLY B C 1
ATOM 5171 O O . GLY B 1 324 ? 2.529 27.156 5.965 1 98.69 324 GLY B O 1
ATOM 5172 N N . GLY B 1 325 ? 3.303 25.219 6.75 1 98.44 325 GLY B N 1
ATOM 5173 C CA . GLY B 1 325 ? 2.234 24.422 6.176 1 98.44 325 GLY B CA 1
ATOM 5174 C C . GLY B 1 325 ? 2.184 24.5 4.66 1 98.44 325 GLY B C 1
ATOM 5175 O O . GLY B 1 325 ? 3.156 24.906 4.02 1 98.44 325 GLY B O 1
ATOM 5176 N N . GLY B 1 326 ? 1.101 23.938 4.152 1 97.94 326 GLY B N 1
ATOM 5177 C CA . GLY B 1 326 ? 0.86 24.016 2.721 1 97.94 326 GLY B CA 1
ATOM 5178 C C . GLY B 1 326 ? 0.503 25.422 2.252 1 97.94 326 GLY B C 1
ATOM 5179 O O . GLY B 1 326 ? 0.645 25.734 1.07 1 97.94 326 GLY B O 1
ATOM 5180 N N . LEU B 1 327 ? 0.09 26.234 3.146 1 98.12 327 LEU B N 1
ATOM 5181 C CA . LEU B 1 327 ? -0.411 27.562 2.812 1 98.12 327 LEU B CA 1
ATOM 5182 C C . LEU B 1 327 ? 0.74 28.531 2.545 1 98.12 327 LEU B C 1
ATOM 5184 O O . LEU B 1 327 ? 0.568 29.531 1.843 1 98.12 327 LEU B O 1
ATOM 5188 N N . SER B 1 328 ? 1.898 28.172 3.17 1 98.5 328 SER B N 1
ATOM 5189 C CA . SER B 1 328 ? 2.973 29.141 3.008 1 98.5 328 SER B CA 1
ATOM 5190 C C . SER B 1 328 ? 4.312 28.453 2.766 1 98.5 328 SER B C 1
ATOM 5192 O O . SER B 1 328 ? 5.207 29.031 2.143 1 98.5 328 SER B O 1
ATOM 5194 N N . CYS B 1 329 ? 4.52 27.266 3.217 1 98.44 329 CYS B N 1
ATOM 5195 C CA . CYS B 1 329 ? 5.816 26.609 3.133 1 98.44 329 CYS B CA 1
ATOM 5196 C C . CYS B 1 329 ? 5.938 25.797 1.84 1 98.44 329 CYS B C 1
ATOM 5198 O O . CYS B 1 329 ? 6.828 26.062 1.027 1 98.44 329 CYS B O 1
ATOM 5200 N N . VAL B 1 330 ? 5.133 24.797 1.727 1 98 330 VAL B N 1
ATOM 5201 C CA . VAL B 1 330 ? 5.277 23.891 0.588 1 98 330 VAL B CA 1
ATOM 5202 C C . VAL B 1 330 ? 3.98 23.109 0.377 1 98 330 VAL B C 1
ATOM 5204 O O . VAL B 1 330 ? 3.32 22.719 1.342 1 98 330 VAL B O 1
ATOM 5207 N N . HIS B 1 331 ? 3.584 22.953 -0.908 1 96.81 331 HIS B N 1
ATOM 5208 C CA . HIS B 1 331 ? 2.529 22.016 -1.271 1 96.81 331 HIS B CA 1
ATOM 5209 C C . HIS B 1 331 ? 2.738 21.453 -2.678 1 96.81 331 HIS B C 1
ATOM 5211 O O . HIS B 1 331 ? 2.129 21.938 -3.635 1 96.81 331 HIS B O 1
ATOM 5217 N N . PRO B 1 332 ? 3.432 20.359 -2.707 1 95.62 332 PRO B N 1
ATOM 5218 C CA . PRO B 1 332 ? 3.752 19.781 -4.012 1 95.62 332 PRO B CA 1
ATOM 5219 C C . PRO B 1 332 ? 2.736 18.734 -4.457 1 95.62 332 PRO B C 1
ATOM 5221 O O . PRO B 1 332 ? 3.117 17.688 -4.992 1 95.62 332 PRO B O 1
ATOM 5224 N N . GLY B 1 333 ? 1.519 18.922 -4.188 1 92.62 333 GLY B N 1
ATOM 5225 C CA . GLY B 1 333 ? 0.468 17.969 -4.523 1 92.62 333 GLY B CA 1
ATOM 5226 C C . GLY B 1 333 ? -0.042 17.203 -3.324 1 92.62 333 GLY B C 1
ATOM 5227 O O . GLY B 1 333 ? -1.25 17.141 -3.09 1 92.62 333 GLY B O 1
ATOM 5228 N N . MET B 1 334 ? 0.841 16.609 -2.668 1 94.69 334 MET B N 1
ATOM 5229 C CA . MET B 1 334 ? 0.553 15.906 -1.42 1 94.69 334 MET B CA 1
ATOM 5230 C C . MET B 1 334 ? 1.446 16.406 -0.292 1 94.69 334 MET B C 1
ATOM 5232 O O . MET B 1 334 ? 2.674 16.328 -0.384 1 94.69 334 MET B O 1
ATOM 5236 N N . TYR B 1 335 ? 0.795 16.844 0.76 1 97.12 335 TYR B N 1
ATOM 5237 C CA . TYR B 1 335 ? 1.525 17.531 1.816 1 97.12 335 TYR B CA 1
ATOM 5238 C C . TYR B 1 335 ? 1.816 16.594 2.982 1 97.12 335 TYR B C 1
ATOM 5240 O O . TYR B 1 335 ? 2.666 16.891 3.826 1 97.12 335 TYR B O 1
ATOM 5248 N N . GLY B 1 336 ? 1.255 15.422 3.055 1 97.88 336 GLY B N 1
ATOM 5249 C CA . GLY B 1 336 ? 1.197 14.57 4.23 1 97.88 336 GLY B CA 1
ATOM 5250 C C . GLY B 1 336 ? 2.564 14.242 4.801 1 97.88 336 GLY B C 1
ATOM 5251 O O . GLY B 1 336 ? 2.758 14.266 6.02 1 97.88 336 GLY B O 1
ATOM 5252 N N . LEU B 1 337 ? 3.504 13.969 3.961 1 98.62 337 LEU B N 1
ATOM 5253 C CA . LEU B 1 337 ? 4.824 13.562 4.43 1 98.62 337 LEU B CA 1
ATOM 5254 C C . LEU B 1 337 ? 5.543 14.734 5.094 1 98.62 337 LEU B C 1
ATOM 5256 O O . LEU B 1 337 ? 6.332 14.539 6.02 1 98.62 337 LEU B O 1
ATOM 5260 N N . PHE B 1 338 ? 5.289 15.945 4.691 1 98.75 338 PHE B N 1
ATOM 5261 C CA . PHE B 1 338 ? 5.934 17.125 5.246 1 98.75 338 PHE B CA 1
ATOM 5262 C C . PHE B 1 338 ? 5.461 17.391 6.672 1 98.75 338 PHE B C 1
ATOM 5264 O O . PHE B 1 338 ? 6.199 17.938 7.484 1 98.75 338 PHE B O 1
ATOM 5271 N N . THR B 1 339 ? 4.219 16.938 6.973 1 98.81 339 THR B N 1
ATOM 5272 C CA . THR B 1 339 ? 3.773 17.016 8.359 1 98.81 339 THR B CA 1
ATOM 5273 C C . THR B 1 339 ? 4.637 16.125 9.25 1 98.81 339 THR B C 1
ATOM 5275 O O . THR B 1 339 ? 5 16.516 10.359 1 98.81 339 THR B O 1
ATOM 5278 N N . MET B 1 340 ? 4.984 14.977 8.758 1 98.88 340 MET B N 1
ATOM 5279 C CA . MET B 1 340 ? 5.836 14.047 9.5 1 98.88 340 MET B CA 1
ATOM 5280 C C . MET B 1 340 ? 7.234 14.617 9.68 1 98.88 340 MET B C 1
ATOM 5282 O O . MET B 1 340 ? 7.809 14.523 10.766 1 98.88 340 MET B O 1
ATOM 5286 N N . VAL B 1 341 ? 7.754 15.172 8.625 1 98.88 341 VAL B N 1
ATOM 5287 C CA . VAL B 1 341 ? 9.102 15.727 8.664 1 98.88 341 VAL B CA 1
ATOM 5288 C C . VAL B 1 341 ? 9.172 16.844 9.711 1 98.88 341 VAL B C 1
ATOM 5290 O O . VAL B 1 341 ? 10.078 16.859 10.547 1 98.88 341 VAL B O 1
ATOM 5293 N N . GLU B 1 342 ? 8.211 17.75 9.656 1 98.88 342 GLU B N 1
ATOM 5294 C CA . GLU B 1 342 ? 8.234 18.859 10.594 1 98.88 342 GLU B CA 1
ATOM 5295 C C . GLU B 1 342 ? 8.062 18.375 12.031 1 98.88 342 GLU B C 1
ATOM 5297 O O . GLU B 1 342 ? 8.727 18.859 12.945 1 98.88 342 GLU B O 1
ATOM 5302 N N . ALA B 1 343 ? 7.145 17.422 12.227 1 98.88 343 ALA B N 1
ATOM 5303 C CA . ALA B 1 343 ? 6.965 16.859 13.562 1 98.88 343 ALA B CA 1
ATOM 5304 C C . ALA B 1 343 ? 8.266 16.25 14.078 1 98.88 343 ALA B C 1
ATOM 5306 O O . ALA B 1 343 ? 8.648 16.484 15.234 1 98.88 343 ALA B O 1
ATOM 5307 N N . ALA B 1 344 ? 8.93 15.523 13.25 1 98.81 344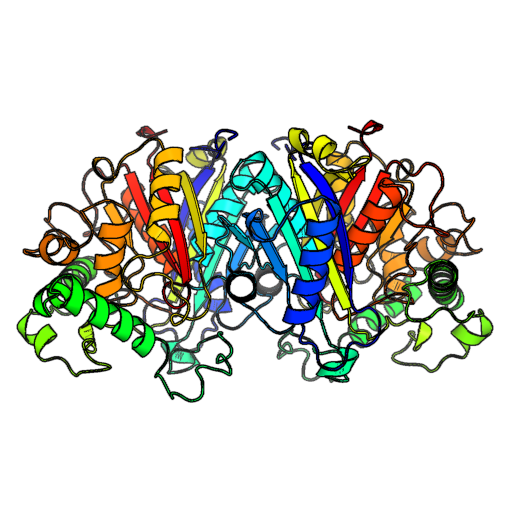 ALA B N 1
ATOM 5308 C CA . ALA B 1 344 ? 10.188 14.891 13.633 1 98.81 344 ALA B CA 1
ATOM 5309 C C . ALA B 1 344 ? 11.258 15.93 13.93 1 98.81 344 ALA B C 1
ATOM 5311 O O . ALA B 1 344 ? 12.031 15.781 14.883 1 98.81 344 ALA B O 1
ATOM 5312 N N . GLN B 1 345 ? 11.352 16.953 13.133 1 98.62 345 GLN B N 1
ATOM 5313 C CA . GLN B 1 345 ? 12.344 18.016 13.344 1 98.62 345 GLN B CA 1
ATOM 5314 C C . GLN B 1 345 ? 12.109 18.734 14.672 1 98.62 345 GLN B C 1
ATOM 5316 O O . GLN B 1 345 ? 13.055 19.031 15.398 1 98.62 345 GLN B O 1
ATOM 5321 N N . GLN B 1 346 ? 10.852 19.031 14.953 1 98.81 346 GLN B N 1
ATOM 5322 C CA . GLN B 1 346 ? 10.516 19.672 16.234 1 98.81 346 GLN B CA 1
ATOM 5323 C C . GLN B 1 346 ? 10.953 18.797 17.406 1 98.81 346 GLN B C 1
ATOM 5325 O O . GLN B 1 346 ? 11.547 19.297 18.359 1 98.81 346 GLN B O 1
ATOM 5330 N N . LEU B 1 347 ? 10.664 17.531 17.328 1 98.69 347 LEU B N 1
ATOM 5331 C CA . LEU B 1 347 ? 10.961 16.625 18.438 1 98.69 347 LEU B CA 1
ATOM 5332 C C . LEU B 1 347 ? 12.469 16.406 18.562 1 98.69 347 LEU B C 1
ATOM 5334 O O . LEU B 1 347 ? 12.969 16.141 19.656 1 98.69 347 LEU B O 1
ATOM 5338 N N . ALA B 1 348 ? 13.18 16.547 17.469 1 97.75 348 ALA B N 1
ATOM 5339 C CA . ALA B 1 348 ? 14.633 16.391 17.469 1 97.75 348 ALA B CA 1
ATOM 5340 C C . ALA B 1 348 ? 15.32 17.672 17.953 1 97.75 348 ALA B C 1
ATOM 5342 O O . ALA B 1 348 ? 16.531 17.672 18.188 1 97.75 348 ALA B O 1
ATOM 5343 N N . GLY B 1 349 ? 14.578 18.719 18.062 1 97.62 349 GLY B N 1
ATOM 5344 C CA . GLY B 1 349 ? 15.172 20 18.406 1 97.62 349 GLY B CA 1
ATOM 5345 C C . GLY B 1 349 ? 15.961 20.625 17.281 1 97.62 349 GLY B C 1
ATOM 5346 O O . GLY B 1 349 ? 16.922 21.359 17.5 1 97.62 349 GLY B O 1
ATOM 5347 N N . ALA B 1 350 ? 15.523 20.344 16.078 1 97 350 ALA B N 1
ATOM 5348 C CA . ALA B 1 350 ? 16.297 20.734 14.906 1 97 350 ALA B CA 1
ATOM 5349 C C . ALA B 1 350 ? 15.508 21.688 14.008 1 97 350 ALA B C 1
ATOM 5351 O O . ALA B 1 350 ? 15.75 21.766 12.805 1 97 350 ALA B O 1
ATOM 5352 N N . ALA B 1 351 ? 14.531 22.469 14.531 1 98 351 ALA B N 1
ATOM 5353 C CA . ALA B 1 351 ? 13.617 23.281 13.711 1 98 351 ALA B CA 1
ATOM 5354 C C . ALA B 1 351 ? 14.07 24.734 13.656 1 98 351 ALA B C 1
ATOM 5356 O O . ALA B 1 351 ? 13.344 25.594 13.156 1 98 351 ALA B O 1
ATOM 5357 N N . GLY B 1 352 ? 15.297 25.031 14.148 1 97.5 352 GLY B N 1
ATOM 5358 C CA . GLY B 1 352 ? 15.844 26.375 14.062 1 97.5 352 GLY B CA 1
ATOM 5359 C C . GLY B 1 352 ? 14.992 27.406 14.766 1 97.5 352 GLY B C 1
ATOM 5360 O O . GLY B 1 352 ? 14.633 27.234 15.93 1 97.5 352 GLY B O 1
ATOM 5361 N N . GLU B 1 353 ? 14.648 28.516 14.055 1 98.25 353 GLU B N 1
ATOM 5362 C CA . GLU B 1 353 ? 13.945 29.641 14.648 1 98.25 353 GLU B CA 1
ATOM 536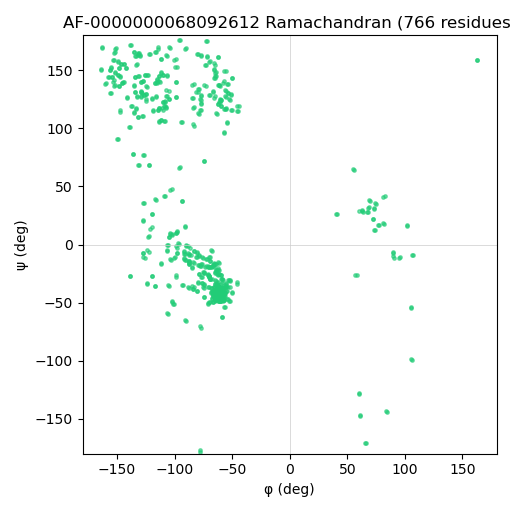3 C C . GLU B 1 353 ? 12.5 29.297 14.969 1 98.25 353 GLU B C 1
ATOM 5365 O O . GLU B 1 353 ? 11.867 29.938 15.805 1 98.25 353 GLU B O 1
ATOM 5370 N N . ARG B 1 354 ? 12.039 28.281 14.375 1 98.19 354 ARG B N 1
ATOM 5371 C CA . ARG B 1 354 ? 10.641 27.922 14.609 1 98.19 354 ARG B CA 1
ATOM 5372 C C . ARG B 1 354 ? 10.531 26.812 15.656 1 98.19 354 ARG B C 1
ATOM 5374 O O . ARG B 1 354 ? 9.445 26.281 15.883 1 98.19 354 ARG B O 1
ATOM 5381 N N . GLN B 1 355 ? 11.617 26.516 16.328 1 98.62 355 GLN B N 1
ATOM 5382 C CA . GLN B 1 355 ? 11.609 25.469 17.328 1 98.62 355 GLN B CA 1
ATOM 5383 C C . GLN B 1 355 ? 10.625 25.781 18.453 1 98.62 355 GLN B C 1
ATOM 5385 O O . GLN B 1 355 ? 10.664 26.875 19.031 1 98.62 355 GLN B O 1
ATOM 5390 N N . VAL B 1 356 ? 9.656 24.875 18.688 1 98.38 356 VAL B N 1
ATOM 5391 C CA . VAL B 1 356 ? 8.766 24.953 19.844 1 98.38 356 VAL B CA 1
ATOM 5392 C C . VAL B 1 356 ? 9.508 24.484 21.094 1 98.38 356 VAL B C 1
ATOM 5394 O O . VAL B 1 356 ? 10.031 23.359 21.109 1 98.38 356 VAL B O 1
ATOM 5397 N N . ALA B 1 357 ? 9.484 25.266 22.125 1 95.69 357 ALA B N 1
ATOM 5398 C CA . ALA B 1 357 ? 10.242 24.969 23.328 1 95.69 357 ALA B CA 1
ATOM 5399 C C . ALA B 1 357 ? 9.719 23.719 24.016 1 95.69 357 ALA B C 1
ATOM 5401 O O . ALA B 1 357 ? 8.508 23.562 24.219 1 95.69 357 ALA B O 1
ATOM 5402 N N . GLN B 1 358 ? 10.594 22.734 24.281 1 92.69 358 GLN B N 1
ATOM 5403 C CA . GLN B 1 358 ? 10.367 21.547 25.078 1 92.69 358 GLN B CA 1
ATOM 5404 C C . GLN B 1 358 ? 9.297 20.656 24.453 1 92.69 358 GLN B C 1
ATOM 5406 O O . GLN B 1 358 ? 8.516 20.016 25.156 1 92.69 358 GLN B O 1
ATOM 5411 N N . ALA B 1 359 ? 9.195 20.75 23.156 1 97.69 359 ALA B N 1
ATOM 5412 C CA . ALA B 1 359 ? 8.242 19.859 22.5 1 97.69 359 ALA B CA 1
ATOM 5413 C C . ALA B 1 359 ? 8.602 18.406 22.766 1 97.69 359 ALA B C 1
ATOM 5415 O O . ALA B 1 359 ? 9.734 17.984 22.516 1 97.69 359 ALA B O 1
ATOM 5416 N N . ARG B 1 360 ? 7.641 17.625 23.328 1 98.38 360 ARG B N 1
ATOM 5417 C CA . ARG B 1 360 ? 7.859 16.203 23.594 1 98.38 360 ARG B CA 1
ATOM 5418 C C . ARG B 1 360 ? 6.867 15.336 22.828 1 98.38 360 ARG B C 1
ATOM 5420 O O . ARG B 1 360 ? 7.125 14.156 22.594 1 98.38 360 ARG B O 1
ATOM 5427 N N . LEU B 1 361 ? 5.707 15.852 22.516 1 98.81 361 LEU B N 1
ATOM 5428 C CA . LEU B 1 361 ? 4.668 15.156 21.766 1 98.81 361 LEU B CA 1
ATOM 5429 C C . LEU B 1 361 ? 4.223 15.977 20.562 1 98.81 361 LEU B C 1
ATOM 5431 O O . LEU B 1 361 ? 3.936 17.172 20.688 1 98.81 361 LEU B O 1
ATOM 5435 N N . ALA B 1 362 ? 4.215 15.375 19.406 1 98.94 362 ALA B N 1
ATOM 5436 C CA . ALA B 1 362 ? 3.771 16.016 18.172 1 98.94 362 ALA B CA 1
ATOM 5437 C C . ALA B 1 362 ? 2.715 15.164 17.469 1 98.94 362 ALA B C 1
ATOM 5439 O O . ALA B 1 362 ? 2.77 13.93 17.516 1 98.94 362 ALA B O 1
ATOM 5440 N N . LEU B 1 363 ? 1.734 15.812 16.922 1 98.88 363 LEU B N 1
ATOM 5441 C CA . LEU B 1 363 ? 0.728 15.164 16.094 1 98.88 363 LEU B CA 1
ATOM 5442 C C . LEU B 1 363 ? 0.909 15.547 14.625 1 98.88 363 LEU B C 1
ATOM 5444 O O . LEU B 1 363 ? 1.05 16.719 14.297 1 98.88 363 LEU B O 1
ATOM 5448 N N . ALA B 1 364 ? 1.079 14.562 13.75 1 98.94 364 ALA B N 1
ATOM 5449 C CA . ALA B 1 364 ? 1.07 14.742 12.297 1 98.94 364 ALA B CA 1
ATOM 5450 C C . ALA B 1 364 ? -0.209 14.18 11.688 1 98.94 364 ALA B C 1
ATOM 5452 O O . ALA B 1 364 ? -0.576 13.031 11.945 1 98.94 364 ALA B O 1
ATOM 5453 N N . HIS B 1 365 ? -0.88 14.977 10.906 1 98.88 365 HIS B N 1
ATOM 5454 C CA . HIS B 1 365 ? -2.154 14.562 10.328 1 98.88 365 HIS B CA 1
ATOM 5455 C C . HIS B 1 365 ? -2.18 14.797 8.82 1 98.88 365 HIS B C 1
ATOM 5457 O O . HIS B 1 365 ? -1.838 15.883 8.352 1 98.88 365 HIS B O 1
ATOM 5463 N N . GLY B 1 366 ? -2.535 13.703 8.117 1 98.12 366 GLY B N 1
ATOM 5464 C CA . GLY B 1 366 ? -2.658 13.773 6.668 1 98.12 366 GLY B CA 1
ATOM 5465 C C . GLY B 1 366 ? -4.094 13.664 6.188 1 98.12 366 GLY B C 1
ATOM 5466 O O . GLY B 1 366 ? -4.898 12.938 6.77 1 98.12 366 GLY B O 1
ATOM 5467 N N . ASN B 1 367 ? -4.336 14.398 5.109 1 96.25 367 ASN B N 1
ATOM 5468 C CA . ASN B 1 367 ? -5.613 14.375 4.406 1 96.25 367 ASN B CA 1
ATOM 5469 C C . ASN B 1 367 ? -5.461 13.859 2.979 1 96.25 367 ASN B C 1
ATOM 5471 O O . ASN B 1 367 ? -4.457 14.141 2.318 1 96.25 367 ASN B O 1
ATOM 5475 N N . GLY B 1 368 ? -6.453 13.039 2.631 1 92.81 368 GLY B N 1
ATOM 5476 C CA . GLY B 1 368 ? -6.477 12.562 1.26 1 92.81 368 GLY B CA 1
ATOM 5477 C C . GLY B 1 368 ? -7.77 12.883 0.537 1 92.81 368 GLY B C 1
ATOM 5478 O O . GLY B 1 368 ? -8.844 12.875 1.144 1 92.81 368 GLY B O 1
ATOM 5479 N N . GLY B 1 369 ? -7.598 13.148 -0.861 1 89.31 369 GLY B N 1
ATOM 5480 C CA . GLY B 1 369 ? -8.773 13.461 -1.661 1 89.31 369 GLY B CA 1
ATOM 5481 C C . GLY B 1 369 ? -9.492 14.711 -1.196 1 89.31 369 GLY B C 1
ATOM 5482 O O . GLY B 1 369 ? -8.859 15.727 -0.886 1 89.31 369 GLY B O 1
ATOM 5483 N N . GLU B 1 370 ? -10.758 14.695 -1.363 1 90.31 370 GLU B N 1
ATOM 5484 C CA . GLU B 1 370 ? -11.617 15.773 -0.888 1 90.31 370 GLU B CA 1
ATOM 5485 C C . GLU B 1 370 ? -12.211 15.445 0.481 1 90.31 370 GLU B C 1
ATOM 5487 O O . GLU B 1 370 ? -13.422 15.266 0.612 1 90.31 370 GLU B O 1
ATOM 5492 N N . LEU B 1 371 ? -11.219 15.414 1.433 1 93.5 371 LEU B N 1
ATOM 5493 C CA . LEU B 1 371 ? -11.562 15.031 2.799 1 93.5 371 LEU B CA 1
ATOM 5494 C C . LEU B 1 371 ? -11.969 13.57 2.865 1 93.5 371 LEU B C 1
ATOM 5496 O O . LEU B 1 371 ? -12.742 13.172 3.742 1 93.5 371 LEU B O 1
ATOM 5500 N N . SER B 1 372 ? -11.43 12.75 1.936 1 93.88 372 SER B N 1
ATOM 5501 C CA . SER B 1 372 ? -11.883 11.375 1.732 1 93.88 372 SER B CA 1
ATOM 5502 C C . SER B 1 372 ? -11.203 10.422 2.711 1 93.88 372 SER B C 1
ATOM 5504 O O . SER B 1 372 ? -11.797 9.438 3.141 1 93.88 372 SER B O 1
ATOM 5506 N N . SER B 1 373 ? -9.977 10.648 2.971 1 96 373 SER B N 1
ATOM 5507 C CA . SER B 1 373 ? -9.148 9.805 3.82 1 96 373 SER B CA 1
ATOM 5508 C C . SER B 1 373 ? -8.328 10.633 4.801 1 96 373 SER B C 1
ATOM 5510 O O . SER B 1 373 ? -7.762 11.664 4.43 1 96 373 SER B O 1
ATOM 5512 N N . GLN B 1 374 ? -8.391 10.203 6.043 1 98.06 374 GLN B N 1
ATOM 5513 C CA . GLN B 1 374 ? -7.637 10.883 7.098 1 98.06 374 GLN B CA 1
ATOM 5514 C C . GLN B 1 374 ? -6.727 9.898 7.832 1 98.06 374 GLN B C 1
ATOM 5516 O O . GLN B 1 374 ? -7.105 8.75 8.07 1 98.06 374 GLN B O 1
ATOM 5521 N N . ALA B 1 375 ? -5.523 10.305 8.078 1 98.56 375 ALA B N 1
ATOM 5522 C CA . ALA B 1 375 ? -4.57 9.516 8.852 1 98.56 375 ALA B CA 1
ATOM 5523 C C . ALA B 1 375 ? -3.838 10.391 9.867 1 98.56 375 ALA B C 1
ATOM 5525 O O . ALA B 1 375 ? -3.479 11.531 9.57 1 98.56 375 ALA B O 1
ATOM 5526 N N . THR B 1 376 ? -3.678 9.883 11.102 1 98.81 376 THR B N 1
ATOM 5527 C CA . THR B 1 376 ? -3.107 10.633 12.211 1 98.81 376 THR B CA 1
ATOM 5528 C C . THR B 1 376 ? -1.983 9.844 12.883 1 98.81 376 THR B C 1
ATOM 5530 O O . THR B 1 376 ? -2.121 8.648 13.125 1 98.81 376 THR B O 1
ATOM 5533 N N . LEU B 1 377 ? -0.851 10.492 13.086 1 98.88 377 LEU B N 1
ATOM 5534 C CA . LEU B 1 377 ? 0.258 9.914 13.836 1 98.88 377 LEU B CA 1
ATOM 5535 C C . LEU B 1 377 ? 0.526 10.703 15.109 1 98.88 377 LEU B C 1
ATOM 5537 O O . LEU B 1 377 ? 0.431 11.938 15.109 1 98.88 377 LEU B O 1
ATOM 5541 N N . ILE B 1 378 ? 0.81 10.008 16.156 1 98.94 378 ILE B N 1
ATOM 5542 C CA . ILE B 1 378 ? 1.358 10.594 17.375 1 98.94 378 ILE B CA 1
ATOM 5543 C C . ILE B 1 378 ? 2.828 10.211 17.516 1 98.94 378 ILE B C 1
ATOM 5545 O O . ILE B 1 378 ? 3.154 9.023 17.625 1 98.94 378 ILE B O 1
ATOM 5549 N N . LEU B 1 379 ? 3.678 11.211 17.5 1 98.94 379 LEU B N 1
ATOM 5550 C CA . LEU B 1 379 ? 5.113 11.023 17.672 1 98.94 379 LEU B CA 1
ATOM 5551 C C . LEU B 1 379 ? 5.586 11.617 19 1 98.94 379 LEU B C 1
ATOM 5553 O O . LEU B 1 379 ? 5.012 12.594 19.484 1 98.94 379 LEU B O 1
ATOM 5557 N N . GLY B 1 380 ? 6.602 10.992 19.578 1 98.88 380 GLY B N 1
ATOM 5558 C CA . GLY B 1 380 ? 7.074 11.484 20.859 1 98.88 380 GLY B CA 1
ATOM 5559 C C . GLY B 1 380 ? 8.555 11.258 21.078 1 98.88 380 GLY B C 1
ATOM 5560 O O . GLY B 1 380 ? 9.164 10.414 20.406 1 98.88 380 GLY B O 1
ATOM 5561 N N . THR B 1 381 ? 9.141 12.055 21.953 1 98.38 381 THR B N 1
ATOM 5562 C CA . THR B 1 381 ? 10.523 11.859 22.375 1 98.38 381 THR B CA 1
ATOM 5563 C C . THR B 1 381 ? 10.648 10.633 23.281 1 98.38 381 THR B C 1
ATOM 5565 O O . THR B 1 381 ? 9.648 9.977 23.578 1 98.38 381 THR B O 1
ATOM 5568 N N . GLU B 1 382 ? 11.859 10.32 23.625 1 97 382 GLU B N 1
ATOM 5569 C CA . GLU B 1 382 ? 12.148 9.117 24.406 1 97 382 GLU B CA 1
ATOM 5570 C C . GLU B 1 382 ? 11.422 9.141 25.75 1 97 382 GLU B C 1
ATOM 5572 O O . GLU B 1 382 ? 10.977 8.102 26.234 1 97 382 GLU B O 1
ATOM 5577 N N . GLU B 1 383 ? 11.188 10.297 26.297 1 96.19 383 GLU B N 1
ATOM 5578 C CA . GLU B 1 383 ? 10.594 10.445 27.609 1 96.19 383 GLU B CA 1
ATOM 5579 C C . GLU B 1 383 ? 9.109 10.086 27.594 1 96.19 383 GLU B C 1
ATOM 5581 O O . GLU B 1 383 ? 8.508 9.852 28.641 1 96.19 383 GLU B O 1
ATOM 5586 N N . THR B 1 384 ? 8.562 9.969 26.438 1 96.75 384 THR B N 1
ATOM 5587 C CA . THR B 1 384 ? 7.121 9.758 26.344 1 96.75 384 THR B CA 1
ATOM 5588 C C . THR B 1 384 ? 6.805 8.273 26.141 1 96.75 384 THR B C 1
ATOM 5590 O O . THR B 1 384 ? 5.637 7.887 26.078 1 96.75 384 THR B O 1
ATOM 5593 N N . ILE B 1 385 ? 7.762 7.453 26.062 1 94.69 385 ILE B N 1
ATOM 5594 C CA . ILE B 1 385 ? 7.562 6.035 25.781 1 94.69 385 ILE B CA 1
ATOM 5595 C C . ILE B 1 385 ? 7.117 5.32 27.062 1 94.69 385 ILE B C 1
ATOM 5597 O O . ILE B 1 385 ? 7.586 5.641 28.156 1 94.69 385 ILE B O 1
#

Nearest PDB structures (foldseek):
  4u4e-assembly1_A  TM=9.414E-01  e=5.283E-47  Sphaerobacter thermophilus DSM 20745
  4yzo-assembly2_D  TM=9.076E-01  e=8.867E-31  Sulfurisphaera tokodaii str. 7
  5ab7-assembly1_B  TM=8.931E-01  e=1.147E-30  Trypanosoma brucei brucei
  4yzo-assembly2_B  TM=9.147E-01  e=3.658E-30  Sulfurisphaera tokodaii str. 7
  4yzo-assembly1_A  TM=8.806E-01  e=4.229E-29  Sulfurisphaera tokodaii str. 7